Protein AF-A0A7C5VGC6-F1 (afdb_monomer)

Foldseek 3Di:
DDQDEDEDEQDDDPPPVDDDPDDDDPDPDDDPVPDDQDPQLLSNQPPRVVLSVVLLVCLAVVHHYDYDDDPPNCPLSNVVSSQQNHQFDFDKWWKWKQDPVDRVDTDIDIDGQADPVLSVCLNVVHDDDLVRLFGVLNVVQVVVVVVVVVVVCPVVVVVVVVVVVVVVVVVVVVVVPPPDDDDPVCCVVCVVVVVVVVVVVVVVVVVVVVVVVVVVPPPPDTDMDTPDGCRNPRTRDDDDPVPDDPCVVPNDDDDPQQKDWDQDWFFKQQLQFTDTDGLVVVLCVQQVPDPDWDDDPQKIKDFCPPPPGFIWGWDDDLDTDTDTDGMGMDGPDDPPFDWDWDADPVRDIIIITQQHWFWFFDPPPPPDPRTRIDTDGNVPDDPPTHTDDDFQQLAALVLLQVLDPPVLVVQQVLLVVLVVCCVVPVPDDLVRSCVVSVHDSVSSCCCVPVVDGRPSVVLNVLCVVLVPHSPGPPPPLLQLLLLLLLQLLFQWAAEQVSQFTKHKALDVVLVVSNLVSVCVRRHDVQNVQWDWDQDDPVSRMIMITGRPSSVSSSSVSSQRDYHDQQEDFHDDRPSCSNNVSSVLSSVQNNCQRFWDDFDADPPPLFTDFTKGKDKYFPVCVVSVVVVVVVVVVVCVSLVWDWDDWDWDDDDRMIMIITTTDRPPVNVVSVVVVHNHHSHDPDPVCPPVVVVVVVVLVVLDQDEDEDPCPVVVDPPDDDPVNVVSVVVVVVVSVRYDYDYDDPPPDD

Nearest PDB structures (foldseek):
  4zpx-assembly1_A  TM=7.559E-01  e=1.656E-06  Thermococcus onnurineus NA1
  4zpx-assembly1_B  TM=7.546E-01  e=1.950E-06  Thermococcus onnurineus NA1
  3k1j-assembly1_B  TM=7.356E-01  e=2.295E-06  Thermococcus onnurineus NA1
  5o9i-assembly2_B  TM=8.647E-01  e=1.380E-05  Methanocaldococcus vulcanius M7
  3k1j-assembly1_A  TM=6.976E-01  e=3.545E-06  Thermococcus onnurineus NA1

Sequence (746 aa):
TCFRFVFVSIPFKSDKLGKRKKKEKEFNFKTTEEIEVPEKIIDQVIGQDKAVEIVKKAAQQRRHIFLIGLPGTGKSMIAKGMAEIMPIEDLEDVICAQNPVDENNPKIIVVKTYSPEVLEKIKRNEKLSPEELIGNGRKFILERKISKIRKTGSGRILITLLLFLILGILFLQLWSKTKISISLESIEKYSYIIAAVILGILILFSTYLFTSKLKFREEREEEFKLLIDNSNITSAPFVEATGAKAGALLGDVRHDPYQCFSNANICIFDGKGLSYIDMAKKVDEIISSSDSVIKRGDHEATYTDHLENQLFVIGEKGGVRPARVLSVNRQKCKSKLKLIQITTESGRQLTITKEHKVAVRDKDNDRDKDIGVVYKEARNLKEGEEVVVLDPVILDEWDVISTYPEEEKKSAYFYYKYLELRKNNPKWGYKRIAKALGISPGRVRWWHCNNSKPISIKNVEWLKSKKLLPLKIDNPKLPIIARILGATFGDGGIFANLNGIFLSSSEKDAIEEFKNDLINVFGEDIKKNNIIRRGGEYGRSWQILNTNRKIVRFFQALGAPVGNKTKIELKIPQWLTFNKCAEDEFFGALFGSELGVPKVHKEKNRLQTLDFCVTGKNELMNNRLEYLKQISQYLNSKEIKITDIYKKQAGEKTIFRLMISIKLDNVIRFFEKIDFHIKFHPLNISVPFKTLFYLTTNNLRAIICFDEFERLNPNKVSFETLLGFISLLKENNSCKVIIIVNENET

Structure (mmCIF, N/CA/C/O backbone):
data_AF-A0A7C5VGC6-F1
#
_entry.id   AF-A0A7C5VGC6-F1
#
loop_
_atom_site.group_PDB
_atom_site.id
_atom_site.type_symbol
_atom_site.label_atom_id
_atom_site.label_alt_id
_atom_site.label_comp_id
_atom_site.label_asym_id
_atom_site.label_entity_id
_atom_site.label_seq_id
_atom_site.pdbx_PDB_ins_code
_atom_site.Cartn_x
_atom_site.Cartn_y
_atom_site.Cartn_z
_atom_site.occupancy
_atom_site.B_iso_or_equiv
_atom_site.auth_seq_id
_atom_site.auth_comp_id
_atom_site.auth_asym_id
_atom_site.auth_atom_id
_atom_site.pdbx_PDB_model_num
ATOM 1 N N . THR A 1 1 ? -34.084 -23.837 17.573 1.00 29.28 1 THR A N 1
ATOM 2 C CA . THR A 1 1 ? -35.163 -23.277 16.726 1.00 29.28 1 THR A CA 1
ATOM 3 C C . THR A 1 1 ? -34.790 -23.447 15.260 1.00 29.28 1 THR A C 1
ATOM 5 O O . THR A 1 1 ? -33.876 -22.795 14.781 1.00 29.28 1 THR A O 1
ATOM 8 N N . CYS A 1 2 ? -35.404 -24.403 14.553 1.00 23.88 2 CYS A N 1
ATOM 9 C CA . CYS A 1 2 ? -35.153 -24.626 13.122 1.00 23.88 2 CYS A CA 1
ATOM 10 C C . CYS A 1 2 ? -35.798 -23.503 12.293 1.00 23.88 2 CYS A C 1
ATOM 12 O O . CYS A 1 2 ? -37.014 -23.494 12.115 1.00 23.88 2 CYS A O 1
ATOM 14 N N . PHE A 1 3 ? -34.998 -22.571 11.774 1.00 26.50 3 PHE A N 1
ATOM 15 C CA . PHE A 1 3 ? -35.464 -21.550 10.834 1.00 26.50 3 PHE A CA 1
ATOM 16 C C . PHE A 1 3 ? -35.813 -22.206 9.485 1.00 26.50 3 PHE A C 1
ATOM 18 O O . PHE A 1 3 ? -34.935 -22.646 8.742 1.00 26.50 3 PHE A O 1
ATOM 25 N N . ARG A 1 4 ? -37.109 -22.319 9.165 1.00 28.62 4 ARG A N 1
ATOM 26 C CA . ARG A 1 4 ? -37.596 -22.775 7.850 1.00 28.62 4 ARG A CA 1
ATOM 27 C C . ARG A 1 4 ? -37.649 -21.584 6.890 1.00 28.62 4 ARG A C 1
ATOM 29 O O . ARG A 1 4 ? -38.606 -20.815 6.909 1.00 28.62 4 ARG A O 1
ATOM 36 N N . PHE A 1 5 ? -36.630 -21.450 6.048 1.00 30.84 5 PHE A N 1
ATOM 37 C CA . PHE A 1 5 ? -36.586 -20.448 4.981 1.00 30.84 5 PHE A CA 1
ATOM 38 C C . PHE A 1 5 ? -37.423 -20.879 3.769 1.00 30.84 5 PHE A C 1
ATOM 40 O O . PHE A 1 5 ? -37.410 -22.051 3.386 1.00 30.84 5 PHE A O 1
ATOM 47 N N . VAL A 1 6 ? -38.136 -19.933 3.149 1.00 33.00 6 VAL A N 1
ATOM 48 C CA . VAL A 1 6 ? -38.827 -20.135 1.864 1.00 33.00 6 VAL A CA 1
ATOM 49 C C . VAL A 1 6 ? -38.072 -19.377 0.774 1.00 33.00 6 VAL A C 1
ATOM 51 O O . VAL A 1 6 ? -37.931 -18.156 0.840 1.00 33.00 6 VAL A O 1
ATOM 54 N N . PHE A 1 7 ? -37.588 -20.109 -0.231 1.00 30.42 7 PHE A N 1
ATOM 55 C CA . PHE A 1 7 ? -36.874 -19.546 -1.376 1.00 30.42 7 PHE A CA 1
ATOM 56 C C . PHE A 1 7 ? -37.850 -19.204 -2.500 1.00 30.42 7 PHE A C 1
ATOM 58 O O . PHE A 1 7 ? -38.585 -20.074 -2.970 1.00 30.42 7 PHE A O 1
ATOM 65 N N . VAL A 1 8 ? -37.824 -17.952 -2.960 1.00 38.47 8 VAL A N 1
ATOM 66 C CA . VAL A 1 8 ? -38.617 -17.497 -4.107 1.00 38.47 8 VAL A CA 1
ATOM 67 C C . VAL A 1 8 ? -37.673 -16.943 -5.170 1.00 38.47 8 VAL A C 1
ATOM 69 O O . VAL A 1 8 ? -37.096 -15.868 -5.013 1.00 38.47 8 VAL A O 1
ATOM 72 N N . SER A 1 9 ? -37.496 -17.694 -6.260 1.00 32.16 9 SER A N 1
ATOM 73 C CA . SER A 1 9 ? -36.791 -17.214 -7.451 1.00 32.16 9 SER A CA 1
ATOM 74 C C . SER A 1 9 ? -37.738 -16.363 -8.293 1.00 32.16 9 SER A C 1
ATOM 76 O O . SER A 1 9 ? -38.792 -16.860 -8.694 1.00 32.16 9 SER A O 1
ATOM 78 N N . ILE A 1 10 ? -37.352 -15.123 -8.593 1.00 40.69 10 ILE A N 1
ATOM 79 C CA . ILE A 1 10 ? -38.101 -14.217 -9.469 1.00 40.69 10 ILE A CA 1
ATOM 80 C C . ILE A 1 10 ? -37.454 -14.271 -10.863 1.00 40.69 10 ILE A C 1
ATOM 82 O O . ILE A 1 10 ? -36.425 -13.623 -11.080 1.00 40.69 10 ILE A O 1
ATOM 86 N N . PRO A 1 11 ? -37.975 -15.072 -11.812 1.00 36.00 11 PRO A N 1
ATOM 87 C CA . PRO A 1 11 ? -37.424 -15.118 -13.158 1.00 36.00 11 PRO A CA 1
ATOM 88 C C . PRO A 1 11 ? -37.724 -13.814 -13.908 1.00 36.00 11 PRO A C 1
ATOM 90 O O . PRO A 1 11 ? -38.845 -13.304 -13.879 1.00 36.00 11 PRO A O 1
ATOM 93 N N . PHE A 1 12 ? -36.729 -13.300 -14.632 1.00 35.19 12 PHE A N 1
ATOM 94 C CA . PHE A 1 12 ? -36.940 -12.265 -15.639 1.00 35.19 12 PHE A CA 1
ATOM 95 C C . PHE A 1 12 ? -37.405 -12.948 -16.926 1.00 35.19 12 PHE A C 1
ATOM 97 O O . PHE A 1 12 ? -36.599 -13.521 -17.658 1.00 35.19 12 PHE A O 1
ATOM 104 N N . LYS A 1 13 ? -38.711 -12.935 -17.199 1.00 37.16 13 LYS A N 1
ATOM 105 C CA . LYS A 1 13 ? -39.204 -13.248 -18.541 1.00 37.16 13 LYS A CA 1
ATOM 106 C C . LYS A 1 13 ? -39.109 -11.987 -19.388 1.00 37.16 13 LYS A C 1
ATOM 108 O O . LYS A 1 13 ? -40.023 -11.172 -19.392 1.00 37.16 13 LYS A O 1
ATOM 113 N N . SER A 1 14 ? -38.019 -11.844 -20.142 1.00 35.34 14 SER A N 1
ATOM 114 C CA . SER A 1 14 ? -38.131 -11.141 -21.417 1.00 35.34 14 SER A CA 1
ATOM 115 C C . SER A 1 14 ? -38.881 -12.088 -22.349 1.00 35.34 14 SER A C 1
ATOM 117 O O . SER A 1 14 ? -38.269 -12.955 -22.980 1.00 35.34 14 SER A O 1
ATOM 119 N N . ASP A 1 15 ? -40.207 -11.994 -22.395 1.00 35.66 15 ASP A N 1
ATOM 120 C CA . ASP A 1 15 ? -40.939 -12.639 -23.476 1.00 35.66 15 ASP A CA 1
ATOM 121 C C . ASP A 1 15 ? -40.514 -11.922 -24.768 1.00 35.66 15 ASP A C 1
ATOM 123 O O . ASP A 1 15 ? -41.073 -10.904 -25.168 1.00 35.66 15 ASP A O 1
ATOM 127 N N . LYS A 1 16 ? -39.482 -12.457 -25.438 1.00 36.62 16 LYS A N 1
ATOM 128 C CA . LYS A 1 16 ? -39.405 -12.344 -26.892 1.00 36.62 16 LYS A CA 1
ATOM 129 C C . LYS A 1 16 ? -40.755 -12.851 -27.378 1.00 36.62 16 LYS A C 1
ATOM 131 O O . LYS A 1 16 ? -41.088 -14.006 -27.114 1.00 36.62 16 LYS A O 1
ATOM 136 N N . LEU A 1 17 ? -41.516 -11.980 -28.039 1.00 38.97 17 LEU A N 1
ATOM 137 C CA . LEU A 1 17 ? -42.742 -12.305 -28.762 1.00 38.97 17 LEU A CA 1
ATOM 138 C C . LEU A 1 17 ? -42.480 -13.481 -29.717 1.00 38.97 17 LEU A C 1
ATOM 140 O O . LEU A 1 17 ? -42.119 -13.323 -30.878 1.00 38.97 17 LEU A O 1
ATOM 144 N N . GLY A 1 18 ? -42.630 -14.689 -29.187 1.00 36.88 18 GLY A N 1
ATOM 145 C CA . GLY A 1 18 ? -42.484 -15.961 -29.867 1.00 36.88 18 GLY A CA 1
ATOM 146 C C . GLY A 1 18 ? -43.836 -16.648 -29.871 1.00 36.88 18 GLY A C 1
ATOM 147 O O . GLY A 1 18 ? -44.142 -17.430 -28.978 1.00 36.88 18 GLY A O 1
ATOM 148 N N . LYS A 1 19 ? -44.657 -16.270 -30.857 1.00 42.59 19 LYS A N 1
ATOM 149 C CA . LYS A 1 19 ? -45.883 -16.923 -31.350 1.00 42.59 19 LYS A CA 1
ATOM 150 C C . LYS A 1 19 ? -46.484 -18.006 -30.433 1.00 42.59 19 LYS A C 1
ATOM 152 O O . LYS A 1 19 ? -46.348 -19.201 -30.682 1.00 42.59 19 LYS A O 1
ATOM 157 N N . ARG A 1 20 ? -47.294 -17.589 -29.459 1.00 35.91 20 ARG A N 1
ATOM 158 C CA . ARG A 1 20 ? -48.475 -18.361 -29.044 1.00 35.91 20 ARG A CA 1
ATOM 159 C C . ARG A 1 20 ? -49.704 -17.551 -29.427 1.00 35.91 20 ARG A C 1
ATOM 161 O O . ARG A 1 20 ? -49.902 -16.467 -28.894 1.00 35.91 20 ARG A O 1
ATOM 168 N N . LYS A 1 21 ? -50.515 -18.074 -30.353 1.00 42.72 21 LYS A N 1
ATOM 169 C CA . LYS A 1 21 ? -51.862 -17.560 -30.640 1.00 42.72 21 LYS A CA 1
ATOM 170 C C . LYS A 1 21 ? -52.696 -17.655 -29.354 1.00 42.72 21 LYS A C 1
ATOM 172 O O . LYS A 1 21 ? -53.278 -18.698 -29.071 1.00 42.72 21 LYS A O 1
ATOM 177 N N . LYS A 1 22 ? -52.723 -16.590 -28.555 1.00 40.94 22 LYS A N 1
ATOM 178 C CA . LYS A 1 22 ? -53.791 -16.320 -27.588 1.00 40.94 22 LYS A CA 1
ATOM 179 C C . LYS A 1 22 ? -54.694 -15.286 -28.248 1.00 40.94 22 LYS A C 1
ATOM 181 O O . LYS A 1 22 ? -54.186 -14.287 -28.740 1.00 40.94 22 LYS A O 1
ATOM 186 N N . LYS A 1 23 ? -55.997 -15.577 -28.298 1.00 41.53 23 LYS A N 1
ATOM 187 C CA . LYS A 1 23 ? -57.043 -14.654 -28.757 1.00 41.53 23 LYS A CA 1
ATOM 188 C C . LYS A 1 23 ? -56.789 -13.264 -28.165 1.00 41.53 23 LYS A C 1
ATOM 190 O O . LYS A 1 23 ? -56.703 -13.149 -26.942 1.00 41.53 23 LYS A O 1
ATOM 195 N N . GLU A 1 24 ? -56.652 -12.259 -29.023 1.00 40.19 24 GLU A N 1
ATOM 196 C CA . GLU A 1 24 ? -56.692 -10.856 -28.621 1.00 40.19 24 GLU A CA 1
ATOM 197 C C . GLU A 1 24 ? -58.039 -10.623 -27.928 1.00 40.19 24 GLU A C 1
ATOM 199 O O . GLU A 1 24 ? -59.098 -10.846 -28.512 1.00 40.19 24 GLU A O 1
ATOM 204 N N . LYS A 1 25 ? -58.004 -10.281 -26.637 1.00 50.56 25 LYS A N 1
ATOM 205 C CA . LYS A 1 25 ? -59.136 -9.614 -26.000 1.00 50.56 25 LYS A CA 1
ATOM 206 C C . LYS A 1 25 ? -59.022 -8.154 -26.414 1.00 50.56 25 LYS A C 1
ATOM 208 O O . LYS A 1 25 ? -58.018 -7.525 -26.090 1.00 50.56 25 LYS A O 1
ATOM 213 N N . GLU A 1 26 ? -60.019 -7.647 -27.129 1.00 46.59 26 GLU A N 1
ATOM 214 C CA . GLU A 1 26 ? -60.202 -6.209 -27.307 1.00 46.59 26 GLU A CA 1
ATOM 215 C C . GLU A 1 26 ? -60.275 -5.556 -25.922 1.00 46.59 26 GLU A C 1
ATOM 217 O O . GLU A 1 26 ? -61.060 -5.963 -25.061 1.00 46.59 26 GLU A O 1
ATOM 222 N N . PHE A 1 27 ? -59.392 -4.594 -25.675 1.00 53.81 27 PHE A N 1
ATOM 223 C CA . PHE A 1 27 ? -59.397 -3.812 -24.449 1.00 53.81 27 PHE A CA 1
ATOM 224 C C . PHE A 1 27 ? -60.383 -2.648 -24.622 1.00 53.81 27 PHE A C 1
ATOM 226 O O . PHE A 1 27 ? -60.137 -1.742 -25.411 1.00 53.81 27 PHE A O 1
ATOM 233 N N . ASN A 1 28 ? -61.504 -2.684 -23.895 1.00 56.78 28 ASN A N 1
ATOM 234 C CA . ASN A 1 28 ? -62.541 -1.644 -23.898 1.00 56.78 28 ASN A CA 1
ATOM 235 C C . ASN A 1 28 ? -62.255 -0.565 -22.836 1.00 56.78 28 ASN A C 1
ATOM 237 O O . ASN A 1 28 ? -62.974 -0.478 -21.846 1.00 56.78 28 ASN A O 1
ATOM 241 N N . PHE A 1 29 ? -61.211 0.243 -23.011 1.00 66.88 29 PHE A N 1
ATOM 242 C CA . PHE A 1 29 ? -61.030 1.465 -22.214 1.00 66.88 29 PHE A CA 1
ATOM 243 C C . PHE A 1 29 ? -60.527 2.602 -23.103 1.00 66.88 29 PHE A C 1
ATOM 245 O O . PHE A 1 29 ? -59.720 2.377 -24.008 1.00 66.88 29 PHE A O 1
ATOM 252 N N . LYS A 1 30 ? -61.036 3.820 -22.887 1.00 65.12 30 LYS A N 1
ATOM 253 C CA . LYS A 1 30 ? -60.670 5.002 -23.690 1.00 65.12 30 LYS A CA 1
ATOM 254 C C . LYS A 1 30 ? -59.505 5.777 -23.084 1.00 65.12 30 LYS A C 1
ATOM 256 O O . LYS A 1 30 ? -58.723 6.360 -23.834 1.00 65.12 30 LYS A O 1
ATOM 261 N N . THR A 1 31 ? -59.365 5.776 -21.759 1.00 67.50 31 THR A N 1
ATOM 262 C CA . THR A 1 31 ? -58.276 6.459 -21.044 1.00 67.50 31 THR A CA 1
ATOM 263 C C . THR A 1 31 ? -57.715 5.584 -19.923 1.00 67.50 31 THR A C 1
ATOM 265 O O . THR A 1 31 ? -58.363 4.662 -19.435 1.00 67.50 31 THR A O 1
ATOM 268 N N . THR A 1 32 ? -56.480 5.862 -19.503 1.00 67.25 32 THR A N 1
ATOM 269 C CA . THR A 1 32 ? -55.802 5.126 -18.420 1.00 67.25 32 THR A CA 1
ATOM 270 C C . THR A 1 32 ? -56.394 5.386 -17.033 1.00 67.25 32 THR A C 1
ATOM 272 O O . THR A 1 32 ? -56.048 4.674 -16.097 1.00 67.25 32 THR A O 1
ATOM 275 N N . GLU A 1 33 ? -57.272 6.382 -16.893 1.00 70.31 33 GLU A N 1
ATOM 276 C CA . GLU A 1 33 ? -57.987 6.687 -15.645 1.00 70.31 33 GLU A CA 1
ATOM 277 C C . GLU A 1 33 ? -59.118 5.688 -15.362 1.00 70.31 33 GLU A C 1
ATOM 279 O O . GLU A 1 33 ? -59.499 5.505 -14.212 1.00 70.31 33 GLU A O 1
ATOM 284 N N . GLU A 1 34 ? -59.614 4.991 -16.390 1.00 72.25 34 GLU A N 1
ATOM 285 C CA . GLU A 1 34 ? -60.669 3.971 -16.276 1.00 72.25 34 GLU A CA 1
ATOM 286 C C . GLU A 1 34 ? -60.145 2.630 -15.713 1.00 72.25 34 GLU A C 1
ATOM 288 O O . GLU A 1 34 ? -60.907 1.678 -15.545 1.00 72.25 34 GLU A O 1
ATOM 293 N N . ILE A 1 35 ? -58.839 2.528 -15.432 1.00 71.38 35 ILE A N 1
ATOM 294 C CA . ILE A 1 35 ? -58.200 1.315 -14.913 1.00 71.38 35 ILE A CA 1
ATOM 295 C C . ILE A 1 35 ? -58.185 1.371 -13.382 1.00 71.38 35 ILE A C 1
ATOM 297 O O . ILE A 1 35 ? -57.393 2.098 -12.783 1.00 71.38 35 ILE A O 1
ATOM 301 N N . GLU A 1 36 ? -59.025 0.557 -12.744 1.00 74.50 36 GLU A N 1
ATOM 302 C CA . GLU A 1 36 ? -59.027 0.403 -11.287 1.00 74.50 36 GLU A CA 1
ATOM 303 C C . GLU A 1 36 ? -57.697 -0.197 -10.797 1.00 74.50 36 GLU A C 1
ATOM 305 O O . GLU A 1 36 ? -57.341 -1.335 -11.119 1.00 74.50 36 GLU A O 1
ATOM 310 N N . VAL A 1 37 ? -56.947 0.577 -10.006 1.00 77.12 37 VAL A N 1
ATOM 311 C CA . VAL A 1 37 ? -55.713 0.114 -9.361 1.00 77.12 37 VAL A CA 1
ATOM 312 C C . VAL A 1 37 ? -56.073 -0.563 -8.033 1.00 77.12 37 VAL A C 1
ATOM 314 O O . VAL A 1 37 ? -56.730 0.064 -7.203 1.00 77.12 37 VAL A O 1
ATOM 317 N N . PRO A 1 38 ? -55.634 -1.812 -7.785 1.00 81.56 38 PRO A N 1
ATOM 318 C CA . PRO A 1 38 ? -55.894 -2.497 -6.521 1.00 81.56 38 PRO A CA 1
ATOM 319 C C . PRO A 1 38 ? -55.370 -1.715 -5.310 1.00 81.56 38 PRO A C 1
ATOM 321 O O . PRO A 1 38 ? -54.254 -1.197 -5.346 1.00 81.56 38 PRO A O 1
ATOM 324 N N . GLU A 1 39 ? -56.128 -1.687 -4.211 1.00 79.50 39 GLU A N 1
ATOM 325 C CA . GLU A 1 39 ? -55.744 -0.949 -2.995 1.00 79.50 39 GLU A CA 1
ATOM 326 C C . GLU A 1 39 ? -54.468 -1.498 -2.337 1.00 79.50 39 GLU A C 1
ATOM 328 O O . GLU A 1 39 ? -53.631 -0.732 -1.865 1.00 79.50 39 GLU A O 1
ATOM 333 N N . LYS A 1 40 ? -54.291 -2.826 -2.335 1.00 82.44 40 LYS A N 1
ATOM 334 C CA . LYS A 1 40 ? -53.149 -3.488 -1.688 1.00 82.44 40 LYS A CA 1
ATOM 335 C C . LYS A 1 40 ? -51.929 -3.507 -2.594 1.00 82.44 40 LYS A C 1
ATOM 337 O O . LYS A 1 40 ? -52.006 -3.959 -3.738 1.00 82.44 40 LYS A O 1
ATOM 342 N N . ILE A 1 41 ? -50.761 -3.168 -2.045 1.00 84.88 41 ILE A N 1
ATOM 343 C CA . ILE A 1 41 ? -49.500 -3.104 -2.806 1.00 84.88 41 ILE A CA 1
ATOM 344 C C . ILE A 1 41 ? -49.147 -4.468 -3.409 1.00 84.88 41 ILE A C 1
ATOM 346 O O . ILE A 1 41 ? -48.623 -4.552 -4.519 1.00 84.88 41 ILE A O 1
ATOM 350 N N . ILE A 1 42 ? -49.452 -5.557 -2.699 1.00 84.00 42 ILE A N 1
ATOM 351 C CA . ILE A 1 42 ? -49.142 -6.911 -3.170 1.00 84.00 42 ILE A CA 1
ATOM 352 C C . ILE A 1 42 ? -49.914 -7.293 -4.445 1.00 84.00 42 ILE A C 1
ATOM 354 O O . ILE A 1 42 ? -49.413 -8.086 -5.240 1.00 84.00 42 ILE A O 1
ATOM 358 N N . ASP A 1 43 ? -51.101 -6.716 -4.651 1.00 83.62 43 ASP A N 1
ATOM 359 C CA . ASP A 1 43 ? -51.962 -6.977 -5.810 1.00 83.62 43 ASP A CA 1
ATOM 360 C C . ASP A 1 43 ? -51.627 -6.057 -6.999 1.00 83.62 43 ASP A C 1
ATOM 362 O O . ASP A 1 43 ? -52.047 -6.318 -8.123 1.00 83.62 43 ASP A O 1
ATOM 366 N N . GLN A 1 44 ? -50.795 -5.032 -6.778 1.00 85.19 44 GLN A N 1
ATOM 367 C CA . GLN A 1 44 ? -50.236 -4.165 -7.822 1.00 85.19 44 GLN A CA 1
ATOM 368 C C . GLN A 1 44 ? -48.988 -4.771 -8.499 1.00 85.19 44 GLN A C 1
ATOM 370 O O . GLN A 1 44 ? -48.467 -4.212 -9.465 1.00 85.19 44 GLN A O 1
ATOM 375 N N . VAL A 1 45 ? -48.477 -5.912 -8.015 1.00 82.44 45 VAL A N 1
ATOM 376 C CA . VAL A 1 45 ? -47.296 -6.579 -8.587 1.00 82.44 45 VAL A CA 1
ATOM 377 C C . VAL A 1 45 ? -47.682 -7.359 -9.849 1.00 82.44 45 VAL A C 1
ATOM 379 O O . VAL A 1 45 ? -48.212 -8.466 -9.781 1.00 82.44 45 VAL A O 1
ATOM 382 N N . ILE A 1 46 ? -47.351 -6.812 -11.019 1.00 77.25 46 ILE A N 1
ATOM 383 C CA . ILE A 1 46 ? -47.705 -7.396 -12.323 1.00 77.25 46 ILE A CA 1
ATOM 384 C C . ILE A 1 46 ? -46.638 -8.397 -12.802 1.00 77.25 46 ILE A C 1
ATOM 386 O O . ILE A 1 46 ? -45.436 -8.130 -12.757 1.00 77.25 46 ILE A O 1
ATOM 390 N N . GLY A 1 47 ? -47.072 -9.557 -13.313 1.00 75.62 47 GLY A N 1
ATOM 391 C CA . GLY A 1 47 ? -46.205 -10.536 -13.986 1.00 75.62 47 GLY A CA 1
ATOM 392 C C . GLY A 1 47 ? -45.406 -11.457 -13.055 1.00 75.62 47 GLY A C 1
ATOM 393 O O . GLY A 1 47 ? -44.534 -12.191 -13.524 1.00 75.62 47 GLY A O 1
ATOM 394 N N . GLN A 1 48 ? -45.695 -11.436 -11.749 1.00 78.44 48 GLN A N 1
ATOM 395 C CA . GLN A 1 48 ? -45.039 -12.262 -10.725 1.00 78.44 48 GLN A CA 1
ATOM 396 C C . GLN A 1 48 ? -46.053 -13.035 -9.861 1.00 78.44 48 GLN A C 1
ATOM 398 O O . GLN A 1 48 ? -45.849 -13.206 -8.659 1.00 78.44 48 GLN A O 1
ATOM 403 N N . ASP A 1 49 ? -47.124 -13.551 -10.475 1.00 81.88 49 ASP A N 1
ATOM 404 C CA . ASP A 1 49 ? -48.268 -14.186 -9.789 1.00 81.88 49 ASP A CA 1
ATOM 405 C C . ASP A 1 49 ? -47.841 -15.279 -8.795 1.00 81.88 49 ASP A C 1
ATOM 407 O O . ASP A 1 49 ? -48.307 -15.337 -7.658 1.00 81.88 49 ASP A O 1
ATOM 411 N N . LYS A 1 50 ? -46.870 -16.113 -9.189 1.00 77.81 50 LYS A N 1
ATOM 412 C CA . LYS A 1 50 ? -46.332 -17.182 -8.336 1.00 77.81 50 LYS A CA 1
ATOM 413 C C . LYS A 1 50 ? -45.574 -16.636 -7.121 1.00 77.81 50 LYS A C 1
ATOM 415 O O . LYS A 1 50 ? -45.645 -17.224 -6.044 1.00 77.81 50 LYS A O 1
ATOM 420 N N . ALA A 1 51 ? -44.830 -15.540 -7.281 1.00 79.06 51 ALA A N 1
ATOM 421 C CA . ALA A 1 51 ? -44.116 -14.913 -6.172 1.00 79.06 51 ALA A CA 1
ATOM 422 C C . ALA A 1 51 ? -45.107 -14.275 -5.192 1.00 79.06 51 ALA A C 1
ATOM 424 O O . ALA A 1 51 ? -44.978 -14.483 -3.988 1.00 79.06 51 ALA A O 1
ATOM 425 N N . VAL A 1 52 ? -46.133 -13.593 -5.711 1.00 84.81 52 VAL A N 1
ATOM 426 C CA . VAL A 1 52 ? -47.240 -13.032 -4.925 1.00 84.81 52 VAL A CA 1
ATOM 427 C C . VAL A 1 52 ? -47.951 -14.120 -4.119 1.00 84.81 52 VAL A C 1
ATOM 429 O O . VAL A 1 52 ? -48.137 -13.968 -2.913 1.00 84.81 52 VAL A O 1
ATOM 432 N N . GLU A 1 53 ? -48.289 -15.254 -4.737 1.00 85.00 53 GLU A N 1
ATOM 433 C CA . GLU A 1 53 ? -48.957 -16.366 -4.052 1.00 85.00 53 GLU A CA 1
ATOM 434 C C . GLU A 1 53 ? -48.106 -16.942 -2.906 1.00 85.00 53 GLU A C 1
ATOM 436 O O . GLU A 1 53 ? -48.604 -17.168 -1.799 1.00 85.00 53 GLU A O 1
ATOM 441 N N . ILE A 1 54 ? -46.806 -17.154 -3.145 1.00 81.00 54 ILE A N 1
ATOM 442 C CA . ILE A 1 54 ? -45.890 -17.672 -2.120 1.00 81.00 54 ILE A CA 1
ATOM 443 C C . ILE A 1 54 ? -45.720 -16.660 -0.987 1.00 81.00 54 ILE A C 1
ATOM 445 O O . ILE A 1 54 ? -45.701 -17.055 0.177 1.00 81.00 54 ILE A O 1
ATOM 449 N N . VAL A 1 55 ? -45.631 -15.371 -1.309 1.00 81.38 55 VAL A N 1
ATOM 450 C CA . VAL A 1 55 ? -45.483 -14.295 -0.325 1.00 81.38 55 VAL A CA 1
ATOM 451 C C . VAL A 1 55 ? -46.726 -14.165 0.543 1.00 81.38 55 VAL A C 1
ATOM 453 O O . VAL A 1 55 ? -46.592 -14.090 1.760 1.00 81.38 55 VAL A O 1
ATOM 456 N N . LYS A 1 56 ? -47.929 -14.266 -0.037 1.00 84.75 56 LYS A N 1
ATOM 457 C CA . LYS A 1 56 ? -49.187 -14.324 0.724 1.00 84.75 56 LYS A CA 1
ATOM 458 C C . LYS A 1 56 ? -49.203 -15.504 1.699 1.00 84.75 56 LYS A C 1
ATOM 460 O O . LYS A 1 56 ? -49.482 -15.324 2.884 1.00 84.75 56 LYS A O 1
ATOM 465 N N . LYS A 1 57 ? -48.824 -16.701 1.236 1.00 81.25 57 LYS A N 1
ATOM 466 C CA . LYS A 1 57 ? -48.731 -17.905 2.085 1.00 81.25 57 LYS A CA 1
ATOM 467 C C . LYS A 1 57 ? -47.668 -17.764 3.178 1.00 81.25 57 LYS A C 1
ATOM 469 O O . LYS A 1 57 ? -47.886 -18.180 4.313 1.00 81.25 57 LYS A O 1
ATOM 474 N N . ALA A 1 58 ? -46.518 -17.185 2.854 1.00 79.31 58 ALA A N 1
ATOM 475 C CA . ALA A 1 58 ? -45.421 -17.000 3.794 1.00 79.31 58 ALA A CA 1
ATOM 476 C C . ALA A 1 58 ? -45.709 -15.904 4.830 1.00 79.31 58 ALA A C 1
ATOM 478 O O . ALA A 1 58 ? -45.340 -16.091 5.985 1.00 79.31 58 ALA A O 1
ATOM 479 N N . ALA A 1 59 ? -46.421 -14.834 4.467 1.00 79.69 59 ALA A N 1
ATOM 480 C CA . ALA A 1 59 ? -46.892 -13.814 5.403 1.00 79.69 59 ALA A CA 1
ATOM 481 C C . ALA A 1 59 ? -47.878 -14.402 6.423 1.00 79.69 59 ALA A C 1
ATOM 483 O O . ALA A 1 59 ? -47.683 -14.244 7.626 1.00 79.69 59 ALA A O 1
ATOM 484 N N . GLN A 1 60 ? -48.871 -15.174 5.960 1.00 78.50 60 GLN A N 1
ATOM 485 C CA . GLN A 1 60 ? -49.819 -15.878 6.837 1.00 78.50 60 GLN A CA 1
ATOM 486 C C . GLN A 1 60 ? -49.115 -16.847 7.796 1.00 78.50 60 GLN A C 1
ATOM 488 O O . GLN A 1 60 ? -49.471 -16.946 8.966 1.00 78.50 60 GLN A O 1
ATOM 493 N N . GLN A 1 61 ? -48.097 -17.556 7.304 1.00 72.94 61 GLN A N 1
ATOM 494 C CA . GLN A 1 61 ? -47.340 -18.546 8.074 1.00 72.94 61 GLN A CA 1
ATOM 495 C C . GLN A 1 61 ? -46.129 -17.962 8.816 1.00 72.94 61 GLN A C 1
ATOM 497 O O . GLN A 1 61 ? -45.352 -18.732 9.382 1.00 72.94 61 GLN A O 1
ATOM 502 N N . ARG A 1 62 ? -45.942 -16.634 8.785 1.00 67.44 62 ARG A N 1
ATOM 503 C CA . ARG A 1 62 ? -44.840 -15.905 9.440 1.00 67.44 62 ARG A CA 1
ATOM 504 C C . ARG A 1 62 ? -43.458 -16.461 9.106 1.00 67.44 62 ARG A C 1
ATOM 506 O O . ARG A 1 62 ? -42.589 -16.612 9.962 1.00 67.44 62 ARG A O 1
ATOM 513 N N . ARG A 1 63 ? -43.260 -16.826 7.843 1.00 62.09 63 ARG A N 1
ATOM 514 C CA . ARG A 1 63 ? -41.987 -17.371 7.371 1.00 62.09 63 ARG A CA 1
ATOM 515 C C . ARG A 1 63 ? -41.080 -16.256 6.891 1.00 62.09 63 ARG A C 1
ATOM 517 O O . ARG A 1 63 ? -41.525 -15.313 6.244 1.00 62.09 63 ARG A O 1
ATOM 524 N N . HIS A 1 64 ? -39.785 -16.428 7.124 1.00 61.66 64 HIS A N 1
ATOM 525 C CA . HIS A 1 64 ? -38.776 -15.597 6.483 1.00 61.66 64 HIS A CA 1
ATOM 526 C C . HIS A 1 64 ? -38.795 -15.846 4.972 1.00 61.66 64 HIS A C 1
ATOM 528 O O . HIS A 1 64 ? -38.710 -16.996 4.520 1.00 61.66 64 HIS A O 1
ATOM 534 N N . ILE A 1 65 ? -38.895 -14.764 4.202 1.00 61.19 65 ILE A N 1
ATOM 535 C CA . ILE A 1 65 ? -38.849 -14.806 2.742 1.00 61.19 65 ILE A CA 1
ATOM 536 C C . ILE A 1 65 ? -37.507 -14.280 2.275 1.00 61.19 65 ILE A C 1
ATOM 538 O O . ILE A 1 65 ? -37.069 -13.204 2.677 1.00 61.19 65 ILE A O 1
ATOM 542 N N . PHE A 1 66 ? -36.886 -15.032 1.374 1.00 56.75 66 PHE A N 1
ATOM 543 C CA . PHE A 1 66 ? -35.702 -14.589 0.666 1.00 56.75 66 PHE A CA 1
ATOM 544 C C . PHE A 1 66 ? -36.044 -14.327 -0.808 1.00 56.75 66 PHE A C 1
ATOM 546 O O . PHE A 1 66 ? -36.402 -15.253 -1.541 1.00 56.75 66 PHE A O 1
ATOM 553 N N . LEU A 1 67 ? -35.972 -13.057 -1.228 1.00 61.56 67 LEU A N 1
ATOM 554 C CA . LEU A 1 67 ? -36.318 -12.609 -2.583 1.00 61.56 67 LEU A CA 1
ATOM 555 C C . LEU A 1 67 ? -35.053 -12.451 -3.437 1.00 61.56 67 LEU A C 1
ATOM 557 O O . LEU A 1 67 ? -34.265 -11.531 -3.225 1.00 61.56 67 LEU A O 1
ATOM 561 N N . ILE A 1 68 ? -34.884 -13.313 -4.443 1.00 58.31 68 ILE A N 1
ATOM 562 C CA . ILE A 1 68 ? -33.740 -13.273 -5.369 1.00 58.31 68 ILE A CA 1
ATOM 563 C C . ILE A 1 68 ? -34.226 -12.900 -6.769 1.00 58.31 68 ILE A C 1
ATOM 565 O O . ILE A 1 68 ? -35.112 -13.552 -7.320 1.00 58.31 68 ILE A O 1
ATOM 569 N N . GLY A 1 69 ? -33.615 -11.879 -7.373 1.00 57.12 69 GLY A N 1
ATOM 570 C CA . GLY A 1 69 ? -33.903 -11.468 -8.749 1.00 57.12 69 GLY A CA 1
ATOM 571 C C . GLY A 1 69 ? -33.044 -10.290 -9.204 1.00 57.12 69 GLY A C 1
ATOM 572 O O . GLY A 1 69 ? -32.482 -9.575 -8.370 1.00 57.12 69 GLY A O 1
ATOM 573 N N . LEU A 1 70 ? -32.971 -10.059 -10.518 1.00 47.97 70 LEU A N 1
ATOM 574 C CA . LEU A 1 70 ? -32.262 -8.922 -11.126 1.00 47.97 70 LEU A CA 1
ATOM 575 C C . LEU A 1 70 ? -32.781 -7.569 -10.591 1.00 47.97 70 LEU A C 1
ATOM 577 O O . LEU A 1 70 ? -33.931 -7.484 -10.157 1.00 47.97 70 LEU A O 1
ATOM 581 N N . PRO A 1 71 ? -31.968 -6.501 -10.548 1.00 57.56 71 PRO A N 1
ATOM 582 C CA . PRO A 1 71 ? -32.454 -5.172 -10.166 1.00 57.56 71 PRO A CA 1
ATOM 583 C C . PRO A 1 71 ? -33.654 -4.751 -11.035 1.00 57.56 71 PRO A C 1
ATOM 585 O O . PRO A 1 71 ? -33.728 -5.103 -12.207 1.00 57.56 71 PRO A O 1
ATOM 588 N N . GLY A 1 72 ? -34.628 -4.053 -10.442 1.00 59.66 72 GLY A N 1
ATOM 589 C CA . GLY A 1 72 ? -35.846 -3.615 -11.144 1.00 59.66 72 GLY A CA 1
ATOM 590 C C . GLY A 1 72 ? -36.995 -4.634 -11.223 1.00 59.66 72 GLY A C 1
ATOM 591 O O . GLY A 1 72 ? -38.063 -4.291 -11.707 1.00 59.66 72 GLY A O 1
ATOM 592 N N . THR A 1 73 ? -36.853 -5.857 -10.695 1.00 66.94 73 THR A N 1
ATOM 593 C CA . THR A 1 73 ? -37.911 -6.897 -10.752 1.00 66.94 73 THR A CA 1
ATOM 594 C C . THR A 1 73 ? -39.016 -6.783 -9.690 1.00 66.94 73 THR A C 1
ATOM 596 O O . THR A 1 73 ? -39.662 -7.778 -9.376 1.00 66.94 73 THR A O 1
ATOM 599 N N . GLY A 1 74 ? -39.189 -5.623 -9.050 1.00 67.00 74 GLY A N 1
ATOM 600 C CA . GLY A 1 74 ? -40.239 -5.430 -8.037 1.00 67.00 74 GLY A CA 1
ATOM 601 C C . GLY A 1 74 ? -39.993 -6.096 -6.671 1.00 67.00 74 GLY A C 1
ATOM 602 O O . GLY A 1 74 ? -40.931 -6.239 -5.896 1.00 67.00 74 GLY A O 1
ATOM 603 N N . LYS A 1 75 ? -38.751 -6.479 -6.325 1.00 76.44 75 LYS A N 1
ATOM 604 C CA . LYS A 1 75 ? -38.417 -7.105 -5.020 1.00 76.44 75 LYS A CA 1
ATOM 605 C C . LYS A 1 75 ? -38.845 -6.263 -3.814 1.00 76.44 75 LYS A C 1
ATOM 607 O O . LYS A 1 75 ? -39.511 -6.787 -2.928 1.00 76.44 75 LYS A O 1
ATOM 612 N N . SER A 1 76 ? -38.491 -4.975 -3.792 1.00 70.00 76 SER A N 1
ATOM 613 C CA . SER A 1 76 ? -38.875 -4.071 -2.698 1.00 70.00 76 SER A CA 1
ATOM 614 C C . SER A 1 76 ? -40.394 -3.889 -2.631 1.00 70.00 76 SER A C 1
ATOM 616 O O . SER A 1 76 ? -40.953 -3.851 -1.543 1.00 70.00 76 SER A O 1
ATOM 618 N N . MET A 1 77 ? -41.077 -3.864 -3.781 1.00 78.12 77 MET A N 1
ATOM 619 C CA . MET A 1 77 ? -42.539 -3.761 -3.854 1.00 78.12 77 MET A CA 1
ATOM 620 C C . MET A 1 77 ? -43.228 -5.013 -3.289 1.00 78.12 77 MET A C 1
ATOM 622 O O . MET A 1 77 ? -44.152 -4.892 -2.492 1.00 78.12 77 MET A O 1
ATOM 626 N N . ILE A 1 78 ? -42.724 -6.210 -3.608 1.00 80.19 78 ILE A N 1
ATOM 627 C CA . ILE A 1 78 ? -43.206 -7.478 -3.039 1.00 80.19 78 ILE A CA 1
ATOM 628 C C . ILE A 1 78 ? -42.950 -7.541 -1.526 1.00 80.19 78 ILE A C 1
ATOM 630 O O . ILE A 1 78 ? -43.826 -7.961 -0.775 1.00 80.19 78 ILE A O 1
ATOM 634 N N . ALA A 1 79 ? -41.770 -7.116 -1.064 1.00 77.81 79 ALA A N 1
ATOM 635 C CA . ALA A 1 79 ? -41.439 -7.095 0.362 1.00 77.81 79 ALA A CA 1
ATOM 636 C C . ALA A 1 79 ? -42.315 -6.101 1.143 1.00 77.81 79 ALA A C 1
ATOM 638 O O . ALA A 1 79 ? -42.809 -6.426 2.220 1.00 77.81 79 ALA A O 1
ATOM 639 N N . LYS A 1 80 ? -42.570 -4.922 0.568 1.00 78.12 80 LYS A N 1
ATOM 640 C CA . LYS A 1 80 ? -43.482 -3.925 1.134 1.00 78.12 80 LYS A CA 1
ATOM 641 C C . LYS A 1 80 ? -44.922 -4.444 1.182 1.00 78.12 80 LYS A C 1
ATOM 643 O O . LYS A 1 80 ? -45.565 -4.342 2.220 1.00 78.12 80 LYS A O 1
ATOM 648 N N . GLY A 1 81 ? -45.389 -5.085 0.108 1.00 82.94 81 GLY A N 1
ATOM 649 C CA . GLY A 1 81 ? -46.701 -5.736 0.068 1.00 82.94 81 GLY A CA 1
ATOM 650 C C . GLY A 1 81 ? -46.829 -6.906 1.049 1.00 82.94 81 GLY A C 1
ATOM 651 O O . GLY A 1 81 ? -47.911 -7.142 1.569 1.00 82.94 81 GLY A O 1
ATOM 652 N N . MET A 1 82 ? -45.735 -7.616 1.355 1.00 80.81 82 MET A N 1
ATOM 653 C CA . MET A 1 82 ? -45.710 -8.639 2.406 1.00 80.81 82 MET A CA 1
ATOM 654 C C . MET A 1 82 ? -45.912 -8.030 3.797 1.00 80.81 82 MET A C 1
ATOM 656 O O . MET A 1 82 ? -46.704 -8.559 4.572 1.00 80.81 82 MET A O 1
ATOM 660 N N . ALA A 1 83 ? -45.198 -6.945 4.112 1.00 77.50 83 ALA A N 1
ATOM 661 C CA . ALA A 1 83 ? -45.298 -6.269 5.406 1.00 77.50 83 ALA A CA 1
ATOM 662 C C . ALA A 1 83 ? -46.722 -5.744 5.666 1.00 77.50 83 ALA A C 1
ATOM 664 O O . ALA A 1 83 ? -47.228 -5.846 6.780 1.00 77.50 83 ALA A O 1
ATOM 665 N N . GLU A 1 84 ? -47.397 -5.273 4.616 1.00 79.06 84 GLU A N 1
ATOM 666 C CA . GLU A 1 84 ? -48.788 -4.810 4.669 1.00 79.06 84 GLU A CA 1
ATOM 667 C C . GLU A 1 84 ? -49.786 -5.932 5.018 1.00 79.06 84 GLU A C 1
ATOM 669 O O . GLU A 1 84 ? -50.730 -5.711 5.770 1.00 79.06 84 GLU A O 1
ATOM 674 N N . ILE A 1 85 ? -49.580 -7.151 4.503 1.00 80.25 85 ILE A N 1
ATOM 675 C CA . ILE A 1 85 ? -50.499 -8.291 4.704 1.00 80.25 85 ILE A CA 1
ATOM 676 C C . ILE A 1 85 ? -50.125 -9.194 5.887 1.00 80.25 85 ILE A C 1
ATOM 678 O O . ILE A 1 85 ? -50.801 -10.199 6.128 1.00 80.25 85 ILE A O 1
ATOM 682 N N . MET A 1 86 ? -49.024 -8.904 6.583 1.00 73.50 86 MET A N 1
ATOM 683 C CA . MET A 1 86 ? -48.613 -9.683 7.746 1.00 73.50 86 MET A CA 1
ATOM 684 C C . MET A 1 86 ? -49.618 -9.515 8.896 1.00 73.50 86 MET A C 1
ATOM 686 O O . MET A 1 86 ? -50.111 -8.412 9.127 1.00 73.50 86 MET A O 1
ATOM 690 N N . PRO A 1 87 ? -49.927 -10.596 9.637 1.00 65.62 87 PRO A N 1
ATOM 691 C CA . PRO A 1 87 ? -50.835 -10.513 10.772 1.00 65.62 87 PRO A CA 1
ATOM 692 C C . PRO A 1 87 ? -50.253 -9.600 11.858 1.00 65.62 87 PRO A C 1
ATOM 694 O O . PRO A 1 87 ? -49.063 -9.673 12.158 1.00 65.62 87 PRO A O 1
ATOM 697 N N . ILE A 1 88 ? -51.111 -8.771 12.452 1.00 63.19 88 ILE A N 1
ATOM 698 C CA . ILE A 1 88 ? -50.738 -7.792 13.477 1.00 63.19 88 ILE A CA 1
ATOM 699 C C . ILE A 1 88 ? -50.308 -8.523 14.757 1.00 63.19 88 ILE A C 1
ATOM 701 O O . ILE A 1 88 ? -51.079 -9.298 15.333 1.00 63.19 88 ILE A O 1
ATOM 705 N N . GLU A 1 89 ? -49.081 -8.264 15.204 1.00 64.06 89 GLU A N 1
ATOM 706 C CA . GLU A 1 89 ? -48.507 -8.781 16.451 1.00 64.06 89 GLU A CA 1
ATOM 707 C C . GLU A 1 89 ? -47.921 -7.655 17.304 1.00 64.06 89 GLU A C 1
ATOM 709 O O . GLU A 1 89 ? -47.907 -6.496 16.892 1.00 64.06 89 GLU A O 1
ATOM 714 N N . ASP A 1 90 ? -47.464 -8.016 18.504 1.00 65.94 90 ASP A N 1
ATOM 715 C CA . ASP A 1 90 ? -46.838 -7.136 19.485 1.00 65.94 90 ASP A CA 1
ATOM 716 C C . ASP A 1 90 ? -45.625 -6.427 18.861 1.00 65.94 90 ASP A C 1
ATOM 718 O O . ASP A 1 90 ? -44.524 -6.972 18.807 1.00 65.94 90 ASP A O 1
ATOM 722 N N . LEU A 1 91 ? -45.835 -5.209 18.361 1.00 74.75 91 LEU A N 1
ATOM 723 C CA . LEU A 1 91 ? -44.748 -4.333 17.940 1.00 74.75 91 LEU A CA 1
ATOM 724 C C . LEU A 1 91 ? -43.908 -3.955 19.160 1.00 74.75 91 LEU A C 1
ATOM 726 O O . LEU A 1 91 ? -44.420 -3.879 20.280 1.00 74.75 91 LEU A O 1
ATOM 730 N N . GLU A 1 92 ? -42.620 -3.716 18.941 1.00 80.44 92 GLU A N 1
ATOM 731 C CA . GLU A 1 92 ? -41.681 -3.328 19.989 1.00 80.44 92 GLU A CA 1
ATOM 732 C C . GLU A 1 92 ? -41.038 -1.984 19.650 1.00 80.44 92 GLU A C 1
ATOM 734 O O . GLU A 1 92 ? -40.490 -1.795 18.564 1.00 80.44 92 GLU A O 1
ATOM 739 N N . ASP A 1 93 ? -41.084 -1.051 20.594 1.00 79.81 93 ASP A N 1
ATOM 740 C CA . ASP A 1 93 ? -40.324 0.188 20.550 1.00 79.81 93 ASP A CA 1
ATOM 741 C C . ASP A 1 93 ? -38.924 -0.064 21.124 1.00 79.81 93 ASP A C 1
ATOM 743 O O . ASP A 1 93 ? -38.757 -0.729 22.154 1.00 79.81 93 ASP A O 1
ATOM 747 N N . VAL A 1 94 ? -37.907 0.507 20.479 1.00 79.06 94 VAL A N 1
ATOM 748 C CA . VAL A 1 94 ? -36.503 0.338 20.879 1.00 79.06 94 VAL A CA 1
ATOM 749 C C . VAL A 1 94 ? -35.956 1.662 21.382 1.00 79.06 94 VAL A C 1
ATOM 751 O O . VAL A 1 94 ? -35.937 2.659 20.660 1.00 79.06 94 VAL A O 1
ATOM 754 N N . ILE A 1 95 ? -35.473 1.668 22.620 1.00 80.50 95 ILE A N 1
ATOM 755 C CA . ILE A 1 95 ? -34.910 2.833 23.298 1.00 80.50 95 ILE A CA 1
ATOM 756 C C . ILE A 1 95 ? -33.425 2.585 23.542 1.00 80.50 95 ILE A C 1
ATOM 758 O O . ILE A 1 95 ? -33.026 1.563 24.092 1.00 80.50 95 ILE A O 1
ATOM 762 N N . CYS A 1 96 ? -32.602 3.553 23.169 1.00 79.94 96 CYS A N 1
ATOM 763 C CA . CYS A 1 96 ? -31.179 3.574 23.455 1.00 79.94 96 CYS A CA 1
ATOM 764 C C . CYS A 1 96 ? -30.913 4.491 24.644 1.00 79.94 96 CYS A C 1
ATOM 766 O O . CYS A 1 96 ? -31.277 5.668 24.621 1.00 79.94 96 CYS A O 1
ATOM 768 N N . ALA A 1 97 ? -30.253 3.962 25.664 1.00 76.88 97 ALA A N 1
ATOM 769 C CA . ALA A 1 97 ? -29.771 4.714 26.809 1.00 76.88 97 ALA A CA 1
ATOM 770 C C . ALA A 1 97 ? -28.242 4.706 26.829 1.00 76.88 97 ALA A C 1
ATOM 772 O O . ALA A 1 97 ? -27.600 3.728 26.430 1.00 76.88 97 ALA A O 1
ATOM 773 N N . GLN A 1 98 ? -27.648 5.796 27.311 1.00 70.00 98 GLN A N 1
ATOM 774 C CA . GLN A 1 98 ? -26.204 5.841 27.505 1.00 70.00 98 GLN A CA 1
ATOM 775 C C . GLN A 1 98 ? -25.778 4.764 28.508 1.00 70.00 98 GLN A C 1
ATOM 777 O O . GLN A 1 98 ? -26.416 4.561 29.544 1.00 70.00 98 GLN A O 1
ATOM 782 N N . ASN A 1 99 ? -24.691 4.066 28.195 1.00 74.44 99 ASN A N 1
ATOM 783 C CA . ASN A 1 99 ? -24.078 3.137 29.123 1.00 74.44 99 ASN A CA 1
ATOM 784 C C . ASN A 1 99 ? -22.899 3.834 29.824 1.00 74.44 99 ASN A C 1
ATOM 786 O O . ASN A 1 99 ? -21.879 4.076 29.184 1.00 74.44 99 ASN A O 1
ATOM 790 N N . PRO A 1 100 ? -23.010 4.173 31.123 1.00 64.50 100 PRO A N 1
ATOM 791 C CA . PRO A 1 100 ? -21.945 4.877 31.839 1.00 64.50 100 PRO A CA 1
ATOM 792 C C . PRO A 1 100 ? -20.704 4.008 32.102 1.00 64.50 100 PRO A C 1
ATOM 794 O O . PRO A 1 100 ? -19.671 4.548 32.490 1.00 64.50 100 PRO A O 1
ATOM 797 N N . VAL A 1 101 ? -20.805 2.683 31.919 1.00 70.56 101 VAL A N 1
ATOM 798 C CA . VAL A 1 101 ? -19.711 1.720 32.140 1.00 70.56 101 VAL A CA 1
ATOM 799 C C . VAL A 1 101 ? -18.910 1.468 30.860 1.00 70.56 101 VAL A C 1
ATOM 801 O O . VAL A 1 101 ? -17.691 1.346 30.925 1.00 70.56 101 VAL A O 1
ATOM 804 N N . ASP A 1 102 ? -19.578 1.416 29.706 1.00 65.81 102 ASP A N 1
ATOM 805 C CA . ASP A 1 102 ? -18.953 1.197 28.397 1.00 65.81 102 ASP A CA 1
ATOM 806 C C . ASP A 1 102 ? -19.606 2.094 27.343 1.00 65.81 102 ASP A C 1
ATOM 808 O O . ASP A 1 102 ? -20.697 1.816 26.846 1.00 65.81 102 ASP A O 1
ATOM 812 N N . GLU A 1 103 ? -18.918 3.181 27.001 1.00 59.97 103 GLU A N 1
ATOM 813 C CA . GLU A 1 103 ? -19.404 4.193 26.063 1.00 59.97 103 GLU A CA 1
ATOM 814 C C . GLU A 1 103 ? -19.615 3.641 24.640 1.00 59.97 103 GLU A C 1
ATOM 816 O O . GLU A 1 103 ? -20.471 4.144 23.913 1.00 59.97 103 GLU A O 1
ATOM 821 N N . ASN A 1 104 ? -18.907 2.570 24.257 1.00 55.97 104 ASN A N 1
ATOM 822 C CA . ASN A 1 104 ? -19.044 1.944 22.938 1.00 55.97 104 ASN A CA 1
ATOM 823 C C . ASN A 1 104 ? -20.179 0.912 22.871 1.00 55.97 104 ASN A C 1
ATOM 825 O O . ASN A 1 104 ? -20.491 0.422 21.784 1.00 55.97 104 ASN A O 1
ATOM 829 N N . ASN A 1 105 ? -20.809 0.587 24.003 1.00 63.75 105 ASN A N 1
ATOM 830 C CA . ASN A 1 105 ? -21.888 -0.389 24.076 1.00 63.75 105 ASN A CA 1
ATOM 831 C C . ASN A 1 105 ? -23.130 0.216 24.752 1.00 63.75 105 ASN A C 1
ATOM 833 O O . ASN A 1 105 ? -23.324 0.044 25.961 1.00 63.75 105 ASN A O 1
ATOM 837 N N . PRO A 1 106 ? -23.975 0.953 24.008 1.00 72.38 106 PRO A N 1
ATOM 838 C CA . PRO A 1 106 ? -25.156 1.593 24.575 1.00 72.38 106 PRO A CA 1
ATOM 839 C C . PRO A 1 106 ? -26.166 0.564 25.101 1.00 72.38 106 PRO A C 1
ATOM 841 O O . PRO A 1 106 ? -26.329 -0.522 24.547 1.00 72.38 106 PRO A O 1
ATOM 844 N N . LYS A 1 107 ? -26.901 0.917 26.161 1.00 76.44 107 LYS A N 1
ATOM 845 C CA . LYS A 1 107 ? -27.953 0.051 26.706 1.00 76.44 107 LYS A CA 1
ATOM 846 C C . LYS A 1 107 ? -29.181 0.116 25.805 1.00 76.44 107 LYS A C 1
ATOM 848 O O . LYS A 1 107 ? -29.781 1.180 25.654 1.00 76.44 107 LYS A O 1
ATOM 853 N N . ILE A 1 108 ? -29.575 -1.025 25.248 1.00 78.94 108 ILE A N 1
ATOM 854 C CA . ILE A 1 108 ? -30.790 -1.154 24.441 1.00 78.94 108 ILE A CA 1
ATOM 855 C C . ILE A 1 108 ? -31.924 -1.682 25.320 1.00 78.94 108 ILE A C 1
ATOM 857 O O . ILE A 1 108 ? -31.811 -2.747 25.923 1.00 78.94 108 ILE A O 1
ATOM 861 N N . ILE A 1 109 ? -33.011 -0.920 25.401 1.00 80.12 109 ILE A N 1
ATOM 862 C CA . ILE A 1 109 ? -34.237 -1.261 26.122 1.00 80.12 109 ILE A CA 1
ATOM 863 C C . ILE A 1 109 ? -35.328 -1.485 25.080 1.00 80.12 109 ILE A C 1
ATOM 865 O O . ILE A 1 109 ? -35.590 -0.611 24.257 1.00 80.12 109 ILE A O 1
ATOM 869 N N . VAL A 1 110 ? -35.964 -2.650 25.131 1.00 81.88 110 VAL A N 1
ATOM 870 C CA . VAL A 1 110 ? -37.048 -3.035 24.225 1.00 81.88 110 VAL A CA 1
ATOM 871 C C . VAL A 1 110 ? -38.342 -3.085 25.026 1.00 81.88 110 VAL A C 1
ATOM 873 O O . VAL A 1 110 ? -38.395 -3.725 26.077 1.00 81.88 110 VAL A O 1
ATOM 876 N N . VAL A 1 111 ? -39.373 -2.380 24.564 1.00 84.00 111 VAL A N 1
ATOM 877 C CA . VAL A 1 111 ? -40.693 -2.343 25.209 1.00 84.00 111 VAL A CA 1
ATOM 878 C C . VAL A 1 111 ? -41.780 -2.584 24.175 1.00 84.00 111 VAL A C 1
ATOM 880 O O . VAL A 1 111 ? -41.695 -2.077 23.066 1.00 84.00 111 VAL A O 1
ATOM 883 N N . LYS A 1 112 ? -42.833 -3.326 24.527 1.00 84.94 112 LYS A N 1
ATOM 884 C CA . LYS A 1 112 ? -43.975 -3.513 23.619 1.00 84.94 112 LYS A CA 1
ATOM 885 C C . LYS A 1 112 ? -44.629 -2.167 23.323 1.00 84.94 112 LYS A C 1
ATOM 887 O O . LYS A 1 112 ? -44.987 -1.467 24.265 1.00 84.94 112 LYS A O 1
ATOM 892 N N . THR A 1 113 ? -44.818 -1.830 22.053 1.00 82.81 113 THR A N 1
ATOM 893 C CA . THR A 1 113 ? -45.421 -0.577 21.580 1.00 82.81 113 THR A CA 1
ATOM 894 C C . THR A 1 113 ? -46.827 -0.395 22.142 1.00 82.81 113 THR A C 1
ATOM 896 O O . THR A 1 113 ? -47.136 0.663 22.682 1.00 82.81 113 THR A O 1
ATOM 899 N N . TYR A 1 114 ? -47.659 -1.436 22.099 1.00 83.94 114 TYR A N 1
ATOM 900 C CA . TYR A 1 114 ? -49.038 -1.393 22.585 1.00 83.94 114 TYR A CA 1
ATOM 901 C C . TYR A 1 114 ? -49.250 -2.323 23.780 1.00 83.94 114 TYR A C 1
ATOM 903 O O . TYR A 1 114 ? -48.595 -3.358 23.913 1.00 83.94 114 TYR A O 1
ATOM 911 N N . SER A 1 115 ? -50.172 -1.949 24.670 1.00 83.12 115 SER A N 1
ATOM 912 C CA . SER A 1 115 ? -50.622 -2.835 25.744 1.00 83.12 115 SER A CA 1
ATOM 913 C C . SER A 1 115 ? -51.469 -3.987 25.176 1.00 83.12 115 SER A C 1
ATOM 915 O O . SER A 1 115 ? -52.060 -3.838 24.102 1.00 83.12 115 SER A O 1
ATOM 917 N N . PRO A 1 116 ? -51.572 -5.129 25.882 1.00 81.81 116 PRO A N 1
ATOM 918 C CA . PRO A 1 116 ? -52.390 -6.261 25.438 1.00 81.81 116 PRO A CA 1
ATOM 919 C C . PRO A 1 116 ? -53.843 -5.879 25.112 1.00 81.81 116 PRO A C 1
ATOM 921 O O . PRO A 1 116 ? -54.386 -6.335 24.113 1.00 81.81 116 PRO A O 1
ATOM 924 N N . GLU A 1 117 ? -54.440 -4.980 25.899 1.00 82.44 117 GLU A N 1
ATOM 925 C CA . GLU A 1 117 ? -55.807 -4.478 25.692 1.00 82.44 117 GLU A CA 1
ATOM 926 C C . GLU A 1 117 ? -55.954 -3.712 24.370 1.00 82.44 117 GLU A C 1
ATOM 928 O O . GLU A 1 117 ? -56.898 -3.924 23.611 1.00 82.44 117 GLU A O 1
ATOM 933 N N . VAL A 1 118 ? -54.987 -2.846 24.062 1.00 80.88 118 VAL A N 1
ATOM 934 C CA . VAL A 1 118 ? -54.954 -2.066 22.818 1.00 80.88 118 VAL A CA 1
ATOM 935 C C . VAL A 1 118 ? -54.728 -2.985 21.614 1.00 80.88 118 VAL A C 1
ATOM 937 O O . VAL A 1 118 ? -55.365 -2.816 20.576 1.00 80.88 118 VAL A O 1
ATOM 940 N N . LEU A 1 119 ? -53.887 -4.011 21.759 1.00 77.88 119 LEU A N 1
ATOM 941 C CA . LEU A 1 119 ? -53.651 -5.018 20.721 1.00 77.88 119 LEU A CA 1
ATOM 942 C C . LEU A 1 119 ? -54.901 -5.841 20.401 1.00 77.88 119 LEU A C 1
ATOM 944 O O . LEU A 1 119 ? -55.126 -6.162 19.235 1.00 77.88 119 LEU A O 1
ATOM 948 N N . GLU A 1 120 ? -55.727 -6.175 21.395 1.00 80.50 120 GLU A N 1
ATOM 949 C CA . GLU A 1 120 ? -57.007 -6.845 21.144 1.00 80.50 120 GLU A CA 1
ATOM 950 C C . GLU A 1 120 ? -57.977 -5.961 20.355 1.00 80.50 120 GLU A C 1
ATOM 952 O O . GLU A 1 120 ? -58.594 -6.446 19.405 1.00 80.50 120 GLU A O 1
ATOM 957 N N . LYS A 1 121 ? -58.054 -4.662 20.676 1.00 81.81 121 LYS A N 1
ATOM 958 C CA . LYS A 1 121 ? -58.862 -3.692 19.916 1.00 81.81 121 LYS A CA 1
ATOM 959 C C . LYS A 1 121 ? -58.382 -3.555 18.470 1.00 81.81 121 LYS A C 1
ATOM 961 O O . LYS A 1 121 ? -59.195 -3.592 17.546 1.00 81.81 121 LYS A O 1
ATOM 966 N N . ILE A 1 122 ? -57.063 -3.486 18.258 1.00 78.62 122 ILE A N 1
ATOM 967 C CA . ILE A 1 122 ? -56.460 -3.454 16.915 1.00 78.62 122 ILE A CA 1
ATOM 968 C C . ILE A 1 122 ? -56.798 -4.739 16.143 1.00 78.62 122 ILE A C 1
ATOM 970 O O . ILE A 1 122 ? -57.226 -4.668 14.994 1.00 78.62 122 ILE A O 1
ATOM 974 N N . LYS A 1 123 ? -56.679 -5.919 16.770 1.00 77.12 123 LYS A N 1
ATOM 975 C CA . LYS A 1 123 ? -57.026 -7.211 16.142 1.00 77.12 123 LYS A CA 1
ATOM 976 C C . LYS A 1 123 ? -58.509 -7.321 15.773 1.00 77.12 123 LYS A C 1
ATOM 978 O O . LYS A 1 123 ? -58.841 -8.045 14.837 1.00 77.12 123 LYS A O 1
ATOM 983 N N . ARG A 1 124 ? -59.391 -6.614 16.486 1.00 79.56 124 ARG A N 1
ATOM 984 C CA . ARG A 1 124 ? -60.835 -6.526 16.204 1.00 79.56 124 ARG A CA 1
ATOM 985 C C . ARG A 1 124 ? -61.204 -5.409 15.218 1.00 79.56 124 ARG A C 1
ATOM 987 O O . ARG A 1 124 ? -62.384 -5.254 14.921 1.00 79.56 124 ARG A O 1
ATOM 994 N N . ASN A 1 125 ? -60.226 -4.672 14.678 1.00 74.38 125 ASN A N 1
ATOM 995 C CA . ASN A 1 125 ? -60.427 -3.495 13.822 1.00 74.38 125 ASN A CA 1
ATOM 996 C C . ASN A 1 125 ? -61.319 -2.415 14.469 1.00 74.38 125 ASN A C 1
ATOM 998 O O . ASN A 1 125 ? -62.088 -1.734 13.787 1.00 74.38 125 ASN A O 1
ATOM 1002 N N . GLU A 1 126 ? -61.235 -2.253 15.791 1.00 79.44 126 GLU A N 1
ATOM 1003 C CA . GLU A 1 126 ? -61.950 -1.198 16.510 1.00 79.44 126 GLU A CA 1
ATOM 1004 C C . GLU A 1 126 ? -61.243 0.159 16.343 1.00 79.44 126 GLU A C 1
ATOM 1006 O O . GLU A 1 126 ? -60.017 0.240 16.225 1.00 79.44 126 GLU A O 1
ATOM 1011 N N . LYS A 1 127 ? -62.010 1.259 16.338 1.00 76.88 127 LYS A N 1
ATOM 1012 C CA . LYS A 1 127 ? -61.445 2.617 16.280 1.00 76.88 127 LYS A CA 1
ATOM 1013 C C . LYS A 1 127 ? -60.741 2.947 17.597 1.00 76.88 127 LYS A C 1
ATOM 1015 O O . LYS A 1 127 ? -61.384 2.984 18.642 1.00 76.88 127 LYS A O 1
ATOM 1020 N N . LEU A 1 128 ? -59.444 3.237 17.525 1.00 78.75 128 LEU A N 1
ATOM 1021 C CA . LEU A 1 128 ? -58.628 3.631 18.675 1.00 78.75 128 LEU A CA 1
ATOM 1022 C C . LEU A 1 128 ? -58.591 5.146 18.855 1.00 78.75 128 LEU A C 1
ATOM 1024 O O . LEU A 1 128 ? -58.607 5.903 17.881 1.00 78.75 128 LEU A O 1
ATOM 1028 N N . SER A 1 129 ? -58.504 5.587 20.108 1.00 80.94 129 SER A N 1
ATOM 1029 C CA . SER A 1 129 ? -58.274 6.995 20.429 1.00 80.94 129 SER A CA 1
ATOM 1030 C C . SER A 1 129 ? -56.827 7.420 20.110 1.00 80.94 129 SER A C 1
ATOM 1032 O O . SER A 1 129 ? -55.911 6.591 20.158 1.00 80.94 129 SER A O 1
ATOM 1034 N N . PRO A 1 130 ? -56.567 8.714 19.830 1.00 77.62 130 PRO A N 1
ATOM 1035 C CA . PRO A 1 130 ? -55.211 9.214 19.578 1.00 77.62 130 PRO A CA 1
ATOM 1036 C C . PRO A 1 130 ? -54.206 8.926 20.706 1.00 77.62 130 PRO A C 1
ATOM 1038 O O . PRO A 1 130 ? -53.015 8.809 20.444 1.00 77.62 130 PRO A O 1
ATOM 1041 N N . GLU A 1 131 ? -54.667 8.786 21.951 1.00 77.81 131 GLU A N 1
ATOM 1042 C CA . GLU A 1 131 ? -53.831 8.505 23.129 1.00 77.81 131 GLU A CA 1
ATOM 1043 C C . GLU A 1 131 ? -53.449 7.019 23.254 1.00 77.81 131 GLU A C 1
ATOM 1045 O O . GLU A 1 131 ? -52.355 6.678 23.724 1.00 77.81 131 GLU A O 1
ATOM 1050 N N . GLU A 1 132 ? -54.327 6.120 22.800 1.00 77.12 132 GLU A N 1
ATOM 1051 C CA . GLU A 1 132 ? -54.064 4.678 22.712 1.00 77.12 132 GLU A CA 1
ATOM 1052 C C . GLU A 1 132 ? -53.081 4.347 21.580 1.00 77.12 132 GLU A C 1
ATOM 1054 O O . GLU A 1 132 ? -52.348 3.365 21.678 1.00 77.12 132 GLU A O 1
ATOM 1059 N N . LEU A 1 133 ? -53.008 5.196 20.547 1.00 78.50 133 LEU A N 1
ATOM 1060 C CA . LEU A 1 133 ? -52.072 5.052 19.427 1.00 78.50 133 LEU A CA 1
ATOM 1061 C C . LEU A 1 133 ? -50.629 5.475 19.759 1.00 78.50 133 LEU A C 1
ATOM 1063 O O . LEU A 1 133 ? -49.715 5.186 18.978 1.00 78.50 133 LEU A O 1
ATOM 1067 N N . ILE A 1 134 ? -50.405 6.115 20.912 1.00 83.19 134 ILE A N 1
ATOM 1068 C CA . ILE A 1 134 ? -49.068 6.486 21.390 1.00 83.19 134 ILE A CA 1
ATOM 1069 C C . ILE A 1 134 ? -48.373 5.251 21.973 1.00 83.19 134 ILE A C 1
ATOM 1071 O O . ILE A 1 134 ? -48.825 4.693 22.978 1.00 83.19 134 ILE A O 1
ATOM 1075 N N . GLY A 1 135 ? -47.233 4.887 21.378 1.00 83.81 135 GLY A N 1
ATOM 1076 C CA . GLY A 1 135 ? -46.418 3.751 21.792 1.00 83.81 135 GLY A CA 1
ATOM 1077 C C . GLY A 1 135 ? -45.856 3.899 23.207 1.00 83.81 135 GLY A C 1
ATOM 1078 O O . GLY A 1 135 ? -45.512 4.999 23.662 1.00 83.81 135 GLY A O 1
ATOM 1079 N N . ASN A 1 136 ? -45.740 2.783 23.925 1.00 84.75 136 ASN A N 1
ATOM 1080 C CA . ASN A 1 136 ? -45.220 2.760 25.291 1.00 84.75 136 ASN A CA 1
ATOM 1081 C C . ASN A 1 136 ? -43.774 3.265 25.377 1.00 84.75 136 ASN A C 1
ATOM 1083 O O . ASN A 1 136 ? -43.407 3.847 26.397 1.00 84.75 136 ASN A O 1
ATOM 1087 N N . GLY A 1 137 ? -42.959 3.130 24.324 1.00 82.94 137 GLY A N 1
ATOM 1088 C CA . GLY A 1 137 ? -41.609 3.696 24.305 1.00 82.94 137 GLY A CA 1
ATOM 1089 C C . GLY A 1 137 ? -41.611 5.226 24.334 1.00 82.94 137 GLY A C 1
ATOM 1090 O O . GLY A 1 137 ? -40.801 5.857 25.020 1.00 82.94 137 GLY A O 1
ATOM 1091 N N . ARG A 1 138 ? -42.593 5.843 23.671 1.00 82.88 138 ARG A N 1
ATOM 1092 C CA . ARG A 1 138 ? -42.808 7.292 23.702 1.00 82.88 138 ARG A CA 1
ATOM 1093 C C . ARG A 1 138 ? -43.393 7.750 25.038 1.00 82.88 138 ARG A C 1
ATOM 1095 O O . ARG A 1 138 ? -42.930 8.760 25.573 1.00 82.88 138 ARG A O 1
ATOM 1102 N N . LYS A 1 139 ? -44.327 6.983 25.620 1.00 84.38 139 LYS A N 1
ATOM 1103 C CA . LYS A 1 139 ? -44.844 7.211 26.987 1.00 84.38 139 LYS A CA 1
ATOM 1104 C C . LYS A 1 139 ? -43.718 7.159 28.021 1.00 84.38 139 LYS A C 1
ATOM 1106 O O . LYS A 1 139 ? -43.577 8.095 28.801 1.00 84.38 139 LYS A O 1
ATOM 1111 N N . PHE A 1 140 ? -42.835 6.165 27.936 1.00 82.88 140 PHE A N 1
ATOM 1112 C CA . PHE A 1 140 ? -41.672 6.016 28.814 1.00 82.88 140 PHE A CA 1
ATOM 1113 C C . PHE A 1 140 ? -40.746 7.242 28.783 1.00 82.88 140 PHE A C 1
ATOM 1115 O O . PHE A 1 140 ? -40.335 7.756 29.826 1.00 82.88 140 PHE A O 1
ATOM 1122 N N . ILE A 1 141 ? -40.433 7.765 27.593 1.00 81.81 141 ILE A N 1
ATOM 1123 C CA . ILE A 1 141 ? -39.584 8.959 27.462 1.00 81.81 141 ILE A CA 1
ATOM 1124 C C . ILE A 1 141 ? -40.292 10.204 28.002 1.00 81.81 141 ILE A C 1
ATOM 1126 O O 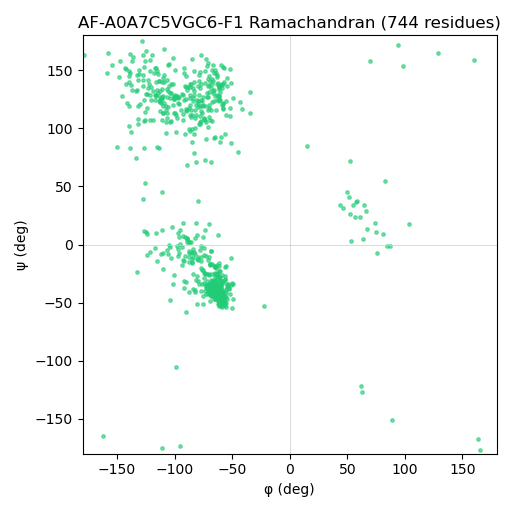. ILE A 1 141 ? -39.656 11.024 28.668 1.00 81.81 141 ILE A O 1
ATOM 1130 N N . LEU A 1 142 ? -41.592 10.357 27.734 1.00 81.06 142 LEU A N 1
ATOM 1131 C CA . LEU A 1 142 ? -42.391 11.476 28.241 1.00 81.06 142 LEU A CA 1
ATOM 1132 C C . LEU A 1 142 ? -42.482 11.455 29.770 1.00 81.06 142 LEU A C 1
ATOM 1134 O O . LEU A 1 142 ? -42.221 12.477 30.401 1.00 81.06 142 LEU A O 1
ATOM 1138 N N . GLU A 1 143 ? -42.744 10.299 30.376 1.00 80.19 143 GLU A N 1
ATOM 1139 C CA . GLU A 1 143 ? -42.742 10.115 31.830 1.00 80.19 143 GLU A CA 1
ATOM 1140 C C . GLU A 1 143 ? -41.383 10.457 32.438 1.00 80.19 143 GLU A C 1
ATOM 1142 O O . GLU A 1 143 ? -41.306 11.191 33.427 1.00 80.19 143 GLU A O 1
ATOM 1147 N N . ARG A 1 144 ? -40.284 10.004 31.820 1.00 76.06 144 ARG A N 1
ATOM 1148 C CA . ARG A 1 144 ? -38.931 10.343 32.276 1.00 76.06 144 ARG A CA 1
ATOM 1149 C C . ARG A 1 144 ? -38.647 11.838 32.138 1.00 76.06 144 ARG A C 1
ATOM 1151 O O . ARG A 1 144 ? -38.116 12.422 33.082 1.00 76.06 144 ARG A O 1
ATOM 1158 N N . LYS A 1 145 ? -39.064 12.492 31.050 1.00 70.62 145 LYS A N 1
ATOM 1159 C CA . LYS A 1 145 ? -38.959 13.956 30.890 1.00 70.62 145 LYS A CA 1
ATOM 1160 C C . LYS A 1 145 ? -39.780 14.718 31.939 1.00 70.62 145 LYS A C 1
ATOM 1162 O O . LYS A 1 145 ? -39.261 15.651 32.546 1.00 70.62 145 LYS A O 1
ATOM 1167 N N . ILE A 1 146 ? -41.014 14.299 32.222 1.00 70.19 146 ILE A N 1
ATOM 1168 C CA . ILE A 1 146 ? -41.872 14.913 33.252 1.00 70.19 146 ILE A CA 1
ATOM 1169 C C . ILE A 1 146 ? -41.292 14.684 34.656 1.00 70.19 146 ILE A C 1
ATOM 1171 O O . ILE A 1 146 ? -41.279 15.596 35.485 1.00 70.19 146 ILE A O 1
ATOM 1175 N N . SER A 1 147 ? -40.749 13.494 34.927 1.00 66.69 147 SER A N 1
ATOM 1176 C CA . SER A 1 147 ? -40.082 13.186 36.196 1.00 66.69 147 SER A CA 1
ATOM 1177 C C . SER A 1 147 ? -38.804 14.008 36.404 1.00 66.69 147 SER A C 1
ATOM 1179 O O . SER A 1 147 ? -38.535 14.412 37.537 1.00 66.69 147 SER A O 1
ATOM 1181 N N . LYS A 1 148 ? -38.067 14.332 35.323 1.00 62.16 148 LYS A N 1
ATOM 1182 C CA . LYS A 1 148 ? -36.948 15.287 35.356 1.00 62.16 148 LYS A CA 1
ATOM 1183 C C . LYS A 1 148 ? -37.452 16.655 35.815 1.00 62.16 148 LYS A C 1
ATOM 1185 O O . LYS A 1 148 ? -36.981 17.135 36.837 1.00 62.16 148 LYS A O 1
ATOM 1190 N N . ILE A 1 149 ? -38.490 17.202 35.174 1.00 61.53 149 ILE A N 1
ATOM 1191 C CA . ILE A 1 149 ? -39.082 18.509 35.528 1.00 61.53 149 ILE A CA 1
ATOM 1192 C C . ILE A 1 149 ? -39.557 18.552 36.993 1.00 61.53 149 ILE A C 1
ATOM 1194 O O . ILE A 1 149 ? -39.298 19.527 37.698 1.00 61.53 149 ILE A O 1
ATOM 1198 N N . ARG A 1 150 ? -40.196 17.482 37.493 1.00 58.47 150 ARG A N 1
ATOM 1199 C CA . ARG A 1 150 ? -40.607 17.386 38.909 1.00 58.47 150 ARG A CA 1
ATOM 1200 C C . ARG A 1 150 ? -39.417 17.351 39.877 1.00 58.47 150 ARG A C 1
ATOM 1202 O O . ARG A 1 150 ? -39.514 17.925 40.961 1.00 58.47 150 ARG A O 1
ATOM 1209 N N . LYS A 1 151 ? -38.298 16.713 39.509 1.00 57.12 151 LYS A N 1
ATOM 1210 C CA . LYS A 1 151 ? -37.059 16.698 40.312 1.00 57.12 151 LYS A CA 1
ATOM 1211 C C . LYS A 1 151 ? -36.294 18.027 40.260 1.00 57.12 151 LYS A C 1
ATOM 1213 O O . LYS A 1 151 ? -35.675 18.381 41.260 1.00 57.12 151 LYS A O 1
ATOM 1218 N N . THR A 1 152 ? -36.391 18.792 39.168 1.00 51.88 152 THR A N 1
ATOM 1219 C CA . THR A 1 152 ? -35.747 20.115 39.010 1.00 51.88 152 THR A CA 1
ATOM 1220 C C . THR A 1 152 ? -36.343 21.205 39.918 1.00 51.88 152 THR A C 1
ATOM 1222 O O . THR A 1 152 ? -35.788 22.293 40.016 1.00 51.88 152 THR A O 1
ATOM 1225 N N . GLY A 1 153 ? -37.418 20.914 40.660 1.00 53.66 153 GLY A N 1
ATOM 1226 C CA . GLY A 1 153 ? -37.648 21.506 41.980 1.00 53.66 153 GLY A CA 1
ATOM 1227 C C . GLY A 1 153 ? -37.711 23.035 42.063 1.00 53.66 153 GLY A C 1
ATOM 1228 O O . GLY A 1 153 ? -37.302 23.589 43.080 1.00 53.66 153 GLY A O 1
ATOM 1229 N N . SER A 1 154 ? -38.275 23.721 41.068 1.00 52.47 154 SER A N 1
ATOM 1230 C CA . SER A 1 154 ? -38.598 25.156 41.165 1.00 52.47 154 SER A CA 1
ATOM 1231 C C . SER A 1 154 ? -39.544 25.461 42.340 1.00 52.47 154 SER A C 1
ATOM 1233 O O . SER A 1 154 ? -39.402 26.486 43.002 1.00 52.47 154 SER A O 1
ATOM 1235 N N . GLY A 1 155 ? -40.433 24.523 42.693 1.00 53.84 155 GLY A N 1
ATOM 1236 C CA . GLY A 1 155 ? -41.303 24.635 43.870 1.00 53.84 155 GLY A CA 1
ATOM 1237 C C . GLY A 1 155 ? -40.569 24.561 45.217 1.00 53.84 155 GLY A C 1
ATOM 1238 O O . GLY A 1 155 ? -40.984 25.214 46.167 1.00 53.84 155 GLY A O 1
ATOM 1239 N N . ARG A 1 156 ? -39.446 23.828 45.315 1.00 56.94 156 ARG A N 1
ATOM 1240 C CA . ARG A 1 156 ? -38.673 23.738 46.572 1.00 56.94 156 ARG A CA 1
ATOM 1241 C C . ARG A 1 156 ? -37.963 25.048 46.894 1.00 56.94 156 ARG A C 1
ATOM 1243 O O . ARG A 1 156 ? -37.928 25.418 48.057 1.00 56.94 156 ARG A O 1
ATOM 1250 N N . ILE A 1 157 ? -37.471 25.745 45.868 1.00 60.72 157 ILE A N 1
ATOM 1251 C CA . ILE A 1 157 ? -36.817 27.059 45.980 1.00 60.72 157 ILE A CA 1
ATOM 1252 C C . ILE A 1 157 ? -37.818 28.125 46.444 1.00 60.72 157 ILE A C 1
ATOM 1254 O O . ILE A 1 157 ? -37.508 28.940 47.309 1.00 60.72 157 ILE A O 1
ATOM 1258 N N . LEU A 1 158 ? -39.037 28.093 45.903 1.00 58.03 158 LEU A N 1
ATOM 1259 C CA . LEU A 1 158 ? -40.113 29.010 46.285 1.00 58.03 158 LEU A CA 1
ATOM 1260 C C . LEU A 1 158 ? -40.565 28.789 47.739 1.00 58.03 158 LEU A C 1
ATOM 1262 O O . LEU A 1 158 ? -40.782 29.753 48.469 1.00 58.03 158 LEU A O 1
ATOM 1266 N N . ILE A 1 159 ? -40.630 27.528 48.184 1.00 65.19 159 ILE A N 1
ATOM 1267 C CA . ILE A 1 159 ? -40.976 27.171 49.567 1.00 65.19 159 ILE A CA 1
ATOM 1268 C C . ILE A 1 159 ? -39.878 27.596 50.551 1.00 65.19 159 ILE A C 1
ATOM 1270 O O . ILE A 1 159 ? -40.202 28.164 51.590 1.00 65.19 159 ILE A O 1
ATOM 1274 N N . THR A 1 160 ? -38.590 27.382 50.248 1.00 64.31 160 THR A N 1
ATOM 1275 C CA . THR A 1 160 ? -37.503 27.854 51.128 1.00 64.31 160 THR A CA 1
ATOM 1276 C C . THR A 1 160 ? -37.436 29.376 51.196 1.00 64.31 160 THR A C 1
ATOM 1278 O O . THR A 1 160 ? -37.240 29.909 52.285 1.00 64.31 160 THR A O 1
ATOM 1281 N N . LEU A 1 161 ? -37.660 30.086 50.085 1.00 65.00 161 LEU A N 1
ATOM 1282 C CA . LEU A 1 161 ? -37.750 31.552 50.073 1.00 65.00 161 LEU A CA 1
ATOM 1283 C C . LEU A 1 161 ? -38.876 32.070 50.978 1.00 65.00 161 LEU A C 1
ATOM 1285 O O . LEU A 1 161 ? -38.652 32.981 51.773 1.00 65.00 161 LEU A O 1
ATOM 1289 N N . LEU A 1 162 ? -40.060 31.454 50.910 1.00 72.25 162 LEU A N 1
ATOM 1290 C CA . LEU A 1 162 ? -41.180 31.756 51.806 1.00 72.25 162 LEU A CA 1
ATOM 1291 C C . LEU A 1 162 ? -40.830 31.491 53.276 1.00 72.25 162 LEU A C 1
ATOM 1293 O O . LEU A 1 162 ? -41.170 32.292 54.141 1.00 72.25 162 LEU A O 1
ATOM 1297 N N . LEU A 1 163 ? -40.102 30.411 53.565 1.00 75.00 163 LEU A N 1
ATOM 1298 C CA . LEU A 1 163 ? -39.704 30.042 54.926 1.00 75.00 163 LEU A CA 1
ATOM 1299 C C . LEU A 1 163 ? -38.701 31.043 55.528 1.00 75.00 163 LEU A C 1
ATOM 1301 O O . LEU A 1 163 ? -38.847 31.433 56.685 1.00 75.00 163 LEU A O 1
ATOM 1305 N N . PHE A 1 164 ? -37.738 31.526 54.734 1.00 70.62 164 PHE A N 1
ATOM 1306 C CA . PHE A 1 164 ? -36.812 32.589 55.147 1.00 70.62 164 PHE A CA 1
ATOM 1307 C C . PHE A 1 164 ? -37.503 33.947 55.312 1.00 70.62 164 PHE A C 1
ATOM 1309 O O . PHE A 1 164 ? -37.170 34.683 56.239 1.00 70.62 164 PHE A O 1
ATOM 1316 N N . LEU A 1 165 ? -38.490 34.262 54.468 1.00 73.44 165 LEU A N 1
ATOM 1317 C CA . LEU A 1 165 ? -39.308 35.467 54.614 1.00 73.44 165 LEU A CA 1
ATOM 1318 C C . LEU A 1 165 ? -40.094 35.436 55.935 1.00 73.44 165 LEU A C 1
ATOM 1320 O O . LEU A 1 165 ? -40.084 36.406 56.688 1.00 73.44 165 LEU A O 1
ATOM 1324 N N . ILE A 1 166 ? -40.716 34.295 56.251 1.00 77.38 166 ILE A N 1
ATOM 1325 C CA . ILE A 1 166 ? -41.470 34.088 57.495 1.00 77.38 166 ILE A CA 1
ATOM 1326 C C . ILE A 1 166 ? -40.547 34.171 58.719 1.00 77.38 166 ILE A C 1
ATOM 1328 O O . ILE A 1 166 ? -40.885 34.849 59.687 1.00 77.38 166 ILE A O 1
ATOM 1332 N N . LEU A 1 167 ? -39.364 33.548 58.673 1.00 74.56 167 LEU A N 1
ATOM 1333 C CA . LEU A 1 167 ? -38.348 33.652 59.731 1.00 74.56 167 LEU A CA 1
ATOM 1334 C C . LEU A 1 167 ? -37.855 35.093 59.927 1.00 74.56 167 LEU A C 1
ATOM 1336 O O . LEU A 1 167 ? -37.691 35.525 61.065 1.00 74.56 167 LEU A O 1
ATOM 1340 N N . GLY A 1 168 ? -37.669 35.851 58.843 1.00 69.62 168 GLY A N 1
ATOM 1341 C CA . GLY A 1 168 ? -37.297 37.266 58.902 1.00 69.62 168 GLY A CA 1
ATOM 1342 C C . GLY A 1 168 ? -38.383 38.139 59.537 1.00 69.62 168 GLY A C 1
ATOM 1343 O O . GLY A 1 168 ? -38.082 38.996 60.366 1.00 69.62 168 GLY A O 1
ATOM 1344 N N . ILE A 1 169 ? -39.653 37.881 59.215 1.00 72.75 169 ILE A N 1
ATOM 1345 C CA . ILE A 1 169 ? -40.801 38.587 59.806 1.00 72.75 169 ILE A CA 1
ATOM 1346 C C . ILE A 1 169 ? -40.953 38.238 61.296 1.00 72.75 169 ILE A C 1
ATOM 1348 O O . ILE A 1 169 ? -41.151 39.134 62.118 1.00 72.75 169 ILE A O 1
ATOM 1352 N N . LEU A 1 170 ? -40.801 36.963 61.669 1.00 74.38 170 LEU A N 1
ATOM 1353 C CA . LEU A 1 170 ? -40.800 36.517 63.068 1.00 74.38 170 LEU A CA 1
ATOM 1354 C C . LEU A 1 170 ? -39.658 37.149 63.869 1.00 74.38 170 LEU A C 1
ATOM 1356 O O . LEU A 1 170 ? -39.866 37.571 65.005 1.00 74.38 170 LEU A O 1
ATOM 1360 N N . PHE A 1 171 ? -38.469 37.261 63.274 1.00 70.31 171 PHE A N 1
ATOM 1361 C CA . PHE A 1 171 ? -37.325 37.926 63.892 1.00 70.31 171 PHE A CA 1
ATOM 1362 C C . PHE A 1 171 ? -37.602 39.416 64.139 1.00 70.31 171 PHE A C 1
ATOM 1364 O O . PHE A 1 171 ? -37.365 39.904 65.243 1.00 70.31 171 PHE A O 1
ATOM 1371 N N . LEU A 1 172 ? -38.194 40.120 63.166 1.00 65.38 172 LEU A N 1
ATOM 1372 C CA . LEU A 1 172 ? -38.619 41.517 63.323 1.00 65.38 172 LEU A CA 1
ATOM 1373 C C . LEU A 1 172 ? -39.675 41.687 64.430 1.00 65.38 172 LEU A C 1
ATOM 1375 O O . LEU A 1 172 ? -39.594 42.637 65.206 1.00 65.38 172 LEU A O 1
ATOM 1379 N N . GLN A 1 173 ? -40.625 40.754 64.554 1.00 66.12 173 GLN A N 1
ATOM 1380 C CA . GLN A 1 173 ? -41.642 40.770 65.617 1.00 66.12 173 GLN A CA 1
ATOM 1381 C C . GLN A 1 173 ? -41.080 40.463 67.014 1.00 66.12 173 GLN A C 1
ATOM 1383 O O . GLN A 1 173 ? -41.542 41.025 68.009 1.00 66.12 173 GLN A O 1
ATOM 1388 N N . LEU A 1 174 ? -40.095 39.568 67.120 1.00 62.94 174 LEU A N 1
ATOM 1389 C CA . LEU A 1 174 ? -39.381 39.306 68.375 1.00 62.94 174 LEU A CA 1
ATOM 1390 C C . LEU A 1 174 ? -38.538 40.515 68.790 1.00 62.94 174 LEU A C 1
ATOM 1392 O O . LEU A 1 174 ? -38.499 40.862 69.971 1.00 62.94 174 LEU A O 1
ATOM 1396 N N . TRP A 1 175 ? -37.934 41.199 67.819 1.00 62.22 175 TRP A N 1
ATOM 1397 C CA . TRP A 1 175 ? -37.132 42.393 68.054 1.00 62.22 175 TRP A CA 1
ATOM 1398 C C . TRP A 1 175 ? -37.983 43.609 68.446 1.00 62.22 175 TRP A C 1
ATOM 1400 O O . TRP A 1 175 ? -37.599 44.378 69.323 1.00 62.22 175 TRP A O 1
ATOM 1410 N N . SER A 1 176 ? -39.196 43.747 67.901 1.00 61.16 176 SER A N 1
ATOM 1411 C CA . SER A 1 176 ? -40.104 44.838 68.283 1.00 61.16 176 SER A CA 1
ATOM 1412 C C . SER A 1 176 ? -40.655 44.715 69.711 1.00 61.16 176 SER A C 1
ATOM 1414 O O . SER A 1 176 ? -41.186 45.686 70.246 1.00 61.16 176 SER A O 1
ATOM 1416 N N . LYS A 1 177 ? -40.568 43.534 70.347 1.00 59.34 177 LYS A N 1
ATOM 1417 C CA . LYS A 1 177 ? -41.031 43.314 71.731 1.00 59.34 177 LYS A CA 1
ATOM 1418 C C . LYS A 1 177 ? -40.003 43.686 72.799 1.00 59.34 177 LYS A C 1
ATOM 1420 O O . LYS A 1 177 ? -40.382 43.854 73.960 1.00 59.34 177 LYS A O 1
ATOM 1425 N N . THR A 1 178 ? -38.730 43.856 72.448 1.00 58.97 178 THR A N 1
ATOM 1426 C CA . THR A 1 178 ? -37.755 44.454 73.366 1.00 58.97 178 THR A CA 1
ATOM 1427 C C . THR A 1 178 ? -38.017 45.955 73.424 1.00 58.97 178 THR A C 1
ATOM 1429 O O . THR A 1 178 ? -37.801 46.650 72.437 1.00 58.97 178 THR A O 1
ATOM 1432 N N . LYS A 1 179 ? -38.550 46.458 74.549 1.00 54.50 179 LYS A N 1
ATOM 1433 C CA . LYS A 1 179 ? -38.852 47.885 74.758 1.00 54.50 179 LYS A CA 1
ATOM 1434 C C . LYS A 1 179 ? -37.573 48.728 74.662 1.00 54.50 179 LYS A C 1
ATOM 1436 O O . LYS A 1 179 ? -36.921 48.989 75.667 1.00 54.50 179 LYS A O 1
ATOM 1441 N N . ILE A 1 180 ? -37.235 49.162 73.454 1.00 56.31 180 ILE A N 1
ATOM 1442 C CA . ILE A 1 180 ? -36.214 50.169 73.174 1.00 56.31 180 ILE A CA 1
ATOM 1443 C C . ILE A 1 180 ? -36.948 51.323 72.495 1.00 56.31 180 ILE A C 1
ATOM 1445 O O . ILE A 1 180 ? -37.415 51.204 71.366 1.00 56.31 180 ILE A O 1
ATOM 1449 N N . SER A 1 181 ? -37.120 52.425 73.219 1.00 50.47 181 SER A N 1
ATOM 1450 C CA . SER A 1 181 ? -37.674 53.672 72.693 1.00 50.47 181 SER A CA 1
ATOM 1451 C C . SER A 1 181 ? -36.659 54.312 71.743 1.00 50.47 181 SER A C 1
ATOM 1453 O O . SER A 1 181 ? -35.606 54.772 72.181 1.00 50.47 181 SER A O 1
ATOM 1455 N N . ILE A 1 182 ? -36.965 54.300 70.446 1.00 53.81 182 ILE A N 1
ATOM 1456 C CA . ILE A 1 182 ? -36.105 54.812 69.372 1.00 53.81 182 ILE A CA 1
ATOM 1457 C C . ILE A 1 182 ? -36.281 56.336 69.279 1.00 53.81 182 ILE A C 1
ATOM 1459 O O . ILE A 1 182 ? -37.324 56.814 68.838 1.00 53.81 182 ILE A O 1
ATOM 1463 N N . SER A 1 183 ? -35.266 57.100 69.691 1.00 54.22 183 SER A N 1
ATOM 1464 C CA . SER A 1 183 ? -35.090 58.516 69.331 1.00 54.22 183 SER A CA 1
ATOM 1465 C C . SER A 1 183 ? -34.222 58.632 68.068 1.00 54.22 183 SER A C 1
ATOM 1467 O O . SER A 1 183 ? -33.388 57.764 67.807 1.00 54.22 183 SER A O 1
ATOM 1469 N N . LEU A 1 184 ? -34.398 59.693 67.271 1.00 53.81 184 LEU A N 1
ATOM 1470 C CA . LEU A 1 184 ? -33.760 59.883 65.952 1.00 53.81 184 LEU A CA 1
ATOM 1471 C C . LEU A 1 184 ? -32.211 59.824 65.945 1.00 53.81 184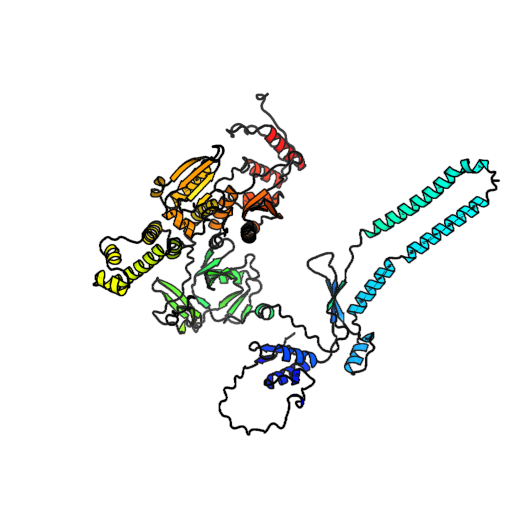 LEU A C 1
ATOM 1473 O O . LEU A 1 184 ? -31.638 59.520 64.905 1.00 53.81 184 LEU A O 1
ATOM 1477 N N . GLU A 1 185 ? -31.532 59.996 67.084 1.00 53.69 185 GLU A N 1
ATOM 1478 C CA . GLU A 1 185 ? -30.068 59.818 67.221 1.00 53.69 185 GLU A CA 1
ATOM 1479 C C . GLU A 1 185 ? -29.605 58.350 67.293 1.00 53.69 185 GLU A C 1
ATOM 1481 O O . GLU A 1 185 ? -28.424 58.047 67.141 1.00 53.69 185 GLU A O 1
ATOM 1486 N N . SER A 1 186 ? -30.513 57.398 67.517 1.00 55.81 186 SER A N 1
ATOM 1487 C CA . SER A 1 186 ? -30.148 55.987 67.714 1.00 55.81 186 SER A CA 1
ATOM 1488 C C . SER A 1 186 ? -30.033 55.173 66.416 1.00 55.81 186 SER A C 1
ATOM 1490 O O . SER A 1 186 ? -29.564 54.034 66.447 1.00 55.81 186 SER A O 1
ATOM 1492 N N . ILE A 1 187 ? -30.380 55.754 65.263 1.00 56.31 187 ILE A N 1
ATOM 1493 C CA . ILE A 1 187 ? -30.348 55.073 63.956 1.00 56.31 187 ILE A CA 1
ATOM 1494 C C . ILE A 1 187 ? -28.906 54.765 63.516 1.00 56.31 187 ILE A C 1
ATOM 1496 O O . ILE A 1 187 ? -28.647 53.677 62.998 1.00 56.31 187 ILE A O 1
ATOM 1500 N N . GLU A 1 188 ? -27.938 55.643 63.799 1.00 55.19 188 GLU A N 1
ATOM 1501 C CA . GLU A 1 188 ? -26.530 55.396 63.448 1.00 55.19 188 GLU A CA 1
ATOM 1502 C C . GLU A 1 188 ? -25.921 54.241 64.254 1.00 55.19 188 GLU A C 1
ATOM 1504 O O . GLU A 1 188 ? -25.190 53.417 63.703 1.00 55.19 188 GLU A O 1
ATOM 1509 N N . LYS A 1 189 ? -26.286 54.107 65.537 1.00 57.25 189 LYS A N 1
ATOM 1510 C CA . LYS A 1 189 ? -25.730 53.086 66.442 1.00 57.25 189 LYS A CA 1
ATOM 1511 C C . LYS A 1 189 ? -26.150 51.659 66.073 1.00 57.25 189 LYS A C 1
ATOM 1513 O O . LYS A 1 189 ? -25.360 50.730 66.228 1.00 57.25 189 LYS A O 1
ATOM 1518 N N . TYR A 1 190 ? -27.373 51.477 65.572 1.00 62.41 190 TYR A N 1
ATOM 1519 C CA . TYR A 1 190 ? -27.901 50.160 65.186 1.00 62.41 190 TYR A CA 1
ATOM 1520 C C . TYR A 1 190 ? -27.750 49.849 63.691 1.00 62.41 190 TYR A C 1
ATOM 1522 O O . TYR A 1 190 ? -27.968 48.704 63.288 1.00 62.41 190 TYR A O 1
ATOM 1530 N N . SER A 1 191 ? -27.315 50.820 62.879 1.00 59.09 191 SER A N 1
ATOM 1531 C CA . SER A 1 191 ? -27.088 50.649 61.438 1.00 59.09 191 SER A CA 1
ATOM 1532 C C . SER A 1 191 ? -26.134 49.489 61.125 1.00 59.09 191 SER A C 1
ATOM 1534 O O . SER A 1 191 ? -26.426 48.669 60.256 1.00 59.09 191 SER A O 1
ATOM 1536 N N . TYR A 1 192 ? -25.057 49.339 61.902 1.00 66.06 192 TYR A N 1
ATOM 1537 C CA . TYR A 1 192 ? -24.079 48.259 61.744 1.00 66.06 192 TYR A CA 1
ATOM 1538 C C . TYR A 1 192 ? -24.651 46.877 62.070 1.00 66.06 192 TYR A C 1
ATOM 1540 O O . TYR A 1 192 ? -24.316 45.901 61.405 1.00 66.06 192 TYR A O 1
ATOM 1548 N N . ILE A 1 193 ? -25.543 46.783 63.059 1.00 69.38 193 ILE A N 1
ATOM 1549 C CA . ILE A 1 193 ? -26.183 45.517 63.443 1.00 69.38 193 ILE A CA 1
ATOM 1550 C C . ILE A 1 193 ? -27.203 45.109 62.375 1.00 69.38 193 ILE A C 1
ATOM 1552 O O . ILE A 1 193 ? -27.2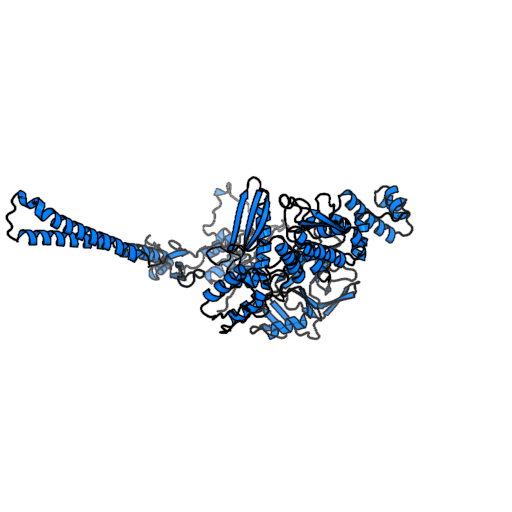30 43.954 61.958 1.00 69.38 193 ILE A O 1
ATOM 1556 N N . ILE A 1 194 ? -27.985 46.065 61.868 1.00 69.31 194 ILE A N 1
ATOM 1557 C CA . ILE A 1 194 ? -28.927 45.835 60.763 1.00 69.31 194 ILE A CA 1
ATOM 1558 C C . ILE A 1 194 ? -28.168 45.419 59.496 1.00 69.31 194 ILE A C 1
ATOM 1560 O O . ILE A 1 194 ? -28.531 44.430 58.858 1.00 69.31 194 ILE A O 1
ATOM 1564 N N . ALA A 1 195 ? -27.072 46.108 59.169 1.00 68.62 195 ALA A N 1
ATOM 1565 C CA . ALA A 1 195 ? -26.216 45.764 58.040 1.00 68.62 195 ALA A CA 1
ATOM 1566 C C . ALA A 1 195 ? -25.586 44.369 58.197 1.00 68.62 195 ALA A C 1
ATOM 1568 O O . ALA A 1 195 ? -25.562 43.609 57.232 1.00 68.62 195 ALA A O 1
ATOM 1569 N N . ALA A 1 196 ? -25.143 43.991 59.401 1.00 71.44 196 ALA A N 1
ATOM 1570 C CA . ALA A 1 196 ? -24.579 42.669 59.677 1.00 71.44 196 ALA A CA 1
ATOM 1571 C C . ALA A 1 196 ? -25.614 41.539 59.540 1.00 71.44 196 ALA A C 1
ATOM 1573 O O . ALA A 1 196 ? -25.290 40.477 59.010 1.00 71.44 196 ALA A O 1
ATOM 1574 N N . VAL A 1 197 ? -26.867 41.763 59.953 1.00 75.44 197 VAL A N 1
ATOM 1575 C CA . VAL A 1 197 ? -27.957 40.785 59.776 1.00 75.44 197 VAL A CA 1
ATOM 1576 C C . VAL A 1 197 ? -28.319 40.632 58.298 1.00 75.44 197 VAL A C 1
ATOM 1578 O O . VAL A 1 197 ? -28.431 39.507 57.810 1.00 75.44 197 VAL A O 1
ATOM 1581 N N . ILE A 1 198 ? -28.433 41.739 57.558 1.00 75.25 198 ILE A N 1
ATOM 1582 C CA . ILE A 1 198 ? -28.692 41.712 56.110 1.00 75.25 198 ILE A CA 1
ATOM 1583 C C . ILE A 1 198 ? -27.547 41.008 55.374 1.00 75.25 198 ILE A C 1
ATOM 1585 O O . ILE A 1 198 ? -27.796 40.163 54.513 1.00 75.25 198 ILE A O 1
ATOM 1589 N N . LEU A 1 199 ? -26.297 41.295 55.748 1.00 76.94 199 LEU A N 1
ATOM 1590 C CA . LEU A 1 199 ? -25.116 40.643 55.192 1.00 76.94 199 LEU A CA 1
ATOM 1591 C C . LEU A 1 199 ? -25.092 39.146 55.530 1.00 76.94 199 LEU A C 1
ATOM 1593 O O . LEU A 1 199 ? -24.807 38.334 54.657 1.00 76.94 199 LEU A O 1
ATOM 1597 N N . GLY A 1 200 ? -25.455 38.761 56.756 1.00 76.31 200 GLY A N 1
ATOM 1598 C CA . GLY A 1 200 ? -25.565 37.362 57.173 1.00 76.31 200 GLY A CA 1
ATOM 1599 C C . GLY A 1 200 ? -26.618 36.591 56.374 1.00 76.31 200 GLY A C 1
ATOM 1600 O O . GLY A 1 200 ? -26.347 35.486 55.905 1.00 76.31 200 GLY A O 1
ATOM 1601 N N . ILE A 1 201 ? -27.785 37.196 56.133 1.00 78.38 201 ILE A N 1
ATOM 1602 C CA . ILE A 1 201 ? -28.834 36.621 55.279 1.00 78.38 201 ILE A CA 1
ATOM 1603 C C . ILE A 1 201 ? -28.352 36.521 53.825 1.00 78.38 201 ILE A C 1
ATOM 1605 O O . ILE A 1 201 ? -28.553 35.489 53.192 1.00 78.38 201 ILE A O 1
ATOM 1609 N N . LEU A 1 202 ? -27.656 37.537 53.304 1.00 76.50 202 LEU A N 1
ATOM 1610 C CA . LEU A 1 202 ? -27.066 37.519 51.959 1.00 76.50 202 LEU A CA 1
ATOM 1611 C C . LEU A 1 202 ? -25.975 36.452 51.803 1.00 76.50 202 LEU A C 1
ATOM 1613 O O . LEU A 1 202 ? -25.888 35.798 50.763 1.00 76.50 202 LEU A O 1
ATOM 1617 N N . ILE A 1 203 ? -25.156 36.236 52.830 1.00 78.56 203 ILE A N 1
ATOM 1618 C CA . ILE A 1 203 ? -24.120 35.199 52.839 1.00 78.56 203 ILE A CA 1
ATOM 1619 C C . ILE A 1 203 ? -24.760 33.811 52.925 1.00 78.56 203 ILE A C 1
ATOM 1621 O O . ILE A 1 203 ? -24.371 32.917 52.178 1.00 78.56 203 ILE A O 1
ATOM 1625 N N . LEU A 1 204 ? -25.787 33.618 53.755 1.00 73.81 204 LEU A N 1
ATOM 1626 C CA . LEU A 1 204 ? -26.527 32.352 53.825 1.00 73.81 204 LEU A CA 1
ATOM 1627 C C . LEU A 1 204 ? -27.283 32.059 52.524 1.00 73.81 204 LEU A C 1
ATOM 1629 O O . LEU A 1 204 ? -27.291 30.929 52.037 1.00 73.81 204 LEU A O 1
ATOM 1633 N N . PHE A 1 205 ? -27.855 33.089 51.904 1.00 74.38 205 PHE A N 1
ATOM 1634 C CA . PHE A 1 205 ? -28.520 32.979 50.613 1.00 74.38 205 PHE A CA 1
ATOM 1635 C C . PHE A 1 205 ? -27.527 32.662 49.488 1.00 74.38 205 PHE A C 1
ATOM 1637 O O . PHE A 1 205 ? -27.767 31.763 48.681 1.00 74.38 205 PHE A O 1
ATOM 1644 N N . SER A 1 206 ? -26.373 33.335 49.460 1.00 68.19 206 SER A N 1
ATOM 1645 C CA . SER A 1 206 ? -25.333 33.083 48.457 1.00 68.19 206 SER A CA 1
ATOM 1646 C C . SER A 1 206 ? -24.676 31.712 48.634 1.00 68.19 206 SER A C 1
ATOM 1648 O O . SER A 1 206 ? -24.473 31.014 47.644 1.00 68.19 206 SER A O 1
ATOM 1650 N N . THR A 1 207 ? -24.436 31.258 49.867 1.00 70.00 207 THR A N 1
ATOM 1651 C CA . THR A 1 207 ? -23.928 29.903 50.149 1.00 70.00 207 THR A CA 1
ATOM 1652 C C . THR A 1 207 ? -24.957 28.815 49.833 1.00 70.00 207 THR A C 1
ATOM 1654 O O . THR A 1 207 ? -24.581 27.766 49.309 1.00 70.00 207 THR A O 1
ATOM 1657 N N . TYR A 1 208 ? -26.258 29.052 50.031 1.00 70.62 208 TYR A N 1
ATOM 1658 C CA . TYR A 1 208 ? -27.319 28.144 49.572 1.00 70.62 208 TYR A CA 1
ATOM 1659 C C . TYR A 1 208 ? -27.404 28.072 48.036 1.00 70.62 208 TYR A C 1
ATOM 1661 O O . TYR A 1 208 ? -27.477 26.986 47.455 1.00 70.62 208 TYR A O 1
ATOM 1669 N N . LEU A 1 209 ? -27.321 29.215 47.345 1.00 68.50 209 LEU A N 1
ATOM 1670 C CA . LEU A 1 209 ? -27.251 29.263 45.878 1.00 68.50 209 LEU A CA 1
ATOM 1671 C C . LEU A 1 209 ? -25.979 28.594 45.333 1.00 68.50 209 LEU A C 1
ATOM 1673 O O . LEU A 1 209 ? -25.998 27.964 44.277 1.00 68.50 209 LEU A O 1
ATOM 1677 N N . PHE A 1 210 ? -24.869 28.696 46.060 1.00 66.00 210 PHE A N 1
ATOM 1678 C CA . PHE A 1 210 ? -23.600 28.087 45.682 1.00 66.00 210 PHE A CA 1
ATOM 1679 C C . PHE A 1 210 ? -23.595 26.568 45.910 1.00 66.00 210 PHE A C 1
ATOM 1681 O O . PHE A 1 210 ? -23.203 25.812 45.024 1.00 66.00 210 PHE A O 1
ATOM 1688 N N . THR A 1 211 ? -24.104 26.095 47.051 1.00 63.31 211 THR A N 1
ATOM 1689 C CA . THR A 1 211 ? -24.224 24.656 47.358 1.00 63.31 211 THR A CA 1
ATOM 1690 C C . THR A 1 211 ? -25.263 23.954 46.487 1.00 63.31 211 THR A C 1
ATOM 1692 O O . THR A 1 211 ? -25.039 22.817 46.069 1.00 63.31 211 THR A O 1
ATOM 1695 N N . SER A 1 212 ? -26.363 24.629 46.136 1.00 59.53 212 SER A N 1
ATOM 1696 C CA . SER A 1 212 ? -27.309 24.116 45.140 1.00 59.53 212 SER A CA 1
ATOM 1697 C C . SER A 1 212 ? -26.659 24.003 43.758 1.00 59.53 212 SER A C 1
ATOM 1699 O O . SER A 1 212 ? -26.803 22.959 43.131 1.00 59.53 212 SER A O 1
ATOM 1701 N N . LYS A 1 213 ? -25.845 24.977 43.319 1.00 55.38 213 LYS A N 1
ATOM 1702 C CA . LYS A 1 213 ? -25.061 24.871 42.070 1.00 55.38 213 LYS A CA 1
ATOM 1703 C C . LYS A 1 213 ? -23.971 23.792 42.101 1.00 55.38 213 LYS A C 1
ATOM 1705 O O . LYS A 1 213 ? -23.687 23.204 41.062 1.00 55.38 213 LYS A O 1
ATOM 1710 N N . LEU A 1 214 ? -23.373 23.503 43.259 1.00 54.44 214 LEU A N 1
ATOM 1711 C CA . LEU A 1 214 ? -22.360 22.449 43.401 1.00 54.44 214 LEU A CA 1
ATOM 1712 C C . LEU A 1 214 ? -22.958 21.035 43.334 1.00 54.44 214 LEU A C 1
ATOM 1714 O O . LEU A 1 214 ? -22.366 20.166 42.701 1.00 54.44 214 LEU A O 1
ATOM 1718 N N . LYS A 1 215 ? -24.157 20.809 43.892 1.00 52.69 215 LYS A N 1
ATOM 1719 C CA . LYS A 1 215 ? -24.864 19.515 43.775 1.00 52.69 215 LYS A CA 1
ATOM 1720 C C . LYS A 1 215 ? -25.340 19.189 42.352 1.00 52.69 215 LYS A C 1
ATOM 1722 O O . LYS A 1 215 ? -25.615 18.032 42.065 1.00 52.69 215 LYS A O 1
ATOM 1727 N N . PHE A 1 216 ? -25.396 20.174 41.454 1.00 51.47 216 PHE A N 1
ATOM 1728 C CA . PHE A 1 216 ? -25.734 19.973 40.039 1.00 51.47 216 PHE A CA 1
ATOM 1729 C C . PHE A 1 216 ? -24.582 19.408 39.193 1.00 51.47 216 PHE A C 1
ATOM 1731 O O . PHE A 1 216 ? -24.780 19.141 38.012 1.00 51.47 216 PHE A O 1
ATOM 1738 N N . ARG A 1 217 ? -23.375 19.240 39.755 1.00 46.47 217 ARG A N 1
ATOM 1739 C CA . ARG A 1 217 ? -22.175 18.936 38.962 1.00 46.47 217 ARG A CA 1
ATOM 1740 C C . ARG A 1 217 ? -21.785 17.450 38.901 1.00 46.47 217 ARG A C 1
ATOM 1742 O O . ARG A 1 217 ? -20.830 17.139 38.196 1.00 46.47 217 ARG A O 1
ATOM 1749 N N . GLU A 1 218 ? -22.507 16.544 39.573 1.00 44.56 218 GLU A N 1
ATOM 1750 C CA . GLU A 1 218 ? -22.113 15.120 39.672 1.00 44.56 218 GLU A CA 1
ATOM 1751 C C . GLU A 1 218 ? -23.127 14.059 39.197 1.00 44.56 218 GLU A C 1
ATOM 1753 O O . GLU A 1 218 ? -22.729 12.908 39.023 1.00 44.56 218 GLU A O 1
ATOM 1758 N N . GLU A 1 219 ? -24.384 14.382 38.874 1.00 48.88 219 GLU A N 1
ATOM 1759 C CA . GLU A 1 219 ? -25.263 13.399 38.212 1.00 48.88 219 GLU A CA 1
ATOM 1760 C C . GLU A 1 219 ? -25.057 13.456 36.689 1.00 48.88 219 GLU A C 1
ATOM 1762 O O . GLU A 1 219 ? -25.615 14.314 36.006 1.00 48.88 219 GLU A O 1
ATOM 1767 N N . ARG A 1 220 ? -24.232 12.549 36.136 1.00 51.56 220 ARG A N 1
ATOM 1768 C CA . ARG A 1 220 ? -24.152 12.348 34.676 1.00 51.56 220 ARG A CA 1
ATOM 1769 C C . ARG A 1 220 ? -25.540 11.963 34.163 1.00 51.56 220 ARG A C 1
ATOM 1771 O O . ARG A 1 220 ? -26.114 10.968 34.599 1.00 51.56 220 ARG A O 1
ATOM 1778 N N . GLU A 1 221 ? -26.080 12.771 33.261 1.00 55.06 221 GLU A N 1
ATOM 1779 C CA . GLU A 1 221 ? -27.451 12.643 32.781 1.00 55.06 221 GLU A CA 1
ATOM 1780 C C . GLU A 1 221 ? -27.639 11.368 31.941 1.00 55.06 221 GLU A C 1
ATOM 1782 O O . GLU A 1 221 ? -27.092 11.253 30.850 1.00 55.06 221 GLU A O 1
ATOM 1787 N N . GLU A 1 222 ? -28.468 10.421 32.396 1.00 59.00 222 GLU A N 1
ATOM 1788 C CA . GLU A 1 222 ? -28.967 9.362 31.509 1.00 59.00 222 GLU A CA 1
ATOM 1789 C C . GLU A 1 222 ? -29.914 9.994 30.466 1.00 59.00 222 GLU A C 1
ATOM 1791 O O . GLU A 1 222 ? -31.041 10.428 30.765 1.00 59.00 222 GLU A O 1
ATOM 1796 N N . GLU A 1 223 ? -29.434 10.099 29.227 1.00 64.62 223 GLU A N 1
ATOM 1797 C CA . GLU A 1 223 ? -30.228 10.497 28.066 1.00 64.62 223 GLU A CA 1
ATOM 1798 C C . GLU A 1 223 ? -30.802 9.245 27.379 1.00 64.62 223 GLU A C 1
ATOM 1800 O O . GLU A 1 223 ? -30.068 8.327 27.010 1.00 64.62 223 GLU A O 1
ATOM 1805 N N . PHE A 1 224 ? -32.129 9.203 27.221 1.00 74.94 224 PHE A N 1
ATOM 1806 C CA . PHE A 1 224 ? -32.849 8.133 26.525 1.00 74.94 224 PHE A CA 1
ATOM 1807 C C . PHE A 1 224 ? -33.275 8.633 25.142 1.00 74.94 224 PHE A C 1
ATOM 1809 O O . PHE A 1 224 ? -33.950 9.661 25.039 1.00 74.94 224 PHE A O 1
ATOM 1816 N N . LYS A 1 225 ? -32.918 7.896 24.089 1.00 74.00 225 LYS A N 1
ATOM 1817 C CA . LYS A 1 225 ? -33.280 8.186 22.695 1.00 74.00 225 LYS A CA 1
ATOM 1818 C C . LYS A 1 225 ? -34.163 7.070 22.147 1.00 74.00 225 LYS A C 1
ATOM 1820 O O . LYS A 1 225 ? -33.804 5.902 22.241 1.00 74.00 225 LYS A O 1
ATOM 1825 N N . LEU A 1 226 ? -35.310 7.427 21.572 1.00 75.44 226 LEU A N 1
ATOM 1826 C CA . LEU A 1 226 ? -36.180 6.478 20.872 1.00 75.44 226 LEU A CA 1
ATOM 1827 C C . LEU A 1 226 ? -35.560 6.178 19.503 1.00 75.44 226 LEU A C 1
ATOM 1829 O O . LEU A 1 226 ? -35.454 7.087 18.684 1.00 75.44 226 LEU A O 1
ATOM 1833 N N . LEU A 1 227 ? -35.101 4.946 19.284 1.00 71.44 227 LEU A N 1
ATOM 1834 C CA . LEU A 1 227 ? -34.513 4.517 18.010 1.00 71.44 227 LEU A CA 1
ATOM 1835 C C . LEU A 1 227 ? -35.574 4.013 17.035 1.00 71.44 227 LEU A C 1
ATOM 1837 O O . LEU A 1 227 ? -35.499 4.299 15.844 1.00 71.44 227 LEU A O 1
ATOM 1841 N N . ILE A 1 228 ? -36.550 3.265 17.548 1.00 75.31 228 ILE A N 1
ATOM 1842 C CA . ILE A 1 228 ? -37.692 2.768 16.783 1.00 75.31 228 ILE A CA 1
ATOM 1843 C C . ILE A 1 228 ? -38.948 3.215 17.527 1.00 75.31 228 ILE A C 1
ATOM 1845 O O . ILE A 1 228 ? -39.164 2.799 18.665 1.00 75.31 228 ILE A O 1
ATOM 1849 N N . ASP A 1 229 ? -39.722 4.100 16.893 1.00 78.81 229 ASP A N 1
ATOM 1850 C CA . ASP A 1 229 ? -41.032 4.564 17.358 1.00 78.81 229 ASP A CA 1
ATOM 1851 C C . ASP A 1 229 ? -42.106 3.934 16.469 1.00 78.81 229 ASP A C 1
ATOM 1853 O O . ASP A 1 229 ? -42.269 4.353 15.323 1.00 78.81 229 ASP A O 1
ATOM 1857 N N . ASN A 1 230 ? -42.828 2.935 16.981 1.00 79.69 230 ASN A N 1
ATOM 1858 C CA . ASN A 1 230 ? -43.962 2.348 16.268 1.00 79.69 230 ASN A CA 1
ATOM 1859 C C . ASN A 1 230 ? -45.300 3.009 16.652 1.00 79.69 230 ASN A C 1
ATOM 1861 O O . ASN A 1 230 ? -46.363 2.444 16.398 1.00 79.69 230 ASN A O 1
ATOM 1865 N N . SER A 1 231 ? -45.286 4.210 17.247 1.00 79.44 231 SER A N 1
ATOM 1866 C CA . SER A 1 231 ? -46.516 4.976 17.489 1.00 79.44 231 SER A CA 1
ATOM 1867 C C . SER A 1 231 ? -47.296 5.173 16.186 1.00 79.44 231 SER A C 1
ATOM 1869 O O . SER A 1 231 ? -46.732 5.539 15.156 1.00 79.44 231 SER A O 1
ATOM 1871 N N . ASN A 1 232 ? -48.614 4.992 16.247 1.00 75.06 232 ASN A N 1
ATOM 1872 C CA . ASN A 1 232 ? -49.540 5.008 15.105 1.00 75.06 232 ASN A CA 1
ATOM 1873 C C . ASN A 1 232 ? -49.336 3.910 14.039 1.00 75.06 232 ASN A C 1
ATOM 1875 O O . ASN A 1 232 ? -50.027 3.942 13.021 1.00 75.06 232 ASN A O 1
ATOM 1879 N N . ILE A 1 233 ? -48.423 2.953 14.231 1.00 73.44 233 ILE A N 1
ATOM 1880 C CA . ILE A 1 233 ? -48.198 1.866 13.272 1.00 73.44 233 ILE A CA 1
ATOM 1881 C C . ILE A 1 233 ? -49.023 0.651 13.694 1.00 73.44 233 ILE A C 1
ATOM 1883 O O . ILE A 1 233 ? -48.771 0.054 14.731 1.00 73.44 233 ILE A O 1
ATOM 1887 N N . THR A 1 234 ? -49.994 0.252 12.873 1.00 68.88 234 THR A N 1
ATOM 1888 C CA . THR A 1 234 ? -50.847 -0.924 13.130 1.00 68.88 234 THR A CA 1
ATOM 1889 C C . THR A 1 234 ? -50.510 -2.131 12.251 1.00 68.88 234 THR A C 1
ATOM 1891 O O . THR A 1 234 ? -51.022 -3.218 12.496 1.00 68.88 234 THR A O 1
ATOM 1894 N N . SER A 1 235 ? -49.639 -1.971 11.252 1.00 68.56 235 SER A N 1
ATOM 1895 C CA . SER A 1 235 ? -49.144 -3.040 10.372 1.00 68.56 235 SER A CA 1
ATOM 1896 C C . SER A 1 235 ? -47.674 -3.358 10.655 1.00 68.56 235 SER A C 1
ATOM 1898 O O . SER A 1 235 ? -46.989 -2.600 11.337 1.00 68.56 235 SER A O 1
ATOM 1900 N N . ALA A 1 236 ? -47.142 -4.453 10.107 1.00 68.56 236 ALA A N 1
ATOM 1901 C CA . ALA A 1 236 ? -45.720 -4.741 10.277 1.00 68.56 236 ALA A CA 1
ATOM 1902 C C . ALA A 1 236 ? -44.864 -3.602 9.672 1.00 68.56 236 ALA A C 1
ATOM 1904 O O . ALA A 1 236 ? -45.117 -3.185 8.534 1.00 68.56 236 ALA A O 1
ATOM 1905 N N . PRO A 1 237 ? -43.859 -3.079 10.397 1.00 62.25 237 PRO A N 1
ATOM 1906 C CA . PRO A 1 237 ? -43.008 -2.017 9.885 1.00 62.25 237 PRO A CA 1
ATOM 1907 C C . PRO A 1 237 ? -42.137 -2.541 8.738 1.00 62.25 237 PRO A C 1
ATOM 1909 O O . PRO A 1 237 ? -41.522 -3.605 8.830 1.00 62.25 237 PRO A O 1
ATOM 1912 N N . PHE A 1 238 ? -42.050 -1.770 7.654 1.00 65.81 238 PHE A N 1
ATOM 1913 C CA . PHE A 1 238 ? -41.122 -2.027 6.555 1.00 65.81 238 PHE A CA 1
ATOM 1914 C C . PHE A 1 238 ? -39.936 -1.064 6.658 1.00 65.81 238 PHE A C 1
ATOM 1916 O O . PHE A 1 238 ? -40.068 0.124 6.367 1.00 65.81 238 PHE A O 1
ATOM 1923 N N . VAL A 1 239 ? -38.777 -1.580 7.070 1.00 57.69 239 VAL A N 1
ATOM 1924 C CA . VAL A 1 239 ? -37.527 -0.812 7.157 1.00 57.69 239 VAL A CA 1
ATOM 1925 C C . VAL A 1 239 ? -36.598 -1.236 6.023 1.00 57.69 239 VAL A C 1
ATOM 1927 O O . VAL A 1 239 ? -36.105 -2.365 5.996 1.00 57.69 239 VAL A O 1
ATOM 1930 N N . GLU A 1 240 ? -36.337 -0.332 5.079 1.00 53.38 240 GLU A N 1
ATOM 1931 C CA . GLU A 1 240 ? -35.431 -0.595 3.957 1.00 53.38 240 GLU A CA 1
ATOM 1932 C C . GLU A 1 240 ? -33.973 -0.318 4.365 1.00 53.38 240 GLU A C 1
ATOM 1934 O O . GLU A 1 240 ? -33.449 0.784 4.218 1.00 53.38 240 GLU A O 1
ATOM 1939 N N . ALA A 1 241 ? -33.292 -1.328 4.909 1.00 50.56 241 ALA A N 1
ATOM 1940 C CA . ALA A 1 241 ? -31.884 -1.233 5.296 1.00 50.56 241 ALA A CA 1
ATOM 1941 C C . ALA A 1 241 ? -30.948 -1.423 4.081 1.00 50.56 241 ALA A C 1
ATOM 1943 O O . ALA A 1 241 ? -30.264 -2.438 3.955 1.00 50.56 241 ALA A O 1
ATOM 1944 N N . THR A 1 242 ? -30.892 -0.457 3.158 1.00 47.69 242 THR A N 1
ATOM 1945 C CA . THR A 1 242 ? -30.084 -0.545 1.915 1.00 47.69 242 THR A CA 1
ATOM 1946 C C . THR A 1 242 ? -28.562 -0.389 2.104 1.00 47.69 242 THR A C 1
ATOM 1948 O O . THR A 1 242 ? -27.823 -0.262 1.130 1.00 47.69 242 THR A O 1
ATOM 1951 N N . GLY A 1 243 ? -28.048 -0.446 3.337 1.00 39.47 243 GLY A N 1
ATOM 1952 C CA . GLY A 1 243 ? -26.633 -0.195 3.652 1.00 39.47 243 GLY A CA 1
ATOM 1953 C C . GLY A 1 243 ? -25.696 -1.411 3.672 1.00 39.47 243 GLY A C 1
ATOM 1954 O O . GLY A 1 243 ? -24.479 -1.230 3.675 1.00 39.47 243 GLY A O 1
ATOM 1955 N N . ALA A 1 244 ? -26.207 -2.647 3.688 1.00 36.12 244 ALA A N 1
ATOM 1956 C CA . ALA A 1 244 ? -25.372 -3.847 3.817 1.00 36.12 244 ALA A CA 1
ATOM 1957 C C . ALA A 1 244 ? -25.263 -4.618 2.490 1.00 36.12 244 ALA A C 1
ATOM 1959 O O . ALA A 1 244 ? -26.266 -4.990 1.881 1.00 36.12 244 ALA A O 1
ATOM 1960 N N . LYS A 1 245 ? -24.032 -4.912 2.041 1.00 41.00 245 LYS A N 1
ATOM 1961 C CA . LYS A 1 245 ? -23.795 -5.845 0.923 1.00 41.00 245 LYS A CA 1
ATOM 1962 C C . LYS A 1 245 ? -24.378 -7.216 1.282 1.00 41.00 245 LYS A C 1
ATOM 1964 O O . LYS A 1 245 ? -24.153 -7.693 2.387 1.00 41.00 245 LYS A O 1
ATOM 1969 N N . ALA A 1 246 ? -25.042 -7.885 0.337 1.00 41.28 246 ALA A N 1
ATOM 1970 C CA . ALA A 1 246 ? -25.690 -9.188 0.548 1.00 41.28 246 ALA A CA 1
ATOM 1971 C C . ALA A 1 246 ? -24.782 -10.252 1.209 1.00 41.28 246 ALA A C 1
ATOM 1973 O O . ALA A 1 246 ? -25.257 -11.038 2.024 1.00 41.28 246 ALA A O 1
ATOM 1974 N N . GLY A 1 247 ? -23.471 -10.229 0.933 1.00 41.22 247 GLY A N 1
ATOM 1975 C CA . GLY A 1 247 ? -22.494 -11.125 1.569 1.00 41.22 247 GLY A CA 1
ATOM 1976 C C . GLY A 1 247 ? -22.280 -10.884 3.071 1.00 41.22 247 GLY A C 1
ATOM 1977 O O . GLY A 1 247 ? -21.951 -11.820 3.788 1.00 41.22 247 GLY A O 1
ATOM 1978 N N . ALA A 1 248 ? -22.528 -9.668 3.569 1.00 40.56 248 ALA A N 1
ATOM 1979 C CA . ALA A 1 248 ? -22.489 -9.359 5.001 1.00 40.56 248 ALA A CA 1
ATOM 1980 C C . ALA A 1 248 ? -23.731 -9.875 5.751 1.00 40.56 248 ALA A C 1
ATOM 1982 O O . ALA A 1 248 ? -23.675 -10.057 6.961 1.00 40.56 248 ALA A O 1
ATOM 1983 N N . LEU A 1 249 ? -24.841 -10.107 5.038 1.00 37.84 249 LEU A N 1
ATOM 1984 C CA . LEU A 1 249 ? -26.124 -10.493 5.633 1.00 37.84 249 LEU A CA 1
ATOM 1985 C C . LEU A 1 249 ? -26.408 -12.001 5.531 1.00 37.84 249 LEU A C 1
ATOM 1987 O O . LEU A 1 249 ? -27.149 -12.541 6.344 1.00 37.84 249 LEU A O 1
ATOM 1991 N N . LEU A 1 250 ? -25.838 -12.683 4.530 1.00 41.34 250 LEU A N 1
ATOM 1992 C CA . LEU A 1 250 ? -26.171 -14.076 4.191 1.00 41.34 250 LEU A CA 1
ATOM 1993 C C . LEU A 1 250 ? -24.979 -15.036 4.251 1.00 41.34 250 LEU A C 1
ATOM 1995 O O . LEU A 1 250 ? -25.162 -16.244 4.095 1.00 41.34 250 LEU A O 1
ATOM 1999 N N . GLY A 1 251 ? -23.771 -14.507 4.459 1.00 40.50 251 GLY A N 1
ATOM 2000 C CA . GLY A 1 251 ? -22.536 -15.239 4.208 1.00 40.50 251 GLY A CA 1
ATOM 2001 C C . GLY A 1 251 ? -22.296 -15.457 2.711 1.00 40.50 251 GLY A C 1
ATOM 2002 O O . GLY A 1 251 ? -23.210 -15.388 1.886 1.00 40.50 251 GLY A O 1
ATOM 2003 N N . ASP A 1 252 ? -21.037 -15.683 2.348 1.00 44.34 252 ASP A N 1
ATOM 2004 C CA . ASP A 1 252 ? -20.664 -15.970 0.965 1.00 44.34 252 ASP A CA 1
ATOM 2005 C C . ASP A 1 252 ? -21.169 -17.363 0.546 1.00 44.34 252 ASP A C 1
ATOM 2007 O O . ASP A 1 252 ? -21.245 -18.293 1.359 1.00 44.34 252 ASP A O 1
ATOM 2011 N N . VAL A 1 253 ? -21.562 -17.512 -0.722 1.00 40.69 253 VAL A N 1
ATOM 2012 C CA . VAL A 1 253 ? -22.096 -18.777 -1.252 1.00 40.69 253 VAL A CA 1
ATOM 2013 C C . VAL A 1 253 ? -21.020 -19.847 -1.104 1.00 40.69 253 VAL A C 1
ATOM 2015 O O . VAL A 1 253 ? -19.913 -19.671 -1.603 1.00 40.69 253 VAL A O 1
ATOM 2018 N N . ARG A 1 254 ? -21.362 -20.950 -0.418 1.00 42.25 254 ARG A N 1
ATOM 2019 C CA . ARG A 1 254 ? -20.489 -22.111 -0.174 1.00 42.25 254 ARG A CA 1
ATOM 2020 C C . ARG A 1 254 ? -19.555 -22.362 -1.361 1.00 42.25 254 ARG A C 1
ATOM 2022 O O . ARG A 1 254 ? -20.014 -22.770 -2.428 1.00 42.25 254 ARG A O 1
ATOM 2029 N N . HIS A 1 255 ? -18.257 -22.168 -1.135 1.00 48.06 255 HIS A N 1
ATOM 2030 C CA . HIS A 1 255 ? -17.224 -22.762 -1.970 1.00 48.06 255 HIS A CA 1
ATOM 2031 C C . HIS A 1 255 ? -17.503 -24.265 -2.092 1.00 48.06 255 HIS A C 1
ATOM 2033 O O . HIS A 1 255 ? -17.922 -24.897 -1.118 1.00 48.06 255 HIS A O 1
ATOM 2039 N N . ASP A 1 256 ? -17.326 -24.820 -3.291 1.00 50.53 256 ASP A N 1
ATOM 2040 C CA . ASP A 1 256 ? -17.450 -26.256 -3.528 1.00 50.53 256 ASP A CA 1
ATOM 2041 C C . ASP A 1 256 ? -16.502 -27.006 -2.568 1.00 50.53 256 ASP A C 1
ATOM 2043 O O . ASP A 1 256 ? -15.281 -26.883 -2.708 1.00 50.53 256 ASP A O 1
ATOM 2047 N N . PRO A 1 257 ? -17.024 -27.756 -1.577 1.00 49.88 257 PRO A N 1
ATOM 2048 C CA . PRO A 1 257 ? -16.209 -28.364 -0.526 1.00 49.88 257 PRO A CA 1
ATOM 2049 C C . PRO A 1 257 ? -15.298 -29.490 -1.041 1.00 49.88 257 PRO A C 1
ATOM 2051 O O . PRO A 1 257 ? -14.496 -30.015 -0.267 1.00 49.88 257 PRO A O 1
ATOM 2054 N N . TYR A 1 258 ? -15.424 -29.870 -2.317 1.00 56.34 258 TYR A N 1
ATOM 2055 C CA . TYR A 1 258 ? -14.644 -30.929 -2.959 1.00 56.34 258 TYR A CA 1
ATOM 2056 C C . TYR A 1 258 ? -13.438 -30.414 -3.752 1.00 56.34 258 TYR A C 1
ATOM 2058 O O . TYR A 1 258 ? -12.647 -31.213 -4.249 1.00 56.34 258 TYR A O 1
ATOM 2066 N N . GLN A 1 259 ? -13.254 -29.096 -3.862 1.00 71.00 259 GLN A N 1
ATOM 2067 C CA . GLN A 1 259 ? -12.073 -28.535 -4.508 1.00 71.00 259 GLN A CA 1
ATOM 2068 C C . GLN A 1 259 ? -10.874 -28.606 -3.564 1.00 71.00 259 GLN A C 1
ATOM 2070 O O . GLN A 1 259 ? -10.768 -27.849 -2.604 1.00 71.00 259 GLN A O 1
ATOM 2075 N N . CYS A 1 260 ? -9.961 -29.536 -3.834 1.00 73.69 260 CYS A N 1
ATOM 2076 C CA . CYS A 1 260 ? -8.759 -29.743 -3.027 1.00 73.69 260 CYS A CA 1
ATOM 2077 C C . CYS A 1 260 ? -7.483 -29.710 -3.874 1.00 73.69 260 CYS A C 1
ATOM 2079 O O . CYS A 1 260 ? -7.491 -30.053 -5.063 1.00 73.69 260 CYS A O 1
ATOM 2081 N N . PHE A 1 261 ? -6.395 -29.324 -3.211 1.00 83.19 261 PHE A N 1
ATOM 2082 C CA . PHE A 1 261 ? -5.022 -29.404 -3.695 1.00 83.19 261 PHE A CA 1
ATOM 2083 C C . PHE A 1 261 ? -4.337 -30.634 -3.092 1.00 83.19 261 PHE A C 1
ATOM 2085 O O . PHE A 1 261 ? -4.654 -31.039 -1.974 1.00 83.19 261 PHE A O 1
ATOM 2092 N N . SER A 1 262 ? -3.379 -31.207 -3.814 1.00 80.88 262 SER A N 1
ATOM 2093 C CA . SER A 1 262 ? -2.505 -32.272 -3.320 1.00 80.88 262 SER A CA 1
ATOM 2094 C C . SER A 1 262 ? -1.052 -31.836 -3.469 1.00 80.88 262 SER A C 1
ATOM 2096 O O . SER A 1 262 ? -0.653 -31.432 -4.559 1.00 80.88 262 SER A O 1
ATOM 2098 N N . ASN A 1 263 ? -0.260 -31.955 -2.399 1.00 68.94 263 ASN A N 1
ATOM 2099 C CA . ASN A 1 263 ? 1.174 -31.625 -2.378 1.00 68.94 263 ASN A CA 1
ATOM 2100 C C . ASN A 1 263 ? 1.490 -30.236 -2.967 1.00 68.94 263 ASN A C 1
ATOM 2102 O O . ASN A 1 263 ? 2.392 -30.089 -3.790 1.00 68.94 263 ASN A O 1
ATOM 2106 N N . ALA A 1 264 ? 0.711 -29.223 -2.581 1.00 75.94 264 ALA A N 1
ATOM 2107 C CA . ALA A 1 264 ? 0.886 -27.855 -3.051 1.00 75.94 264 ALA A CA 1
ATOM 2108 C C . ALA A 1 264 ? 1.605 -27.003 -2.000 1.00 75.94 264 ALA A C 1
ATOM 2110 O O . ALA A 1 264 ? 1.275 -27.050 -0.816 1.00 75.94 264 ALA A O 1
ATOM 2111 N N . ASN A 1 265 ? 2.540 -26.173 -2.456 1.00 76.69 265 ASN A N 1
ATOM 2112 C CA . ASN A 1 265 ? 3.084 -25.089 -1.649 1.00 76.69 265 ASN A CA 1
ATOM 2113 C C . ASN A 1 265 ? 2.235 -23.839 -1.869 1.00 76.69 265 ASN A C 1
ATOM 2115 O O . ASN A 1 265 ? 1.904 -23.502 -3.007 1.00 76.69 265 ASN A O 1
ATOM 2119 N N . ILE A 1 266 ? 1.904 -23.145 -0.788 1.00 78.06 266 ILE A N 1
ATOM 2120 C CA . ILE A 1 266 ? 1.177 -21.881 -0.824 1.00 78.06 266 ILE A CA 1
ATOM 2121 C C . ILE A 1 266 ? 2.056 -20.762 -0.278 1.00 78.06 266 ILE A C 1
ATOM 2123 O O . ILE A 1 266 ? 2.788 -20.941 0.694 1.00 78.06 266 ILE A O 1
ATOM 2127 N N . CYS A 1 267 ? 1.989 -19.604 -0.931 1.00 72.12 267 CYS A N 1
ATOM 2128 C CA . CYS A 1 267 ? 2.576 -18.379 -0.417 1.00 72.12 267 CYS A CA 1
ATOM 2129 C C . CYS A 1 267 ? 1.546 -17.703 0.493 1.00 72.12 267 CYS A C 1
ATOM 2131 O O . CYS A 1 267 ? 0.498 -17.251 0.018 1.00 72.12 267 CYS A O 1
ATOM 2133 N N . ILE A 1 268 ? 1.826 -17.682 1.792 1.00 74.25 268 ILE A N 1
ATOM 2134 C CA . ILE A 1 268 ? 0.999 -17.007 2.789 1.00 74.25 268 ILE A CA 1
ATOM 2135 C C . ILE A 1 268 ? 1.686 -15.728 3.249 1.00 74.25 268 ILE A C 1
ATOM 2137 O O . ILE A 1 268 ? 2.907 -15.615 3.204 1.00 74.25 268 ILE A O 1
ATOM 2141 N N . PHE A 1 269 ? 0.893 -14.776 3.716 1.00 63.75 269 PHE A N 1
ATOM 2142 C CA . PHE A 1 269 ? 1.362 -13.600 4.424 1.00 63.75 269 PHE A CA 1
ATOM 2143 C C . PHE A 1 269 ? 0.991 -13.750 5.902 1.00 63.75 269 PHE A C 1
ATOM 2145 O O . PHE A 1 269 ? -0.189 -13.825 6.247 1.00 63.75 269 PHE A O 1
ATOM 2152 N N . ASP A 1 270 ? 2.004 -13.837 6.762 1.00 54.69 270 ASP A N 1
ATOM 2153 C CA . ASP A 1 270 ? 1.882 -14.180 8.189 1.00 54.69 270 ASP A CA 1
ATOM 2154 C C . ASP A 1 270 ? 1.990 -12.959 9.127 1.00 54.69 270 ASP A C 1
ATOM 2156 O O . ASP A 1 270 ? 2.219 -13.094 10.329 1.00 54.69 270 ASP A O 1
ATOM 2160 N N . GLY A 1 271 ? 1.867 -11.744 8.580 1.00 48.78 271 GLY A N 1
ATOM 2161 C CA . GLY A 1 271 ? 2.070 -10.488 9.314 1.00 48.78 271 GLY A CA 1
ATOM 2162 C C . GLY A 1 271 ? 3.545 -10.144 9.589 1.00 48.78 271 GLY A C 1
ATOM 2163 O O . GLY A 1 271 ? 3.854 -9.035 10.047 1.00 48.78 271 GLY A O 1
ATOM 2164 N N . LYS A 1 272 ? 4.480 -11.057 9.290 1.00 44.06 272 LYS A N 1
ATOM 2165 C CA . LYS A 1 272 ? 5.935 -10.837 9.305 1.00 44.06 272 LYS A CA 1
ATOM 2166 C C . LYS A 1 272 ? 6.544 -10.840 7.901 1.00 44.06 272 LYS A C 1
ATOM 2168 O O . LYS A 1 272 ? 7.601 -10.247 7.722 1.00 44.06 272 LYS A O 1
ATOM 2173 N N . GLY A 1 273 ? 5.879 -11.426 6.912 1.00 52.16 273 GLY A N 1
ATOM 2174 C CA . GLY A 1 273 ? 6.262 -11.374 5.504 1.00 52.16 273 GLY A CA 1
ATOM 2175 C C . GLY A 1 273 ? 5.556 -12.449 4.686 1.00 52.16 273 GLY A C 1
ATOM 2176 O O . GLY A 1 273 ? 4.599 -13.068 5.149 1.00 52.16 273 GLY A O 1
ATOM 2177 N N . LEU A 1 274 ? 6.029 -12.663 3.457 1.00 60.16 274 LEU A N 1
ATOM 2178 C CA . LEU A 1 274 ? 5.604 -13.792 2.636 1.00 60.16 274 LEU A CA 1
ATOM 2179 C C . LEU A 1 274 ? 6.417 -15.039 2.986 1.00 60.16 274 LEU A C 1
ATOM 2181 O O . LEU A 1 274 ? 7.645 -15.022 2.909 1.00 60.16 274 LEU A O 1
ATOM 2185 N N . SER A 1 275 ? 5.735 -16.132 3.309 1.00 62.88 275 SER A N 1
ATOM 2186 C CA . SER A 1 275 ? 6.342 -17.439 3.543 1.00 62.88 275 SER A CA 1
ATOM 2187 C C . SER A 1 275 ? 5.735 -18.485 2.610 1.00 62.88 275 SER A C 1
ATOM 2189 O O . SER A 1 275 ? 4.523 -18.545 2.400 1.00 62.88 275 SER A O 1
ATOM 2191 N N . TYR A 1 276 ? 6.599 -19.302 2.001 1.00 72.06 276 TYR A N 1
ATOM 2192 C CA . TYR A 1 276 ? 6.175 -20.469 1.230 1.00 72.06 276 TYR A CA 1
ATOM 2193 C C . TYR A 1 276 ? 6.090 -21.656 2.170 1.00 72.06 276 TYR A C 1
ATOM 2195 O O . TYR A 1 276 ? 7.098 -22.078 2.736 1.00 72.06 276 TYR A O 1
ATOM 2203 N N . ILE A 1 277 ? 4.884 -22.179 2.339 1.00 79.69 277 ILE A N 1
ATOM 2204 C CA . ILE A 1 277 ? 4.623 -23.276 3.260 1.00 79.69 277 ILE A CA 1
ATOM 2205 C C . ILE A 1 277 ? 3.890 -24.381 2.514 1.00 79.69 277 ILE A C 1
ATOM 2207 O O . ILE A 1 277 ? 3.080 -24.131 1.620 1.00 79.69 277 ILE A O 1
ATOM 2211 N N . ASP A 1 278 ? 4.187 -25.615 2.900 1.00 83.69 278 ASP A N 1
ATOM 2212 C CA . ASP A 1 278 ? 3.396 -26.777 2.525 1.00 83.69 278 ASP A CA 1
ATOM 2213 C C . ASP A 1 278 ? 1.949 -26.577 3.003 1.00 83.69 278 ASP A C 1
ATOM 2215 O O . ASP A 1 278 ? 1.675 -26.448 4.203 1.00 83.69 278 ASP A O 1
ATOM 2219 N N . MET A 1 279 ? 1.019 -26.527 2.049 1.00 85.94 279 MET A N 1
ATOM 2220 C CA . MET A 1 279 ? -0.390 -26.271 2.326 1.00 85.94 279 MET A CA 1
ATOM 2221 C C . MET A 1 279 ? -0.977 -27.331 3.258 1.00 85.94 279 MET A C 1
ATOM 2223 O O . MET A 1 279 ? -1.746 -26.980 4.149 1.00 85.94 279 MET A O 1
ATOM 2227 N N . ALA A 1 280 ? -0.606 -28.604 3.090 1.00 85.19 280 ALA A N 1
ATOM 2228 C CA . ALA A 1 280 ? -1.136 -29.683 3.914 1.00 85.19 280 ALA A CA 1
ATOM 2229 C C . ALA A 1 280 ? -0.692 -29.512 5.368 1.00 85.19 280 ALA A C 1
ATOM 2231 O O . ALA A 1 280 ? -1.533 -29.512 6.265 1.00 85.19 280 ALA A O 1
ATOM 2232 N N . LYS A 1 281 ? 0.601 -29.238 5.595 1.00 86.94 281 LYS A N 1
ATOM 2233 C CA . LYS A 1 281 ? 1.125 -28.983 6.947 1.00 86.94 281 LYS A CA 1
ATOM 2234 C C . LYS A 1 281 ? 0.428 -27.804 7.616 1.00 86.94 281 LYS A C 1
ATOM 2236 O O . LYS A 1 281 ? 0.076 -27.895 8.788 1.00 86.94 281 LYS A O 1
ATOM 2241 N N . LYS A 1 282 ? 0.210 -26.706 6.881 1.00 86.50 282 LYS A N 1
ATOM 2242 C CA . LYS A 1 282 ? -0.425 -25.513 7.454 1.00 86.50 282 LYS A CA 1
ATOM 2243 C C . LYS A 1 282 ? -1.907 -25.728 7.755 1.00 86.50 282 LYS A C 1
ATOM 2245 O O . LYS A 1 282 ? -2.394 -25.263 8.780 1.00 86.50 282 LYS A O 1
ATOM 2250 N N . VAL A 1 283 ? -2.626 -26.439 6.888 1.00 88.25 283 VAL A N 1
ATOM 2251 C CA . VAL A 1 283 ? -4.028 -26.807 7.134 1.00 88.25 283 VAL A CA 1
ATOM 2252 C C . VAL A 1 283 ? -4.135 -27.749 8.335 1.00 88.25 283 VAL A C 1
ATOM 2254 O O . VAL A 1 283 ? -5.018 -27.557 9.167 1.00 88.25 283 VAL A O 1
ATOM 2257 N N . ASP A 1 284 ? -3.223 -28.714 8.466 1.00 88.12 284 ASP A N 1
ATOM 2258 C CA . ASP A 1 284 ? -3.178 -29.626 9.611 1.00 88.12 284 ASP A CA 1
ATOM 2259 C C . ASP A 1 284 ? -2.897 -28.883 10.921 1.00 88.12 284 ASP A C 1
ATOM 2261 O O . ASP A 1 284 ? -3.594 -29.123 11.905 1.00 88.12 284 ASP A O 1
ATOM 2265 N N . GLU A 1 285 ? -1.949 -27.940 10.917 1.00 87.19 285 GLU A N 1
ATOM 2266 C CA . GLU A 1 285 ? -1.656 -27.055 12.051 1.00 87.19 285 GLU A CA 1
ATOM 2267 C C . GLU A 1 285 ? -2.924 -26.311 12.500 1.00 87.19 285 GLU A C 1
ATOM 2269 O O . GLU A 1 285 ? -3.333 -26.451 13.650 1.00 87.19 285 GLU A O 1
ATOM 2274 N N . ILE A 1 286 ? -3.604 -25.617 11.578 1.00 87.56 286 ILE A N 1
ATOM 2275 C CA . ILE A 1 286 ? -4.799 -24.808 11.880 1.00 87.56 286 ILE A CA 1
ATOM 2276 C C . ILE A 1 286 ? -5.971 -25.676 12.357 1.00 87.56 286 ILE A C 1
ATOM 2278 O O . ILE A 1 286 ? -6.703 -25.294 13.266 1.00 87.56 286 ILE A O 1
ATOM 2282 N N . ILE A 1 287 ? -6.176 -26.853 11.757 1.00 87.44 287 ILE A N 1
ATOM 2283 C CA . ILE A 1 287 ? -7.236 -27.773 12.193 1.00 87.44 287 ILE A CA 1
ATOM 2284 C C . ILE A 1 287 ? -6.911 -28.355 13.572 1.00 87.44 287 ILE A C 1
ATOM 2286 O O . ILE A 1 287 ? -7.822 -28.531 14.376 1.00 87.44 287 ILE A O 1
ATOM 2290 N N . SER A 1 288 ? -5.638 -28.642 13.861 1.00 86.62 288 SER A N 1
ATOM 2291 C CA . SER A 1 288 ? -5.213 -29.184 15.157 1.00 86.62 288 SER A CA 1
ATOM 2292 C C . SER A 1 288 ? -5.277 -28.165 16.295 1.00 86.62 288 SER A C 1
ATOM 2294 O O . SER A 1 288 ? -5.551 -28.549 17.427 1.00 86.62 288 SER A O 1
ATOM 2296 N N . SER A 1 289 ? -5.069 -26.879 15.997 1.00 84.31 289 SER A N 1
ATOM 2297 C CA . SER A 1 289 ? -5.136 -25.787 16.973 1.00 84.31 289 SER A CA 1
ATOM 2298 C C . SER A 1 289 ? -6.552 -25.263 17.221 1.00 84.31 289 SER A C 1
ATOM 2300 O O . SER A 1 289 ? -6.727 -24.353 18.024 1.00 84.31 289 SER A O 1
ATOM 2302 N N . SER A 1 290 ? -7.555 -25.761 16.495 1.00 82.50 290 SER A N 1
ATOM 2303 C CA . SER A 1 290 ? -8.911 -25.221 16.534 1.00 82.50 290 SER A CA 1
ATOM 2304 C C . SER A 1 290 ? -9.841 -26.058 17.408 1.00 82.50 290 SER A C 1
ATOM 2306 O O . SER A 1 290 ? -10.057 -27.239 17.144 1.00 82.50 290 SER A O 1
ATOM 2308 N N . ASP A 1 291 ? -10.508 -25.411 18.364 1.00 76.81 291 ASP A N 1
ATOM 2309 C CA . ASP A 1 291 ? -11.535 -26.050 19.201 1.00 76.81 291 ASP A CA 1
ATOM 2310 C C . ASP A 1 291 ? -12.870 -26.282 18.460 1.00 76.81 291 ASP A C 1
ATOM 2312 O O . ASP A 1 291 ? -13.771 -26.949 18.968 1.00 76.81 291 ASP A O 1
ATOM 2316 N N . SER A 1 292 ? -13.029 -25.737 17.245 1.00 81.69 292 SER A N 1
ATOM 2317 C CA . SER A 1 292 ? -14.307 -25.677 16.512 1.00 81.69 292 SER A CA 1
ATOM 2318 C C . SER A 1 292 ? -14.237 -26.280 15.101 1.00 81.69 292 SER A C 1
ATOM 2320 O O . SER A 1 292 ? -14.634 -25.672 14.106 1.00 81.69 292 SER A O 1
ATOM 2322 N N . VAL A 1 293 ? -13.759 -27.525 15.002 1.00 85.06 293 VAL A N 1
ATOM 2323 C CA . VAL A 1 293 ? -13.658 -28.253 13.724 1.00 85.06 293 VAL A CA 1
ATOM 2324 C C . VAL A 1 293 ? -15.007 -28.837 13.291 1.00 85.06 293 VAL A C 1
ATOM 2326 O O . VAL A 1 293 ? -15.593 -29.692 13.956 1.00 85.06 293 VAL A O 1
ATOM 2329 N N . ILE A 1 294 ? -15.473 -28.444 12.106 1.00 84.19 294 ILE A N 1
ATOM 2330 C CA . ILE A 1 294 ? -16.663 -28.997 11.458 1.00 84.19 294 ILE A CA 1
ATOM 2331 C C . ILE A 1 294 ? -16.276 -30.292 10.743 1.00 84.19 294 ILE A C 1
ATOM 2333 O O . ILE A 1 294 ? -15.529 -30.265 9.765 1.00 84.19 294 ILE A O 1
ATOM 2337 N N . LYS A 1 295 ? -16.831 -31.426 11.182 1.00 84.38 295 LYS A N 1
ATOM 2338 C CA . LYS A 1 295 ? -16.623 -32.736 10.544 1.00 84.38 295 LYS A CA 1
ATOM 2339 C C . LYS A 1 295 ? -17.890 -33.230 9.854 1.00 84.38 295 LYS A C 1
ATOM 2341 O O . LYS A 1 295 ? -18.958 -33.292 10.461 1.00 84.38 295 LYS A O 1
ATOM 2346 N N . ARG A 1 296 ? -17.778 -33.606 8.578 1.00 78.75 296 ARG A N 1
ATOM 2347 C CA . ARG A 1 296 ? -18.850 -34.239 7.790 1.00 78.75 296 ARG A CA 1
ATOM 2348 C C . ARG A 1 296 ? -18.279 -35.379 6.953 1.00 78.75 296 ARG A C 1
ATOM 2350 O O . ARG A 1 296 ? -17.767 -35.162 5.857 1.00 78.75 296 ARG A O 1
ATOM 2357 N N . GLY A 1 297 ? -18.386 -36.604 7.467 1.00 79.88 297 GLY A N 1
ATOM 2358 C CA . GLY A 1 297 ? -17.770 -37.775 6.841 1.00 79.88 297 GLY A CA 1
ATOM 2359 C C . GLY A 1 297 ? -16.249 -37.625 6.790 1.00 79.88 297 GLY A C 1
ATOM 2360 O O . GLY A 1 297 ? -15.617 -37.423 7.819 1.00 79.88 297 GLY A O 1
ATOM 2361 N N . ASP A 1 298 ? -15.679 -37.682 5.588 1.00 76.81 298 ASP A N 1
ATOM 2362 C CA . ASP A 1 298 ? -14.234 -37.544 5.342 1.00 76.81 298 ASP A CA 1
ATOM 2363 C C . ASP A 1 298 ? -13.763 -36.101 5.120 1.00 76.81 298 ASP A C 1
ATOM 2365 O O . ASP A 1 298 ? -12.604 -35.879 4.766 1.00 76.81 298 ASP A O 1
ATOM 2369 N N . HIS A 1 299 ? -14.669 -35.134 5.259 1.00 81.94 299 HIS A N 1
ATOM 2370 C CA . HIS A 1 299 ? -14.384 -33.714 5.120 1.00 81.94 299 HIS A CA 1
ATOM 2371 C C . HIS A 1 299 ? -14.304 -33.061 6.499 1.00 81.94 299 HIS A C 1
ATOM 2373 O O . HIS A 1 299 ? -15.209 -33.217 7.326 1.00 81.94 299 HIS A O 1
ATOM 2379 N N . GLU A 1 300 ? -13.239 -32.301 6.719 1.00 86.94 300 GLU A N 1
ATOM 2380 C CA . GLU A 1 300 ? -13.021 -31.508 7.922 1.00 86.94 300 GLU A CA 1
ATOM 2381 C C . GLU A 1 300 ? -12.723 -30.063 7.519 1.00 86.94 300 GLU A C 1
ATOM 2383 O O . GLU A 1 300 ? -11.956 -29.824 6.587 1.00 86.94 300 GLU A O 1
ATOM 2388 N N . ALA A 1 301 ? -13.321 -29.099 8.211 1.00 86.38 301 ALA A N 1
ATOM 2389 C CA . ALA A 1 301 ? -13.090 -27.682 7.968 1.00 86.38 301 ALA A CA 1
ATOM 2390 C C . ALA A 1 301 ? -13.095 -26.894 9.277 1.00 86.38 301 ALA A C 1
ATOM 2392 O O . ALA A 1 301 ? -13.778 -27.266 10.229 1.00 86.38 301 ALA A O 1
ATOM 2393 N N . THR A 1 302 ? -12.363 -25.787 9.311 1.00 87.25 302 THR A N 1
ATOM 2394 C CA . THR A 1 302 ? -12.420 -24.823 10.412 1.00 87.25 302 THR A CA 1
ATOM 2395 C C . THR A 1 302 ? -12.303 -23.394 9.885 1.00 87.25 302 THR A C 1
ATOM 2397 O O . THR A 1 302 ? -11.708 -23.149 8.830 1.00 87.25 302 THR A O 1
ATOM 2400 N N . TYR A 1 303 ? -12.900 -22.448 10.606 1.00 84.56 303 TYR A N 1
ATOM 2401 C CA . TYR A 1 303 ? -12.759 -21.018 10.339 1.00 84.56 303 TYR A CA 1
ATOM 2402 C C . TYR A 1 303 ? -11.430 -20.513 10.891 1.00 84.56 303 TYR A C 1
ATOM 2404 O O . TYR A 1 303 ? -10.977 -20.971 11.934 1.00 84.56 303 TYR A O 1
ATOM 2412 N N . THR A 1 304 ? -10.805 -19.547 10.226 1.00 81.19 304 THR A N 1
ATOM 2413 C CA . THR A 1 304 ? -9.496 -18.998 10.631 1.00 81.19 304 THR A CA 1
ATOM 2414 C C . THR A 1 304 ? -9.596 -17.875 11.666 1.00 81.19 304 THR A C 1
ATOM 2416 O O . THR A 1 304 ? -8.571 -17.328 12.061 1.00 81.19 304 THR A O 1
ATOM 2419 N N . ASP A 1 305 ? -10.799 -17.533 12.134 1.00 76.38 305 ASP A N 1
ATOM 2420 C CA . ASP A 1 305 ? -11.031 -16.391 13.033 1.00 76.38 305 ASP A CA 1
ATOM 2421 C C . ASP A 1 305 ? -10.385 -16.545 14.421 1.00 76.38 305 ASP A C 1
ATOM 2423 O O . ASP A 1 305 ? -10.180 -15.552 15.112 1.00 76.38 305 ASP A O 1
ATOM 2427 N N . HIS A 1 306 ? -10.039 -17.773 14.818 1.00 69.12 306 HIS A N 1
ATOM 2428 C CA . HIS A 1 306 ? -9.338 -18.072 16.071 1.00 69.12 306 HIS A CA 1
ATOM 2429 C C . HIS A 1 306 ? -7.822 -17.810 16.006 1.00 69.12 306 HIS A C 1
ATOM 2431 O O . HIS A 1 306 ? -7.152 -17.851 17.034 1.00 69.12 306 HIS A O 1
ATOM 2437 N N . LEU A 1 307 ? -7.261 -17.571 14.817 1.00 68.56 307 LEU A N 1
ATOM 2438 C CA . LEU A 1 307 ? -5.836 -17.291 14.660 1.00 68.56 307 LEU A CA 1
ATOM 2439 C C . LEU A 1 307 ? -5.548 -15.842 15.071 1.00 68.56 307 LEU A C 1
ATOM 2441 O O . LEU A 1 307 ? -6.108 -14.914 14.487 1.00 68.56 307 LEU A O 1
ATOM 2445 N N . GLU A 1 308 ? -4.628 -15.646 16.024 1.00 56.97 308 GLU A N 1
ATOM 2446 C CA . GLU A 1 308 ? -4.200 -14.311 16.484 1.00 56.97 308 GLU A CA 1
ATOM 2447 C C . GLU A 1 308 ? -3.765 -13.406 15.320 1.00 56.97 308 GLU A C 1
ATOM 2449 O O . GLU A 1 308 ? -4.072 -12.215 15.292 1.00 56.97 308 GLU A O 1
ATOM 2454 N N . ASN A 1 309 ? -3.104 -13.995 14.318 1.00 61.25 309 ASN A N 1
ATOM 2455 C CA . ASN A 1 309 ? -2.730 -13.332 13.078 1.00 61.25 309 ASN A CA 1
ATOM 2456 C C . ASN A 1 309 ? -3.627 -13.844 11.950 1.00 61.25 309 ASN A C 1
ATOM 2458 O O . ASN A 1 309 ? -3.495 -14.987 11.508 1.00 61.25 309 ASN A O 1
ATOM 2462 N N . GLN A 1 310 ? -4.539 -12.987 11.484 1.00 66.62 310 GLN A N 1
ATOM 2463 C CA . GLN A 1 310 ? -5.402 -13.271 10.335 1.00 66.62 310 GLN A CA 1
ATOM 2464 C C . GLN A 1 310 ? -4.554 -13.785 9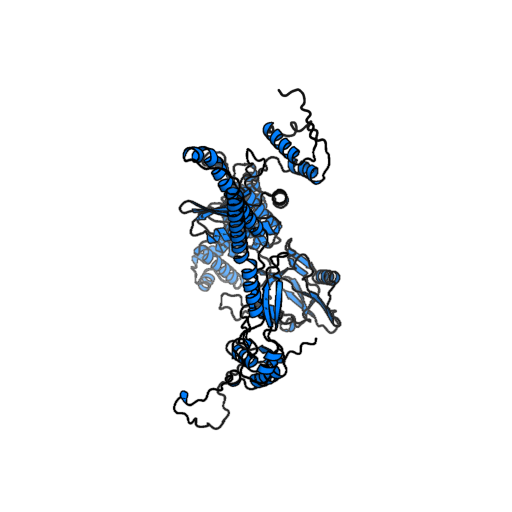.160 1.00 66.62 310 GLN A C 1
ATOM 2466 O O . GLN A 1 310 ? -3.582 -13.144 8.766 1.00 66.62 310 GLN A O 1
ATOM 2471 N N . LEU A 1 311 ? -4.912 -14.946 8.607 1.00 75.00 311 LEU A N 1
ATOM 2472 C CA . LEU A 1 311 ? -4.156 -15.584 7.530 1.00 75.00 311 LEU A CA 1
ATOM 2473 C C . LEU A 1 311 ? -4.473 -14.916 6.186 1.00 75.00 311 LEU A C 1
ATOM 2475 O O . LEU A 1 311 ? -5.640 -14.808 5.806 1.00 75.00 311 LEU A O 1
ATOM 2479 N N . PHE A 1 312 ? -3.446 -14.520 5.437 1.00 77.94 312 PHE A N 1
ATOM 2480 C CA . PHE A 1 312 ? -3.591 -13.957 4.093 1.00 77.94 312 PHE A CA 1
ATOM 2481 C C . PHE A 1 312 ? -2.825 -14.796 3.066 1.00 77.94 312 PHE A C 1
ATOM 2483 O O . PHE A 1 312 ? -1.795 -15.386 3.373 1.00 77.94 312 PHE A O 1
ATOM 2490 N N . VAL A 1 313 ? -3.319 -14.838 1.833 1.00 80.25 313 VAL A N 1
ATOM 2491 C CA . VAL A 1 313 ? -2.683 -15.484 0.673 1.00 80.25 313 VAL A CA 1
ATOM 2492 C C . VAL A 1 313 ? -2.597 -14.498 -0.479 1.00 80.25 313 VAL A C 1
ATOM 2494 O O . VAL A 1 313 ? -3.295 -13.487 -0.487 1.00 80.25 313 VAL A O 1
ATOM 2497 N N . ILE A 1 314 ? -1.760 -14.770 -1.473 1.00 72.19 314 ILE A N 1
ATOM 2498 C CA . ILE A 1 314 ? -1.702 -13.932 -2.671 1.00 72.19 314 ILE A CA 1
ATOM 2499 C C . ILE A 1 314 ? -2.855 -14.287 -3.623 1.00 72.19 314 ILE A C 1
ATOM 2501 O O . ILE A 1 314 ? -2.977 -15.431 -4.052 1.00 72.19 314 ILE A O 1
ATOM 2505 N N . GLY A 1 315 ? -3.680 -13.298 -3.975 1.00 69.06 315 GLY A N 1
ATOM 2506 C CA . GLY A 1 315 ? -4.738 -13.400 -4.982 1.00 69.06 315 GLY A CA 1
ATOM 2507 C C . GLY A 1 315 ? -4.553 -12.416 -6.141 1.00 69.06 315 GLY A C 1
ATOM 2508 O O . GLY A 1 315 ? -3.816 -11.436 -6.032 1.00 69.06 315 GLY A O 1
ATOM 2509 N N . GLU A 1 316 ? -5.244 -12.664 -7.253 1.00 63.41 316 GLU A N 1
ATOM 2510 C CA . GLU A 1 316 ? -5.305 -11.772 -8.418 1.00 63.41 316 GLU A CA 1
ATOM 2511 C C . GLU A 1 316 ? -6.701 -11.147 -8.499 1.00 63.41 316 GLU A C 1
ATOM 2513 O O . GLU A 1 316 ? -7.710 -11.853 -8.522 1.00 63.41 316 GLU A O 1
ATOM 2518 N N . LYS A 1 317 ? -6.761 -9.813 -8.464 1.00 52.50 317 LYS A N 1
ATOM 2519 C CA . LYS A 1 317 ? -7.974 -9.040 -8.756 1.00 52.50 317 LYS A CA 1
ATOM 2520 C C . LYS A 1 317 ? -7.581 -7.687 -9.344 1.00 52.50 317 LYS A C 1
ATOM 2522 O O . LYS A 1 317 ? -7.459 -6.701 -8.609 1.00 52.50 317 LYS A O 1
ATOM 2527 N N . GLY A 1 318 ? -7.346 -7.655 -10.655 1.00 43.62 318 GLY A N 1
ATOM 2528 C CA . GLY A 1 318 ? -6.784 -6.480 -11.329 1.00 43.62 318 GLY A CA 1
ATOM 2529 C C . GLY A 1 318 ? -5.356 -6.197 -10.849 1.00 43.62 318 GLY A C 1
ATOM 2530 O O . GLY A 1 318 ? -4.986 -5.037 -10.666 1.00 43.62 318 GLY A O 1
ATOM 2531 N N . GLY A 1 319 ? -4.606 -7.262 -10.536 1.00 47.44 319 GLY A N 1
ATOM 2532 C CA . GLY A 1 319 ? -3.272 -7.220 -9.928 1.00 47.44 319 GLY A CA 1
ATOM 2533 C C . GLY A 1 319 ? -3.118 -8.104 -8.682 1.00 47.44 319 GLY A C 1
ATOM 2534 O O . GLY A 1 319 ? -4.101 -8.548 -8.085 1.00 47.44 319 GLY A O 1
ATOM 2535 N N . VAL A 1 320 ? -1.863 -8.344 -8.291 1.00 59.31 320 VAL A N 1
ATOM 2536 C CA . VAL A 1 320 ? -1.461 -9.157 -7.130 1.00 59.31 320 VAL A CA 1
ATOM 2537 C C . VAL A 1 320 ? -1.811 -8.436 -5.823 1.00 59.31 320 VAL A C 1
ATOM 2539 O O . VAL A 1 320 ? -1.307 -7.345 -5.558 1.00 59.31 320 VAL A O 1
ATOM 2542 N N . ARG A 1 321 ? -2.687 -9.024 -5.001 1.00 57.84 321 ARG A N 1
ATOM 2543 C CA . ARG A 1 321 ? -3.128 -8.458 -3.714 1.00 57.84 321 ARG A CA 1
ATOM 2544 C C . ARG A 1 321 ? -3.252 -9.537 -2.635 1.00 57.84 321 ARG A C 1
ATOM 2546 O O . ARG A 1 321 ? -3.607 -10.668 -2.958 1.00 57.84 321 ARG A O 1
ATOM 2553 N N . PRO A 1 322 ? -3.032 -9.204 -1.352 1.00 60.12 322 PRO A N 1
ATOM 2554 C CA . PRO A 1 322 ? -3.333 -10.114 -0.258 1.00 60.12 322 PRO A CA 1
ATOM 2555 C C . PRO A 1 322 ? -4.848 -10.343 -0.160 1.00 60.12 322 PRO A C 1
ATOM 2557 O O . PRO A 1 322 ? -5.643 -9.401 -0.172 1.00 60.12 322 PRO A O 1
ATOM 2560 N N . ALA A 1 323 ? -5.242 -11.604 -0.052 1.00 71.38 323 ALA A N 1
ATOM 2561 C CA . ALA A 1 323 ? -6.605 -12.067 0.142 1.00 71.38 323 ALA A CA 1
ATOM 2562 C C . ALA A 1 323 ? -6.689 -12.794 1.486 1.00 71.38 323 ALA A C 1
ATOM 2564 O O . ALA A 1 323 ? -5.924 -13.723 1.743 1.00 71.38 323 ALA A O 1
ATOM 2565 N N . ARG A 1 324 ? -7.602 -12.360 2.360 1.00 77.31 324 ARG A N 1
ATOM 2566 C CA . ARG A 1 324 ? -7.813 -13.005 3.661 1.00 77.31 324 ARG A CA 1
ATOM 2567 C C . ARG A 1 324 ? -8.384 -14.406 3.451 1.00 77.31 324 ARG A C 1
ATOM 2569 O O . ARG A 1 324 ? -9.381 -14.571 2.751 1.00 77.31 324 ARG A O 1
ATOM 2576 N N . VAL A 1 325 ? -7.780 -15.394 4.098 1.00 82.06 325 VAL A N 1
ATOM 2577 C CA . VAL A 1 325 ? -8.302 -16.757 4.184 1.00 82.06 325 VAL A CA 1
ATOM 2578 C C . VAL A 1 325 ? -9.349 -16.779 5.289 1.00 82.06 325 VAL A C 1
ATOM 2580 O O . VAL A 1 325 ? -9.035 -16.447 6.428 1.00 82.06 325 VAL A O 1
ATOM 2583 N N . LEU A 1 326 ? -10.588 -17.137 4.951 1.00 82.31 326 LEU A N 1
ATOM 2584 C CA . LEU A 1 326 ? -11.723 -17.175 5.890 1.00 82.31 326 LEU A CA 1
ATOM 2585 C C . LEU A 1 326 ? -11.871 -18.535 6.585 1.00 82.31 326 LEU A C 1
ATOM 2587 O O . LEU A 1 326 ? -12.329 -18.634 7.720 1.00 82.31 326 LEU A O 1
ATOM 2591 N N . SER A 1 327 ? -11.502 -19.601 5.885 1.00 86.06 327 SER A N 1
ATOM 2592 C CA . SER A 1 327 ? -11.607 -20.969 6.372 1.00 86.06 327 SER A CA 1
ATOM 2593 C C . SER A 1 327 ? -10.586 -21.848 5.677 1.00 86.06 327 SER A C 1
ATOM 2595 O O . SER A 1 327 ? -10.212 -21.587 4.532 1.00 86.06 327 SER A O 1
ATOM 2597 N N . VAL A 1 328 ? -10.199 -22.923 6.350 1.00 87.19 328 VAL A N 1
ATOM 2598 C CA . VAL A 1 328 ? -9.408 -24.006 5.771 1.00 87.19 328 VAL A CA 1
ATOM 2599 C C . VAL A 1 328 ? -10.204 -25.301 5.815 1.00 87.19 328 VAL A C 1
ATOM 2601 O O . VAL A 1 328 ? -10.994 -25.529 6.732 1.00 87.19 328 VAL A O 1
ATOM 2604 N N . ASN A 1 329 ? -9.999 -26.157 4.821 1.00 86.88 329 ASN A N 1
ATOM 2605 C CA . ASN A 1 329 ? -10.645 -27.457 4.731 1.00 86.88 329 ASN A CA 1
ATOM 2606 C C . ASN A 1 329 ? -9.659 -28.521 4.253 1.00 86.88 329 ASN A C 1
ATOM 2608 O O . ASN A 1 329 ? -8.780 -28.252 3.438 1.00 86.88 329 ASN A O 1
ATOM 2612 N N . ARG A 1 330 ? -9.850 -29.750 4.731 1.00 84.88 330 ARG A N 1
ATOM 2613 C CA . ARG A 1 330 ? -9.181 -30.948 4.226 1.00 84.88 330 ARG A CA 1
ATOM 2614 C C . ARG A 1 330 ? -10.198 -32.045 3.965 1.00 84.88 330 ARG A C 1
ATOM 2616 O O . ARG A 1 330 ? -11.221 -32.151 4.640 1.00 84.88 330 ARG A O 1
ATOM 2623 N N . GLN A 1 331 ? -9.897 -32.887 2.990 1.00 81.19 331 GLN A N 1
ATOM 2624 C CA . GLN A 1 331 ? -10.708 -34.048 2.668 1.00 81.19 331 GLN A CA 1
ATOM 2625 C C . GLN A 1 331 ? -9.809 -35.265 2.495 1.00 81.19 331 GLN A C 1
ATOM 2627 O O . GLN A 1 331 ? -8.818 -35.201 1.767 1.00 81.19 331 GLN A O 1
ATOM 2632 N N . LYS A 1 332 ? -10.153 -36.394 3.131 1.00 76.81 332 LYS A N 1
ATOM 2633 C CA . LYS A 1 332 ? -9.419 -37.640 2.874 1.00 76.81 332 LYS A CA 1
ATOM 2634 C C . LYS A 1 332 ? -9.651 -38.076 1.432 1.00 76.81 332 LYS A C 1
ATOM 2636 O O . LYS A 1 332 ? -10.787 -38.288 1.000 1.00 76.81 332 LYS A O 1
ATOM 2641 N N . CYS A 1 333 ? -8.555 -38.242 0.699 1.00 64.50 333 CYS A N 1
ATOM 2642 C CA . CYS A 1 333 ? -8.596 -38.700 -0.676 1.00 64.50 333 CYS A CA 1
ATOM 2643 C C . CYS A 1 333 ? -8.999 -40.185 -0.713 1.00 64.50 333 CYS A C 1
ATOM 2645 O O . CYS A 1 333 ? -8.190 -41.067 -0.433 1.00 64.50 333 CYS A O 1
ATOM 2647 N N . LYS A 1 334 ? -10.267 -40.486 -1.024 1.00 62.53 334 LYS A N 1
ATOM 2648 C CA . LYS A 1 334 ? -10.677 -41.853 -1.384 1.00 62.53 334 LYS A CA 1
ATOM 2649 C C . LYS A 1 334 ? -10.165 -42.163 -2.786 1.00 62.53 334 LYS A C 1
ATOM 2651 O O . LYS A 1 334 ? -10.176 -41.282 -3.638 1.00 62.53 334 LYS A O 1
ATOM 2656 N N . SER A 1 335 ? -9.859 -43.428 -3.074 1.00 51.94 335 SER A N 1
ATOM 2657 C CA . SER A 1 335 ? -9.421 -43.929 -4.395 1.00 51.94 335 SER A CA 1
ATOM 2658 C C . SER A 1 335 ? -10.316 -43.537 -5.592 1.00 51.94 335 SER A C 1
ATOM 2660 O O . SER A 1 335 ? -9.917 -43.700 -6.741 1.00 51.94 335 SER A O 1
ATOM 2662 N N . LYS A 1 336 ? -11.520 -42.997 -5.347 1.00 53.09 336 LYS A N 1
ATOM 2663 C CA . LYS A 1 336 ? -12.446 -42.456 -6.356 1.00 53.09 336 LYS A CA 1
ATOM 2664 C C . LYS A 1 336 ? -12.194 -40.992 -6.758 1.00 53.09 336 LYS A C 1
ATOM 2666 O O . LYS A 1 336 ? -12.742 -40.571 -7.777 1.00 53.09 336 LYS A O 1
ATOM 2671 N N . LEU A 1 337 ? -11.412 -40.212 -6.007 1.00 61.16 337 LEU A N 1
ATOM 2672 C CA . LEU A 1 337 ? -11.080 -38.829 -6.369 1.00 61.16 337 LEU A CA 1
ATOM 2673 C C . LEU A 1 337 ? -9.990 -38.842 -7.444 1.00 61.16 337 LEU A C 1
ATOM 2675 O O . LEU A 1 337 ? -8.824 -39.119 -7.179 1.00 61.16 337 LEU A O 1
ATOM 2679 N N . LYS A 1 338 ? -10.384 -38.576 -8.692 1.00 69.44 338 LYS A N 1
ATOM 2680 C CA . LYS A 1 338 ? -9.437 -38.477 -9.806 1.00 69.44 338 LYS A CA 1
ATOM 2681 C C . LYS A 1 338 ? -8.741 -37.115 -9.728 1.00 69.44 338 LYS A C 1
ATOM 2683 O O . LYS A 1 338 ? -9.383 -36.098 -9.975 1.00 69.44 338 LYS A O 1
ATOM 2688 N N . LEU A 1 339 ? -7.455 -37.104 -9.395 1.00 83.62 339 LEU A N 1
ATOM 2689 C CA . LEU A 1 339 ? -6.614 -35.906 -9.428 1.00 83.62 339 LEU A CA 1
ATOM 2690 C C . LEU A 1 339 ? -6.084 -35.665 -10.849 1.00 83.62 339 LEU A C 1
ATOM 2692 O O . LEU A 1 339 ? -5.890 -36.607 -11.618 1.00 83.62 339 LEU A O 1
ATOM 2696 N N . ILE A 1 340 ? -5.867 -34.400 -11.192 1.00 86.56 340 ILE A N 1
ATOM 2697 C CA . ILE A 1 340 ? -5.173 -33.950 -12.397 1.00 86.56 340 ILE A CA 1
ATOM 2698 C C . ILE A 1 340 ? -3.910 -33.226 -11.948 1.00 86.56 340 ILE A C 1
ATOM 2700 O O . ILE A 1 340 ? -3.975 -32.308 -11.132 1.00 86.56 340 ILE A O 1
ATOM 2704 N N . GLN A 1 341 ? -2.771 -33.636 -12.498 1.00 87.69 341 GLN A N 1
ATOM 2705 C CA . GLN A 1 341 ? -1.517 -32.910 -12.368 1.00 87.69 341 GLN A CA 1
ATOM 2706 C C . GLN A 1 341 ? -1.334 -32.024 -13.596 1.00 87.69 341 GLN A C 1
ATOM 2708 O O . GLN A 1 341 ? -1.306 -32.507 -14.726 1.00 87.69 341 GLN A O 1
ATOM 2713 N N . ILE A 1 342 ? -1.227 -30.725 -13.360 1.00 87.81 342 ILE A N 1
ATOM 2714 C CA . ILE A 1 342 ? -0.906 -29.727 -14.371 1.00 87.81 342 ILE A CA 1
ATOM 2715 C C . ILE A 1 342 ? 0.590 -29.479 -14.285 1.00 87.81 342 ILE A C 1
ATOM 2717 O O . ILE A 1 342 ? 1.096 -29.149 -13.212 1.00 87.81 342 ILE A O 1
ATOM 2721 N N . THR A 1 343 ? 1.276 -29.604 -15.415 1.00 84.31 343 THR A N 1
ATOM 2722 C CA . THR A 1 343 ? 2.702 -29.303 -15.532 1.00 84.31 343 THR A CA 1
ATOM 2723 C C . THR A 1 343 ? 2.880 -28.206 -16.567 1.00 84.31 343 THR A C 1
ATOM 2725 O O . THR A 1 343 ? 2.413 -28.338 -17.696 1.00 84.31 343 THR A O 1
ATOM 2728 N N . THR A 1 344 ? 3.527 -27.107 -16.190 1.00 81.50 344 THR A N 1
ATOM 2729 C CA . THR A 1 344 ? 3.866 -26.030 -17.127 1.00 81.50 344 THR A CA 1
ATOM 2730 C C . THR A 1 344 ? 5.179 -26.334 -17.849 1.00 81.50 344 THR A C 1
ATOM 2732 O O . THR A 1 344 ? 6.021 -27.070 -17.333 1.00 81.50 344 THR A O 1
ATOM 2735 N N . GLU A 1 345 ? 5.421 -25.694 -18.999 1.00 72.31 345 GLU A N 1
ATOM 2736 C CA . GLU A 1 345 ? 6.716 -25.765 -19.706 1.00 72.31 345 GLU A CA 1
ATOM 2737 C C . GLU A 1 345 ? 7.897 -25.338 -18.820 1.00 72.31 345 GLU A C 1
ATOM 2739 O O . GLU A 1 345 ? 9.007 -25.842 -18.953 1.00 72.31 345 GLU A O 1
ATOM 2744 N N . SER A 1 346 ? 7.653 -24.433 -17.865 1.00 64.00 346 SER A N 1
ATOM 2745 C CA . SER A 1 346 ? 8.656 -23.995 -16.889 1.00 64.00 346 SER A CA 1
ATOM 2746 C C . SER A 1 346 ? 8.935 -25.029 -15.788 1.00 64.00 346 SER A C 1
ATOM 2748 O O . SER A 1 346 ? 9.596 -24.693 -14.808 1.00 64.00 346 SER A O 1
ATOM 2750 N N . GLY A 1 347 ? 8.366 -26.235 -15.876 1.00 71.50 347 GLY A N 1
ATOM 2751 C CA . GLY A 1 347 ? 8.525 -27.312 -14.899 1.00 71.50 347 GLY A CA 1
ATOM 2752 C C . GLY A 1 347 ? 7.739 -27.126 -13.598 1.00 71.50 347 GLY A C 1
ATOM 2753 O O . GLY A 1 347 ? 7.969 -27.872 -12.649 1.00 71.50 347 GLY A O 1
ATOM 2754 N N . ARG A 1 348 ? 6.816 -26.152 -13.517 1.00 73.56 348 ARG A N 1
ATOM 2755 C CA . ARG A 1 348 ? 5.959 -25.992 -12.330 1.00 73.56 348 ARG A CA 1
ATOM 2756 C C . ARG A 1 348 ? 4.861 -27.042 -12.368 1.00 73.56 348 ARG A C 1
ATOM 2758 O O . ARG A 1 348 ? 4.280 -27.279 -13.423 1.00 73.56 348 ARG A O 1
ATOM 2765 N N . GLN A 1 349 ? 4.572 -27.636 -11.218 1.00 82.31 349 GLN A N 1
ATOM 2766 C CA . GLN A 1 349 ? 3.584 -28.699 -11.087 1.00 82.31 349 GLN A CA 1
ATOM 2767 C C . GLN A 1 349 ? 2.515 -28.302 -10.073 1.00 82.31 349 GLN A C 1
ATOM 2769 O O . GLN A 1 349 ? 2.827 -27.746 -9.021 1.00 82.31 349 GLN A O 1
ATOM 2774 N N . LEU A 1 350 ? 1.259 -28.597 -10.391 1.00 84.88 350 LEU A N 1
ATOM 2775 C CA . LEU A 1 350 ? 0.117 -28.375 -9.515 1.00 84.88 350 LEU A CA 1
ATOM 2776 C C . LEU A 1 350 ? -0.838 -29.562 -9.632 1.00 84.88 350 LEU A C 1
ATOM 2778 O O . LEU A 1 350 ? -1.372 -29.819 -10.708 1.00 84.88 350 LEU A O 1
ATOM 2782 N N . THR A 1 351 ? -1.075 -30.267 -8.528 1.00 88.19 351 THR A N 1
ATOM 2783 C CA . THR A 1 351 ? -1.982 -31.421 -8.501 1.00 88.19 351 THR A CA 1
ATOM 2784 C C . THR A 1 351 ? -3.284 -31.045 -7.805 1.00 88.19 351 THR A C 1
ATOM 2786 O O . THR A 1 351 ? -3.288 -30.691 -6.626 1.00 88.19 351 THR A O 1
ATOM 2789 N N . ILE A 1 352 ? -4.396 -31.119 -8.534 1.00 89.00 352 ILE A N 1
ATOM 2790 C CA . ILE A 1 352 ? -5.717 -30.646 -8.099 1.00 89.00 352 ILE A CA 1
ATOM 2791 C C . ILE A 1 352 ? -6.832 -31.611 -8.500 1.00 89.00 352 ILE A C 1
ATOM 2793 O O . ILE A 1 352 ? -6.667 -32.492 -9.340 1.00 89.00 352 ILE A O 1
ATOM 2797 N N . THR A 1 353 ? -7.997 -31.447 -7.885 1.00 86.75 353 THR A N 1
ATOM 2798 C CA . THR A 1 353 ? -9.240 -32.130 -8.291 1.00 86.75 353 THR A CA 1
ATOM 2799 C C . THR A 1 353 ? -9.733 -31.672 -9.672 1.00 86.75 353 THR A C 1
ATOM 2801 O O . THR A 1 353 ? -9.434 -30.567 -10.121 1.00 86.75 353 THR A O 1
ATOM 2804 N N . LYS A 1 354 ? -10.494 -32.524 -10.368 1.00 86.50 354 LYS A N 1
ATOM 2805 C CA . LYS A 1 354 ? -10.971 -32.289 -11.747 1.00 86.50 354 LYS A CA 1
ATOM 2806 C C . LYS A 1 354 ? -11.837 -31.047 -11.912 1.00 86.50 354 LYS A C 1
ATOM 2808 O O . LYS A 1 354 ? -11.820 -30.419 -12.968 1.00 86.50 354 LYS A O 1
ATOM 2813 N N . GLU A 1 355 ? -12.612 -30.743 -10.888 1.00 83.38 355 GLU A N 1
ATOM 2814 C CA . GLU A 1 355 ? -13.569 -29.647 -10.822 1.00 83.38 355 GLU A CA 1
ATOM 2815 C C . GLU A 1 355 ? -12.894 -28.332 -10.405 1.00 83.38 355 GLU A C 1
ATOM 2817 O O . GLU A 1 355 ? -13.484 -27.260 -10.544 1.00 83.38 355 GLU A O 1
ATOM 2822 N N . HIS A 1 356 ? -11.648 -28.395 -9.919 1.00 86.56 356 HIS A N 1
ATOM 2823 C CA . HIS A 1 356 ? -10.904 -27.222 -9.488 1.00 86.56 356 HIS A CA 1
ATOM 2824 C C . HIS A 1 356 ? -10.658 -26.286 -10.670 1.00 86.56 356 HIS A C 1
ATOM 2826 O O . HIS A 1 356 ? -10.187 -26.709 -11.727 1.00 86.56 356 HIS A O 1
ATOM 2832 N N . LYS A 1 357 ? -10.993 -25.006 -10.505 1.00 88.12 357 LYS A N 1
ATOM 2833 C CA . LYS A 1 357 ? -10.871 -24.017 -11.576 1.00 88.12 357 LYS A CA 1
ATOM 2834 C C . LYS A 1 357 ? -9.475 -23.410 -11.604 1.00 88.12 357 LYS A C 1
ATOM 2836 O O . LYS A 1 357 ? -8.948 -23.004 -10.577 1.00 88.12 357 LYS A O 1
ATOM 2841 N N . VAL A 1 358 ? -8.916 -23.298 -12.800 1.00 87.38 358 VAL A N 1
ATOM 2842 C CA . VAL A 1 358 ? -7.605 -22.718 -13.084 1.00 87.38 358 VAL A CA 1
ATOM 2843 C C . VAL A 1 358 ? -7.792 -21.537 -14.026 1.00 87.38 358 VAL A C 1
ATOM 2845 O O . VAL A 1 358 ? -8.569 -21.603 -14.980 1.00 87.38 358 VAL A O 1
ATOM 2848 N N . ALA A 1 359 ? -7.102 -20.441 -13.729 1.00 85.56 359 ALA A N 1
ATOM 2849 C CA . ALA A 1 359 ? -7.089 -19.247 -14.561 1.00 85.56 359 ALA A CA 1
ATOM 2850 C C . ALA A 1 359 ? -6.220 -19.471 -15.808 1.00 85.56 359 ALA A C 1
ATOM 2852 O O . ALA A 1 359 ? -5.050 -19.840 -15.698 1.00 85.56 359 ALA A O 1
ATOM 2853 N N . VAL A 1 360 ? -6.783 -19.220 -16.988 1.00 86.94 360 VAL A N 1
ATOM 2854 C CA . VAL A 1 360 ? -6.124 -19.349 -18.297 1.00 86.94 360 VAL A CA 1
ATOM 2855 C C . VAL A 1 360 ? -6.309 -18.042 -19.065 1.00 86.94 360 VAL A C 1
ATOM 2857 O O . VAL A 1 360 ? -7.378 -17.433 -18.984 1.00 86.94 360 VAL A O 1
ATOM 2860 N N . ARG A 1 361 ? -5.291 -17.593 -19.809 1.00 80.00 361 ARG A N 1
ATOM 2861 C CA . ARG A 1 361 ? -5.439 -16.433 -20.701 1.00 80.00 361 ARG A CA 1
ATOM 2862 C C . ARG A 1 361 ? -6.320 -16.779 -21.902 1.00 80.00 361 ARG A C 1
ATOM 2864 O O . ARG A 1 361 ? -6.093 -17.782 -22.580 1.00 80.00 361 ARG A O 1
ATOM 2871 N N . ASP A 1 362 ? -7.293 -15.923 -22.180 1.00 75.25 362 ASP A N 1
ATOM 2872 C CA . ASP A 1 362 ? -8.135 -15.982 -23.369 1.00 75.25 362 ASP A CA 1
ATOM 2873 C C . ASP A 1 362 ? -7.397 -15.355 -24.560 1.00 75.25 362 ASP A C 1
ATOM 2875 O O . ASP A 1 362 ? -7.144 -14.151 -24.582 1.00 75.25 362 ASP A O 1
ATOM 2879 N N . LYS A 1 363 ? -7.014 -16.180 -25.541 1.00 62.88 363 LYS A N 1
ATOM 2880 C CA . LYS A 1 363 ? -6.313 -15.724 -26.754 1.00 62.88 363 LYS A CA 1
ATOM 2881 C C . LYS A 1 363 ? -7.263 -15.107 -27.790 1.00 62.88 363 LYS A C 1
ATOM 2883 O O . LYS A 1 363 ? -6.782 -14.454 -28.712 1.00 62.88 363 LYS A O 1
ATOM 2888 N N . ASP A 1 364 ? -8.580 -15.279 -27.641 1.00 59.31 364 ASP A N 1
ATOM 2889 C CA . ASP A 1 364 ? -9.567 -14.862 -28.645 1.00 59.31 364 ASP A CA 1
ATOM 2890 C C . ASP A 1 364 ? -10.132 -13.442 -28.398 1.00 59.31 364 ASP A C 1
ATOM 2892 O O . ASP A 1 364 ? -10.706 -12.840 -29.307 1.00 59.31 364 ASP A O 1
ATOM 2896 N N . ASN A 1 365 ? -9.912 -12.856 -27.210 1.00 49.19 365 ASN A N 1
ATOM 2897 C CA . ASN A 1 365 ? -10.397 -11.523 -26.805 1.00 49.19 365 ASN A CA 1
ATOM 2898 C C . ASN A 1 365 ? -9.277 -10.468 -26.650 1.00 49.19 365 ASN A C 1
ATOM 2900 O O . ASN A 1 365 ? -9.263 -9.679 -25.709 1.00 49.19 365 ASN A O 1
ATOM 2904 N N . ASP A 1 366 ? -8.344 -10.401 -27.600 1.00 42.31 366 ASP A N 1
ATOM 2905 C CA . ASP A 1 366 ? -7.188 -9.480 -27.578 1.00 42.31 366 ASP A CA 1
ATOM 2906 C C . ASP A 1 366 ? -7.528 -8.030 -28.017 1.00 42.31 366 ASP A C 1
ATOM 2908 O O . ASP A 1 366 ? -6.779 -7.393 -28.761 1.00 42.31 366 ASP A O 1
ATOM 2912 N N . ARG A 1 367 ? -8.711 -7.504 -27.649 1.00 41.41 367 ARG A N 1
ATOM 2913 C CA . ARG A 1 367 ? -9.170 -6.160 -28.080 1.00 41.41 367 ARG A CA 1
ATOM 2914 C C . ARG A 1 367 ? -9.346 -5.124 -26.978 1.00 41.41 367 ARG A C 1
ATOM 2916 O O . ARG A 1 367 ? -9.382 -3.945 -27.321 1.00 41.41 367 ARG A O 1
ATOM 2923 N N . ASP A 1 368 ? -9.376 -5.506 -25.705 1.00 34.06 368 ASP A N 1
ATOM 2924 C CA . ASP A 1 368 ? -9.438 -4.544 -24.603 1.00 34.06 368 ASP A CA 1
ATOM 2925 C C . ASP A 1 368 ? -8.272 -4.721 -23.634 1.00 34.06 368 ASP A C 1
ATOM 2927 O O . ASP A 1 368 ? -7.817 -5.822 -23.350 1.00 34.06 368 ASP A O 1
ATOM 2931 N N . LYS A 1 369 ? -7.760 -3.591 -23.146 1.00 38.47 369 LYS A N 1
ATOM 2932 C CA . LYS A 1 369 ? -6.546 -3.455 -22.324 1.00 38.47 369 LYS A CA 1
ATOM 2933 C C . LYS A 1 369 ? -6.662 -4.016 -20.895 1.00 38.47 369 LYS A C 1
ATOM 2935 O O . LYS A 1 369 ? -5.805 -3.712 -20.071 1.00 38.47 369 LYS A O 1
ATOM 2940 N N . ASP A 1 370 ? -7.650 -4.862 -20.629 1.00 42.09 370 ASP A N 1
ATOM 2941 C CA . ASP A 1 370 ? -7.784 -5.626 -19.394 1.00 42.09 370 ASP A CA 1
ATOM 2942 C C . ASP A 1 370 ? -7.602 -7.110 -19.725 1.00 42.09 370 ASP A C 1
ATOM 2944 O O . ASP A 1 370 ? -8.269 -7.660 -20.595 1.00 42.09 370 ASP A O 1
ATOM 2948 N N . ILE A 1 371 ? -6.641 -7.750 -19.059 1.00 50.47 371 ILE A N 1
ATOM 2949 C CA . ILE A 1 371 ? -6.209 -9.130 -19.306 1.00 50.47 371 ILE A CA 1
ATOM 2950 C C . ILE A 1 371 ? -7.434 -10.062 -19.301 1.00 50.47 371 ILE A C 1
ATOM 2952 O O . ILE A 1 371 ? -8.029 -10.298 -18.251 1.00 50.47 371 ILE A O 1
ATOM 2956 N N . GLY A 1 372 ? -7.801 -10.610 -20.462 1.00 60.28 372 GLY A N 1
ATOM 2957 C CA . GLY A 1 372 ? -8.869 -11.601 -20.586 1.00 60.28 372 GLY A CA 1
ATOM 2958 C C . GLY A 1 372 ? -8.485 -12.900 -19.878 1.00 60.28 372 GLY A C 1
ATOM 2959 O O . GLY A 1 372 ? -7.831 -13.761 -20.461 1.00 60.28 372 GLY A O 1
ATOM 2960 N N . VAL A 1 373 ? -8.842 -13.036 -18.601 1.00 70.75 373 VAL A N 1
ATOM 2961 C CA . VAL A 1 373 ? -8.658 -14.270 -17.824 1.00 70.75 373 VAL A CA 1
ATOM 2962 C C . VAL A 1 373 ? -9.970 -15.044 -17.802 1.00 70.75 373 VAL A C 1
ATOM 2964 O O . VAL A 1 373 ? -11.006 -14.524 -17.391 1.00 70.75 373 VAL A O 1
ATOM 2967 N N . VAL A 1 374 ? -9.921 -16.315 -18.196 1.00 81.62 374 VAL A N 1
ATOM 2968 C CA . VAL A 1 374 ? -11.054 -17.243 -18.114 1.00 81.62 374 VAL A CA 1
ATOM 2969 C C . VAL A 1 374 ? -10.713 -18.359 -17.134 1.00 81.62 374 VAL A C 1
ATOM 2971 O O . VAL A 1 374 ? -9.642 -18.959 -17.191 1.00 81.62 374 VAL A O 1
ATOM 2974 N N . TYR A 1 375 ? -11.643 -18.665 -16.232 1.00 83.31 375 TYR A N 1
ATOM 2975 C CA . TYR A 1 375 ? -11.505 -19.774 -15.291 1.00 83.31 375 TYR A CA 1
ATOM 2976 C C . TYR A 1 375 ? -12.082 -21.055 -15.895 1.00 83.31 375 TYR A C 1
ATOM 2978 O O . TYR A 1 375 ? -13.294 -21.157 -16.100 1.00 83.31 375 TYR A O 1
ATOM 2986 N N . LYS A 1 376 ? -11.225 -22.049 -16.141 1.00 87.00 376 LYS A N 1
ATOM 2987 C CA . LYS A 1 376 ? -11.614 -23.372 -16.650 1.00 87.00 376 LYS A CA 1
ATOM 2988 C C . LYS A 1 376 ? -11.409 -24.429 -15.576 1.00 87.00 376 LYS A C 1
ATOM 2990 O O . LYS A 1 376 ? -10.427 -24.394 -14.849 1.00 87.00 376 LYS A O 1
ATOM 2995 N N . GLU A 1 377 ? -12.332 -25.376 -15.466 1.00 89.38 377 GLU A N 1
ATOM 2996 C CA . GLU A 1 377 ? -12.131 -26.553 -14.612 1.00 89.38 377 GLU A CA 1
ATOM 2997 C C . GLU A 1 377 ? -10.946 -27.380 -15.125 1.00 89.38 377 GLU A C 1
ATOM 2999 O O . GLU A 1 377 ? -10.772 -27.510 -16.338 1.00 89.38 377 GLU A O 1
ATOM 3004 N N . ALA A 1 378 ? -10.174 -27.984 -14.222 1.00 87.81 378 ALA A N 1
ATOM 3005 C CA . ALA A 1 378 ? -8.973 -28.744 -14.554 1.00 87.81 378 ALA A CA 1
ATOM 3006 C C . ALA A 1 378 ? -9.234 -29.853 -15.589 1.00 87.81 378 ALA A C 1
ATOM 3008 O O . ALA A 1 378 ? -8.409 -30.089 -16.465 1.00 87.81 378 ALA A O 1
ATOM 3009 N N . ARG A 1 379 ? -10.410 -30.497 -15.547 1.00 87.12 379 ARG A N 1
ATOM 3010 C CA . ARG A 1 379 ? -10.832 -31.518 -16.530 1.00 87.12 379 ARG A CA 1
ATOM 3011 C C . ARG A 1 379 ? -11.022 -31.002 -17.959 1.00 87.12 379 ARG A C 1
ATOM 3013 O O . ARG A 1 379 ? -11.058 -31.813 -18.877 1.00 87.12 379 ARG A O 1
ATOM 3020 N N . ASN A 1 380 ? -11.184 -29.693 -18.126 1.00 89.69 380 ASN A N 1
ATOM 3021 C CA . ASN A 1 380 ? -11.406 -29.038 -19.412 1.00 89.69 380 ASN A CA 1
ATOM 3022 C C . ASN A 1 380 ? -10.148 -28.325 -19.931 1.00 89.69 380 ASN A C 1
ATOM 3024 O O . ASN A 1 380 ? -10.204 -27.745 -21.017 1.00 89.69 380 ASN A O 1
ATOM 3028 N N . LEU A 1 381 ? -9.046 -28.345 -19.172 1.00 88.25 381 LEU A N 1
ATOM 3029 C CA . LEU A 1 381 ? -7.769 -27.800 -19.623 1.00 88.25 381 LEU A CA 1
ATOM 3030 C C . LEU A 1 381 ? -7.195 -28.668 -20.740 1.00 88.25 381 LEU A C 1
ATOM 3032 O O . LEU A 1 381 ? -7.274 -29.898 -20.695 1.00 88.25 381 LEU A O 1
ATOM 3036 N N . LYS A 1 382 ? -6.598 -28.015 -21.735 1.00 88.62 382 LYS A N 1
ATOM 3037 C CA . LYS A 1 382 ? -5.919 -28.676 -22.855 1.00 88.62 382 LYS A CA 1
ATOM 3038 C C . LYS A 1 382 ? -4.431 -28.344 -22.846 1.00 88.62 382 LYS A C 1
ATOM 3040 O O . LYS A 1 382 ? -4.022 -27.281 -22.384 1.00 88.62 382 LYS A O 1
ATOM 3045 N N . GLU A 1 383 ? -3.622 -29.252 -23.380 1.00 84.62 383 GLU A N 1
ATOM 3046 C CA . GLU A 1 383 ? -2.192 -29.013 -23.576 1.00 84.62 383 GLU A CA 1
ATOM 3047 C C . GLU A 1 383 ? -1.972 -27.804 -24.507 1.00 84.62 383 GLU A C 1
ATOM 3049 O O . GLU A 1 383 ? -2.691 -27.631 -25.494 1.00 84.62 383 GLU A O 1
ATOM 3054 N N . GLY A 1 384 ? -1.016 -26.935 -24.164 1.00 82.00 384 GLY A N 1
ATOM 3055 C CA . GLY A 1 384 ? -0.730 -25.691 -24.895 1.00 82.00 384 GLY A CA 1
ATOM 3056 C C . GLY A 1 384 ? -1.560 -24.463 -24.481 1.00 82.00 384 GLY A C 1
ATOM 3057 O O . GLY A 1 384 ? -1.346 -23.371 -25.020 1.00 82.00 384 GLY A O 1
ATOM 3058 N N . GLU A 1 385 ? -2.489 -24.597 -23.528 1.00 85.19 385 GLU A N 1
ATOM 3059 C CA . GLU A 1 385 ? -3.176 -23.448 -22.923 1.00 85.19 385 GLU A CA 1
ATOM 3060 C C . GLU A 1 385 ? -2.258 -22.671 -21.961 1.00 85.19 385 GLU A C 1
ATOM 3062 O O . GLU A 1 385 ? -1.493 -23.250 -21.189 1.00 85.19 385 GLU A O 1
ATOM 3067 N N . GLU A 1 386 ? -2.334 -21.336 -21.995 1.00 82.06 386 GLU A N 1
ATOM 3068 C CA . GLU A 1 386 ? -1.490 -20.469 -21.166 1.00 82.06 386 GLU A CA 1
ATOM 3069 C C . GLU A 1 386 ? -2.136 -20.234 -19.794 1.00 82.06 386 GLU A C 1
ATOM 3071 O O . GLU A 1 386 ? -3.030 -19.399 -19.638 1.00 82.06 386 GLU A O 1
ATOM 3076 N N . VAL A 1 387 ? -1.677 -20.981 -18.792 1.00 84.69 387 VAL A N 1
ATOM 3077 C CA . VAL A 1 387 ? -2.104 -20.824 -17.395 1.00 84.69 387 VAL A CA 1
ATOM 3078 C C . VAL A 1 387 ? -1.542 -19.526 -16.808 1.00 84.69 387 VAL A C 1
ATOM 3080 O O . VAL A 1 387 ? -0.362 -19.213 -16.974 1.00 84.69 387 VAL A O 1
ATOM 3083 N N . VAL A 1 388 ? -2.374 -18.780 -16.078 1.00 75.75 388 VAL A N 1
ATOM 3084 C CA . VAL A 1 388 ? -1.951 -17.562 -15.377 1.00 75.75 388 VAL A CA 1
ATOM 3085 C C . VAL A 1 388 ? -1.120 -17.943 -14.153 1.00 75.75 388 VAL A C 1
ATOM 3087 O O . VAL A 1 388 ? -1.606 -18.603 -13.236 1.00 75.75 388 VAL A O 1
ATOM 3090 N N . VAL A 1 389 ? 0.136 -17.495 -14.124 1.00 69.88 389 VAL A N 1
ATOM 3091 C CA . VAL A 1 389 ? 1.049 -17.664 -12.987 1.00 69.88 389 VAL A CA 1
ATOM 3092 C C . VAL A 1 389 ? 1.329 -16.297 -12.374 1.00 69.88 389 VAL A C 1
ATOM 3094 O O . VAL A 1 389 ? 1.789 -15.387 -13.062 1.00 69.88 389 VAL A O 1
ATOM 3097 N N . LEU A 1 390 ? 1.064 -16.161 -11.076 1.00 64.50 390 LEU A N 1
ATOM 3098 C CA . LEU A 1 390 ? 1.392 -14.962 -10.310 1.00 64.50 390 LEU A CA 1
ATOM 3099 C C . LEU A 1 390 ? 2.789 -15.130 -9.718 1.00 64.50 390 LEU A C 1
ATOM 3101 O O . LEU A 1 390 ? 2.953 -15.723 -8.655 1.00 64.50 390 LEU A O 1
ATOM 3105 N N . ASP A 1 391 ? 3.798 -14.613 -10.413 1.00 58.41 391 ASP A N 1
ATOM 3106 C CA . ASP A 1 391 ? 5.110 -14.396 -9.809 1.00 58.41 391 ASP A CA 1
ATOM 3107 C C . ASP A 1 391 ? 5.091 -13.010 -9.128 1.00 58.41 391 ASP A C 1
ATOM 3109 O O . ASP A 1 391 ? 4.721 -12.033 -9.784 1.00 58.41 391 ASP A O 1
ATOM 3113 N N . PRO A 1 392 ? 5.471 -12.873 -7.841 1.00 64.50 392 PRO A N 1
ATOM 3114 C CA . PRO A 1 392 ? 5.513 -11.583 -7.145 1.00 64.50 392 PRO A CA 1
ATOM 3115 C C . PRO A 1 392 ? 6.708 -10.743 -7.636 1.00 64.50 392 PRO A C 1
ATOM 3117 O O . PRO A 1 392 ? 7.737 -10.605 -6.967 1.00 64.50 392 PRO A O 1
ATOM 3120 N N . VAL A 1 393 ? 6.586 -10.229 -8.860 1.00 74.19 393 VAL A N 1
ATOM 3121 C CA . VAL A 1 393 ? 7.527 -9.310 -9.503 1.00 74.19 393 VAL A CA 1
ATOM 3122 C C . VAL A 1 393 ? 7.195 -7.889 -9.054 1.00 74.19 393 VAL A C 1
ATOM 3124 O O . VAL A 1 393 ? 6.071 -7.425 -9.208 1.00 74.19 393 VAL A O 1
ATOM 3127 N N . ILE A 1 394 ? 8.185 -7.216 -8.474 1.00 82.06 394 ILE A N 1
ATOM 3128 C CA . ILE A 1 394 ? 8.122 -5.819 -8.032 1.00 82.06 394 ILE A CA 1
ATOM 3129 C C . ILE A 1 394 ? 8.372 -4.872 -9.203 1.00 82.06 394 ILE A C 1
ATOM 3131 O O . ILE A 1 394 ? 7.748 -3.818 -9.282 1.00 82.06 394 ILE A O 1
ATOM 3135 N N . LEU A 1 395 ? 9.328 -5.231 -10.063 1.00 84.88 395 LEU A N 1
ATOM 3136 C CA . LEU A 1 395 ? 9.775 -4.403 -11.176 1.00 84.88 395 LEU A CA 1
ATOM 3137 C C . LEU A 1 395 ? 10.166 -5.277 -12.366 1.00 84.88 395 LEU A C 1
ATOM 3139 O O . LEU A 1 395 ? 11.007 -6.174 -12.230 1.00 84.88 395 LEU A O 1
ATOM 3143 N N . ASP A 1 396 ? 9.612 -4.988 -13.537 1.00 83.75 396 ASP A N 1
ATOM 3144 C CA . ASP A 1 396 ? 9.956 -5.653 -14.787 1.00 83.75 396 ASP A CA 1
ATOM 3145 C C . ASP A 1 396 ? 10.697 -4.736 -15.785 1.00 83.75 396 ASP A C 1
ATOM 3147 O O . ASP A 1 396 ? 11.133 -3.620 -15.487 1.00 83.75 396 ASP A O 1
ATOM 3151 N N . GLU A 1 397 ? 10.942 -5.262 -16.986 1.00 83.81 397 GLU A N 1
ATOM 3152 C CA . GLU A 1 397 ? 11.633 -4.536 -18.055 1.00 83.81 397 GLU A CA 1
ATOM 3153 C C . GLU A 1 397 ? 10.843 -3.316 -18.535 1.00 83.81 397 GLU A C 1
ATOM 3155 O O . GLU A 1 397 ? 11.430 -2.269 -18.825 1.00 83.81 397 GLU A O 1
ATOM 3160 N N . TRP A 1 398 ? 9.521 -3.452 -18.628 1.00 81.31 398 TRP A N 1
ATOM 3161 C CA . TRP A 1 398 ? 8.626 -2.421 -19.126 1.00 81.31 398 TRP A CA 1
ATOM 3162 C C . TRP A 1 398 ? 8.438 -1.301 -18.118 1.00 81.31 398 TRP A C 1
ATOM 3164 O O . TRP A 1 398 ? 8.393 -0.148 -18.543 1.00 81.31 398 TRP A O 1
ATOM 3174 N N . ASP A 1 399 ? 8.458 -1.592 -16.819 1.00 83.69 399 ASP A N 1
ATOM 3175 C CA . ASP A 1 399 ? 8.482 -0.571 -15.773 1.00 83.69 399 ASP A CA 1
ATOM 3176 C C . ASP A 1 399 ? 9.695 0.351 -15.937 1.00 83.69 399 ASP A C 1
ATOM 3178 O O . ASP A 1 399 ? 9.565 1.577 -15.950 1.00 83.69 399 ASP A O 1
ATOM 3182 N N . VAL A 1 400 ? 10.885 -0.213 -16.178 1.00 88.38 400 VAL A N 1
ATOM 3183 C CA . VAL A 1 400 ? 12.097 0.585 -16.425 1.00 88.38 400 VAL A CA 1
ATOM 3184 C C . VAL A 1 400 ? 12.008 1.342 -17.751 1.00 88.38 400 VAL A C 1
ATOM 3186 O O . VAL A 1 400 ? 12.361 2.524 -17.803 1.00 88.38 400 VAL A O 1
ATOM 3189 N N . ILE A 1 401 ? 11.520 0.712 -18.825 1.00 82.25 401 ILE A N 1
ATOM 3190 C CA . ILE A 1 401 ? 11.332 1.369 -20.131 1.00 82.25 401 ILE A CA 1
ATOM 3191 C C . ILE A 1 401 ? 10.321 2.521 -20.027 1.00 82.25 401 ILE A C 1
ATOM 3193 O O . ILE A 1 401 ? 10.529 3.566 -20.645 1.00 82.25 401 ILE A O 1
ATOM 3197 N N . SER A 1 402 ? 9.276 2.381 -19.208 1.00 84.12 402 SER A N 1
ATOM 3198 C CA . SER A 1 402 ? 8.220 3.382 -19.017 1.00 84.12 402 SER A CA 1
ATOM 3199 C C . SER A 1 402 ? 8.743 4.717 -18.482 1.00 84.12 402 SER A C 1
ATOM 3201 O O . SER A 1 402 ? 8.127 5.760 -18.713 1.00 84.12 402 SER A O 1
ATOM 3203 N N . THR A 1 403 ? 9.911 4.708 -17.835 1.00 91.56 403 THR A N 1
ATOM 3204 C CA . THR A 1 403 ? 10.552 5.928 -17.344 1.00 91.56 403 THR A CA 1
ATOM 3205 C C . THR A 1 403 ? 11.093 6.809 -18.477 1.00 91.56 403 THR A C 1
ATOM 3207 O O . TH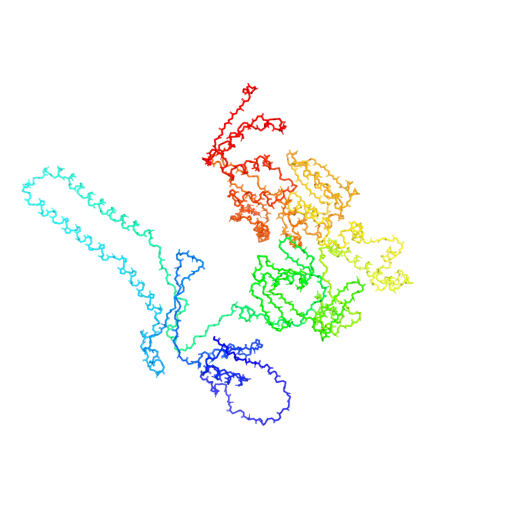R A 1 403 ? 11.228 8.021 -18.307 1.00 91.56 403 THR A O 1
ATOM 3210 N N . TYR A 1 404 ? 11.411 6.246 -19.645 1.00 92.75 404 TYR A N 1
ATOM 3211 C CA . TYR A 1 404 ? 12.011 6.976 -20.767 1.00 92.75 404 TYR A CA 1
ATOM 3212 C C . TYR A 1 404 ? 10.986 7.834 -21.534 1.00 92.75 404 TYR A C 1
ATOM 3214 O O . TYR A 1 404 ? 9.788 7.610 -21.407 1.00 92.75 404 TYR A O 1
ATOM 3222 N N . PRO A 1 405 ? 11.417 8.814 -22.353 1.00 93.38 405 PRO A N 1
ATOM 3223 C CA . PRO A 1 405 ? 10.514 9.547 -23.246 1.00 93.38 405 PRO A CA 1
ATOM 3224 C C . PRO A 1 405 ? 9.795 8.627 -24.245 1.00 93.38 405 PRO A C 1
ATOM 3226 O O . PRO A 1 405 ? 10.327 7.584 -24.626 1.00 93.38 405 PRO A O 1
ATOM 3229 N N . GLU A 1 406 ? 8.619 9.040 -24.726 1.00 88.56 406 GLU A N 1
ATOM 3230 C CA . GLU A 1 406 ? 7.773 8.249 -25.641 1.00 88.56 406 GLU A CA 1
ATOM 3231 C C . GLU A 1 406 ? 8.501 7.754 -26.899 1.00 88.56 406 GLU A C 1
ATOM 3233 O O . GLU A 1 406 ? 8.255 6.645 -27.374 1.00 88.56 406 GLU A O 1
ATOM 3238 N N . GLU A 1 407 ? 9.445 8.533 -27.427 1.00 90.44 407 GLU A N 1
ATOM 3239 C CA . GLU A 1 407 ? 10.260 8.128 -28.576 1.00 90.44 407 GLU A CA 1
ATOM 3240 C C . GLU A 1 407 ? 11.134 6.902 -28.274 1.00 90.44 407 GLU A C 1
ATOM 3242 O O . GLU A 1 407 ? 11.190 5.961 -29.070 1.00 90.44 407 GLU A O 1
ATOM 3247 N N . GLU A 1 408 ? 11.767 6.870 -27.098 1.00 90.94 408 GLU A N 1
ATOM 3248 C CA . GLU A 1 408 ? 12.581 5.738 -26.645 1.00 90.94 408 GLU A CA 1
ATOM 3249 C C . GLU A 1 408 ? 11.713 4.524 -26.289 1.00 90.94 408 GLU A C 1
ATOM 3251 O O . GLU A 1 408 ? 12.116 3.394 -26.572 1.00 90.94 408 GLU A O 1
ATOM 3256 N N . LYS A 1 409 ? 10.504 4.728 -25.743 1.00 84.69 409 LYS A N 1
ATOM 3257 C CA . LYS A 1 409 ? 9.542 3.633 -25.506 1.00 84.69 409 LYS A CA 1
ATOM 3258 C C . LYS A 1 409 ? 9.126 2.968 -26.815 1.00 84.69 409 LYS A C 1
ATOM 3260 O O . LYS A 1 409 ? 9.195 1.746 -26.941 1.00 84.69 409 LYS A O 1
ATOM 3265 N N . LYS A 1 410 ? 8.761 3.770 -27.824 1.00 84.06 410 LYS A N 1
ATOM 3266 C CA . LYS A 1 410 ? 8.440 3.279 -29.174 1.00 84.06 410 LYS A CA 1
ATOM 3267 C C . LYS A 1 410 ? 9.632 2.550 -29.789 1.00 84.06 410 LYS A C 1
ATOM 3269 O O . LYS A 1 410 ? 9.464 1.478 -30.365 1.00 84.06 410 LYS A O 1
ATOM 3274 N N . SER A 1 411 ? 10.839 3.098 -29.641 1.00 88.25 411 SER A N 1
ATOM 3275 C CA . SER A 1 411 ? 12.075 2.465 -30.115 1.00 88.25 411 SER A CA 1
ATOM 3276 C C . SER A 1 411 ? 12.299 1.086 -29.479 1.00 88.25 411 SER A C 1
ATOM 3278 O O . SER A 1 411 ? 12.564 0.122 -30.197 1.00 88.25 411 SER A O 1
ATOM 3280 N N . ALA A 1 412 ? 12.114 0.960 -28.159 1.00 87.00 412 ALA A N 1
ATOM 3281 C CA . ALA A 1 412 ? 12.191 -0.311 -27.435 1.00 87.00 412 ALA A CA 1
ATOM 3282 C C . ALA A 1 412 ? 11.138 -1.323 -27.911 1.00 87.00 412 ALA A C 1
ATOM 3284 O O . ALA A 1 412 ? 11.478 -2.468 -28.208 1.00 87.00 412 ALA A O 1
ATOM 3285 N N . TYR A 1 413 ? 9.882 -0.891 -28.057 1.00 83.06 413 TYR A N 1
ATOM 3286 C CA . TYR A 1 413 ? 8.792 -1.724 -28.568 1.00 83.06 413 TYR A CA 1
ATOM 3287 C C . TYR A 1 413 ? 9.105 -2.307 -29.950 1.00 83.06 413 TYR A C 1
ATOM 3289 O O . TYR A 1 413 ? 9.064 -3.525 -30.145 1.00 83.06 413 TYR A O 1
ATOM 3297 N N . PHE A 1 414 ? 9.493 -1.454 -30.902 1.00 84.19 414 PHE A N 1
ATOM 3298 C CA . PHE A 1 414 ? 9.849 -1.912 -32.242 1.00 84.19 414 PHE A CA 1
ATOM 3299 C C . PHE A 1 414 ? 11.105 -2.784 -32.250 1.00 84.19 414 PHE A C 1
ATOM 3301 O O . PHE A 1 414 ? 11.206 -3.683 -33.082 1.00 84.19 414 PHE A O 1
ATOM 3308 N N . TYR A 1 415 ? 12.042 -2.560 -31.327 1.00 89.56 415 TYR A N 1
ATOM 3309 C CA . TYR A 1 415 ? 13.214 -3.414 -31.177 1.00 89.56 415 TYR A CA 1
ATOM 3310 C C . TYR A 1 415 ? 12.839 -4.830 -30.701 1.00 89.56 415 TYR A C 1
ATOM 3312 O O . TYR A 1 415 ? 13.331 -5.803 -31.273 1.00 89.56 415 TYR A O 1
ATOM 3320 N N . TYR A 1 416 ? 11.924 -4.984 -29.735 1.00 84.38 416 TYR A N 1
ATOM 3321 C CA . TYR A 1 416 ? 11.416 -6.312 -29.351 1.00 84.38 416 TYR A CA 1
ATOM 3322 C C . TYR A 1 416 ? 10.665 -6.992 -30.499 1.00 84.38 416 TYR A C 1
ATOM 3324 O O . TYR A 1 416 ? 10.922 -8.161 -30.784 1.00 84.38 416 TYR A O 1
ATOM 3332 N N . LYS A 1 417 ? 9.813 -6.255 -31.226 1.00 81.31 417 LYS A N 1
ATOM 3333 C CA . LYS A 1 417 ? 9.134 -6.782 -32.423 1.00 81.31 417 LYS A CA 1
ATOM 3334 C C . LYS A 1 417 ? 10.112 -7.192 -33.522 1.00 81.31 417 LYS A C 1
ATOM 3336 O O . LYS A 1 417 ? 9.918 -8.210 -34.184 1.00 81.31 417 LYS A O 1
ATOM 3341 N N . TYR A 1 418 ? 11.202 -6.450 -33.684 1.00 89.69 418 TYR A N 1
ATOM 3342 C CA . TYR A 1 418 ? 12.309 -6.834 -34.553 1.00 89.69 418 TYR A CA 1
ATOM 3343 C C . TYR A 1 418 ? 12.955 -8.160 -34.119 1.00 89.69 418 TYR A C 1
ATOM 3345 O O . TYR A 1 418 ? 13.177 -9.022 -34.971 1.00 89.69 418 TYR A O 1
ATOM 3353 N N . LEU A 1 419 ? 13.237 -8.350 -32.824 1.00 88.19 419 LEU A N 1
ATOM 3354 C CA . LEU A 1 419 ? 13.802 -9.604 -32.309 1.00 88.19 419 LEU A CA 1
ATOM 3355 C C . LEU A 1 419 ? 12.858 -10.792 -32.535 1.00 88.19 419 LEU A C 1
ATOM 3357 O O . LEU A 1 419 ? 13.311 -11.846 -32.977 1.00 88.19 419 LEU A O 1
ATOM 3361 N N . GLU A 1 420 ? 11.562 -10.604 -32.287 1.00 84.75 420 GLU A N 1
ATOM 3362 C CA . GLU A 1 420 ? 10.514 -11.603 -32.520 1.00 84.75 420 GLU A CA 1
ATOM 3363 C C . GLU A 1 420 ? 10.471 -12.025 -33.999 1.00 84.75 420 GLU A C 1
ATOM 3365 O O . GLU A 1 420 ? 10.597 -13.208 -34.324 1.00 84.75 420 GLU A O 1
ATOM 3370 N N . LEU A 1 421 ? 10.411 -11.055 -34.918 1.00 88.69 421 LEU A N 1
ATOM 3371 C CA . LEU A 1 421 ? 10.411 -11.323 -36.358 1.00 88.69 421 LEU A CA 1
ATOM 3372 C C . LEU A 1 421 ? 11.694 -11.999 -36.836 1.00 88.69 421 LEU A C 1
ATOM 3374 O O . LEU A 1 421 ? 11.627 -12.880 -37.691 1.00 88.69 421 LEU A O 1
ATOM 3378 N N . ARG A 1 422 ? 12.852 -11.605 -36.296 1.00 89.88 422 ARG A N 1
ATOM 3379 C CA . ARG A 1 422 ? 14.144 -12.208 -36.641 1.00 89.88 422 ARG A CA 1
ATOM 3380 C C . ARG A 1 422 ? 14.244 -13.650 -36.145 1.00 89.88 422 ARG A C 1
ATOM 3382 O O . ARG A 1 422 ? 14.787 -14.484 -36.863 1.00 89.88 422 ARG A O 1
ATOM 3389 N N . LYS A 1 423 ? 13.712 -13.945 -34.954 1.00 89.50 423 LYS A N 1
ATOM 3390 C CA . LYS A 1 423 ? 13.646 -15.307 -34.405 1.00 89.50 423 LYS A CA 1
ATOM 3391 C C . LYS A 1 423 ? 12.746 -16.199 -35.263 1.00 89.50 423 LYS A C 1
ATOM 3393 O O . LYS A 1 423 ? 13.156 -17.297 -35.622 1.00 89.50 423 LYS A O 1
ATOM 3398 N N . ASN A 1 424 ? 11.570 -15.700 -35.642 1.00 89.06 424 ASN A N 1
ATOM 3399 C CA . ASN A 1 424 ? 10.606 -16.447 -36.456 1.00 89.06 424 ASN A CA 1
ATOM 3400 C C . ASN A 1 424 ? 11.037 -16.563 -37.930 1.00 89.06 424 ASN A C 1
ATOM 3402 O O . ASN A 1 424 ? 10.644 -17.502 -38.614 1.00 89.06 424 ASN A O 1
ATOM 3406 N N . ASN A 1 425 ? 11.858 -15.631 -38.431 1.00 91.00 425 ASN A N 1
ATOM 3407 C CA . ASN A 1 425 ? 12.302 -15.590 -39.826 1.00 91.00 425 ASN A CA 1
ATOM 3408 C C . ASN A 1 425 ? 13.825 -15.355 -39.951 1.00 91.00 425 ASN A C 1
ATOM 3410 O O . ASN A 1 425 ? 14.250 -14.274 -40.376 1.00 91.00 425 ASN A O 1
ATOM 3414 N N . PRO A 1 426 ? 14.678 -16.359 -39.669 1.00 88.38 426 PRO A N 1
ATOM 3415 C CA . PRO A 1 426 ? 16.135 -16.175 -39.594 1.00 88.38 426 PRO A CA 1
ATOM 3416 C C . PRO A 1 426 ? 16.796 -15.715 -40.903 1.00 88.38 426 PRO A C 1
ATOM 3418 O O . PRO A 1 426 ? 17.823 -15.042 -40.877 1.00 88.38 426 PRO A O 1
ATOM 3421 N N . LYS A 1 427 ? 16.205 -16.059 -42.058 1.00 92.12 427 LYS A N 1
ATOM 3422 C CA . LYS A 1 427 ? 16.714 -15.707 -43.398 1.00 92.12 427 LYS A CA 1
ATOM 3423 C C . LYS A 1 427 ? 16.337 -14.287 -43.848 1.00 92.12 427 LYS A C 1
ATOM 3425 O O . LYS A 1 427 ? 16.775 -13.848 -44.910 1.00 92.12 427 LYS A O 1
ATOM 3430 N N . TRP A 1 428 ? 15.476 -13.574 -43.116 1.00 91.56 428 TRP A N 1
ATOM 3431 C CA . TRP A 1 428 ? 15.035 -12.242 -43.532 1.00 91.56 428 TRP A CA 1
ATOM 3432 C C . TRP A 1 428 ? 16.115 -11.188 -43.272 1.00 91.56 428 TRP A C 1
ATOM 3434 O O . TRP A 1 428 ? 16.539 -10.966 -42.141 1.00 91.56 428 TRP A O 1
ATOM 3444 N N . GLY A 1 429 ? 16.507 -10.473 -44.329 1.00 90.25 429 GLY A N 1
ATOM 3445 C CA . GLY A 1 429 ? 17.364 -9.295 -44.212 1.00 90.25 429 GLY A CA 1
ATOM 3446 C C . GLY A 1 429 ? 16.630 -8.079 -43.633 1.00 90.25 429 GLY A C 1
ATOM 3447 O O . GLY A 1 429 ? 15.402 -7.964 -43.713 1.00 90.25 429 GLY A O 1
ATOM 3448 N N . TYR A 1 430 ? 17.395 -7.115 -43.112 1.00 91.38 430 TYR A N 1
ATOM 3449 C CA . TYR A 1 430 ? 16.868 -5.929 -42.420 1.00 91.38 430 TYR A CA 1
ATOM 3450 C C . TYR A 1 430 ? 15.829 -5.123 -43.224 1.00 91.38 430 TYR A C 1
ATOM 3452 O O . TYR A 1 430 ? 14.873 -4.628 -42.635 1.00 91.38 430 TYR A O 1
ATOM 3460 N N . LYS A 1 431 ? 15.960 -5.009 -44.558 1.00 94.50 431 LYS A N 1
ATOM 3461 C CA . LYS A 1 431 ? 14.996 -4.275 -45.409 1.00 94.50 431 LYS A CA 1
ATOM 3462 C C . LYS A 1 431 ? 13.604 -4.909 -45.376 1.00 94.50 431 LYS A C 1
ATOM 3464 O O . LYS A 1 431 ? 12.603 -4.203 -45.301 1.00 94.50 431 LYS A O 1
ATOM 3469 N N . ARG A 1 432 ? 13.548 -6.244 -45.417 1.00 93.62 432 ARG A N 1
ATOM 3470 C CA . ARG A 1 432 ? 12.294 -7.006 -45.392 1.00 93.62 432 ARG A CA 1
ATOM 3471 C C . ARG A 1 432 ? 11.635 -6.917 -44.018 1.00 93.62 432 ARG A C 1
ATOM 3473 O O . ARG A 1 432 ? 10.434 -6.684 -43.946 1.00 93.62 432 ARG A O 1
ATOM 3480 N N . ILE A 1 433 ? 12.429 -7.011 -42.949 1.00 91.25 433 ILE A N 1
ATOM 3481 C CA . ILE A 1 433 ? 11.937 -6.837 -41.575 1.00 91.25 433 ILE A CA 1
ATOM 3482 C C . ILE A 1 433 ? 11.422 -5.406 -41.353 1.00 91.25 433 ILE A C 1
ATOM 3484 O O . ILE A 1 433 ? 10.349 -5.226 -40.793 1.00 91.25 433 ILE A O 1
ATOM 3488 N N . ALA A 1 434 ? 12.129 -4.386 -41.849 1.00 92.75 434 ALA A N 1
ATOM 3489 C CA . ALA A 1 434 ? 11.690 -2.993 -41.754 1.00 92.75 434 ALA A CA 1
ATOM 3490 C C . ALA A 1 434 ? 10.341 -2.746 -42.440 1.00 92.75 434 ALA A C 1
ATOM 3492 O O . ALA A 1 434 ? 9.474 -2.096 -41.860 1.00 92.75 434 ALA A O 1
ATOM 3493 N N . LYS A 1 435 ? 10.140 -3.326 -43.633 1.00 94.00 435 LYS A N 1
ATOM 3494 C CA . LYS A 1 435 ? 8.856 -3.273 -44.344 1.00 94.00 435 LYS A CA 1
ATOM 3495 C C . LYS A 1 435 ? 7.735 -3.938 -43.538 1.00 94.00 435 LYS A C 1
ATOM 3497 O O . LYS A 1 435 ? 6.651 -3.377 -43.463 1.00 94.00 435 LYS A O 1
ATOM 3502 N N . ALA A 1 436 ? 8.001 -5.087 -42.912 1.00 89.75 436 ALA A N 1
ATOM 3503 C CA . ALA A 1 436 ? 7.025 -5.787 -42.072 1.00 89.75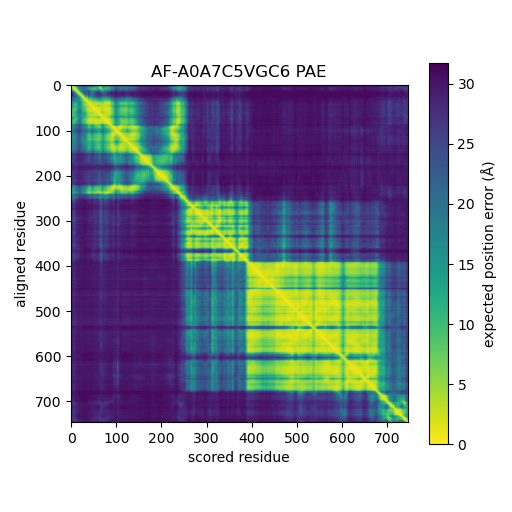 436 ALA A CA 1
ATOM 3504 C C . ALA A 1 436 ? 6.668 -5.015 -40.787 1.00 89.75 436 ALA A C 1
ATOM 3506 O O . ALA A 1 436 ? 5.533 -5.077 -40.331 1.00 89.75 436 ALA A O 1
ATOM 3507 N N . LEU A 1 437 ? 7.621 -4.272 -40.219 1.00 86.38 437 LEU A N 1
ATOM 3508 C CA . LEU A 1 437 ? 7.419 -3.447 -39.022 1.00 86.38 437 LEU A CA 1
ATOM 3509 C C . LEU A 1 437 ? 6.832 -2.057 -39.311 1.00 86.38 437 LEU A C 1
ATOM 3511 O O . LEU A 1 437 ? 6.494 -1.346 -38.369 1.00 86.38 437 LEU A O 1
ATOM 3515 N N . GLY A 1 438 ? 6.761 -1.637 -40.579 1.00 90.75 438 GLY A N 1
ATOM 3516 C CA . GLY A 1 438 ? 6.307 -0.294 -40.951 1.00 90.75 438 GLY A CA 1
ATOM 3517 C C . GLY A 1 438 ? 7.247 0.833 -40.498 1.00 90.75 438 GLY A C 1
ATOM 3518 O O . GLY A 1 438 ? 6.793 1.944 -40.243 1.00 90.75 438 GLY A O 1
ATOM 3519 N N . ILE A 1 439 ? 8.553 0.566 -40.371 1.00 90.62 439 ILE A N 1
ATOM 3520 C CA . ILE A 1 439 ? 9.554 1.547 -39.909 1.00 90.62 439 ILE A CA 1
ATOM 3521 C C . ILE A 1 439 ? 10.705 1.708 -40.906 1.00 90.62 439 ILE A C 1
ATOM 3523 O O . ILE A 1 439 ? 10.887 0.901 -41.818 1.00 90.62 439 ILE A O 1
ATOM 3527 N N . SER A 1 440 ? 11.519 2.755 -40.730 1.00 91.06 440 SER A N 1
ATOM 3528 C CA . SER A 1 440 ? 12.591 3.065 -41.679 1.00 91.06 440 SER A CA 1
ATOM 3529 C C . SER A 1 440 ? 13.635 1.932 -41.775 1.00 91.06 440 SER A C 1
ATOM 3531 O O . SER A 1 440 ? 14.139 1.453 -40.749 1.00 91.06 440 SER A O 1
ATOM 3533 N N . PRO A 1 441 ? 14.043 1.523 -42.996 1.00 90.19 441 PRO A N 1
ATOM 3534 C CA . PRO A 1 441 ? 15.067 0.494 -43.183 1.00 90.19 441 PRO A CA 1
ATOM 3535 C C . PRO A 1 441 ? 16.404 0.839 -42.535 1.00 90.19 441 PRO A C 1
ATOM 3537 O O . PRO A 1 441 ? 17.100 -0.059 -42.072 1.00 90.19 441 PRO A O 1
ATOM 3540 N N . GLY A 1 442 ? 16.750 2.129 -42.467 1.00 88.88 442 GLY A N 1
ATOM 3541 C CA . GLY A 1 442 ? 17.957 2.600 -41.791 1.00 88.88 442 GLY A CA 1
ATOM 3542 C C . GLY A 1 442 ? 17.973 2.220 -40.310 1.00 88.88 442 GLY A C 1
ATOM 3543 O O . GLY A 1 442 ? 18.963 1.670 -39.838 1.00 88.88 442 GLY A O 1
ATOM 3544 N N . ARG A 1 443 ? 16.864 2.423 -39.587 1.00 87.12 443 ARG A N 1
ATOM 3545 C CA . ARG A 1 443 ? 16.764 2.091 -38.157 1.00 87.12 443 ARG A CA 1
ATOM 3546 C C . ARG A 1 443 ? 16.953 0.593 -37.903 1.00 87.12 443 ARG A C 1
ATOM 3548 O O . ARG A 1 443 ? 17.737 0.213 -37.040 1.00 87.12 443 ARG A O 1
ATOM 3555 N N . VAL A 1 444 ? 16.308 -0.258 -38.702 1.00 90.25 444 VAL A N 1
ATOM 3556 C CA . VAL A 1 444 ? 16.464 -1.719 -38.584 1.00 90.25 444 VAL A CA 1
ATOM 3557 C C . VAL A 1 444 ? 17.856 -2.171 -39.018 1.00 90.25 444 VAL A C 1
ATOM 3559 O O . VAL A 1 444 ? 18.426 -3.064 -38.399 1.00 90.25 444 VAL A O 1
ATOM 3562 N N . ARG A 1 445 ? 18.448 -1.533 -40.038 1.00 90.62 445 ARG A N 1
ATOM 3563 C CA . ARG A 1 445 ? 19.835 -1.788 -40.455 1.00 90.62 445 ARG A CA 1
ATOM 3564 C C . ARG A 1 445 ? 20.804 -1.586 -39.294 1.00 90.62 445 ARG A C 1
ATOM 3566 O O . ARG A 1 445 ? 21.658 -2.437 -39.074 1.00 90.62 445 ARG A O 1
ATOM 3573 N N . TRP A 1 446 ? 20.647 -0.503 -38.535 1.00 89.00 446 TRP A N 1
ATOM 3574 C CA . TRP A 1 446 ? 21.459 -0.217 -37.350 1.00 89.00 446 TRP A CA 1
ATOM 3575 C C . TRP A 1 446 ? 21.356 -1.333 -36.294 1.00 89.00 446 TRP A C 1
ATOM 3577 O O . TRP A 1 446 ? 22.380 -1.838 -35.828 1.00 89.00 446 TRP A O 1
ATOM 3587 N N . TRP A 1 447 ? 20.144 -1.818 -36.004 1.00 89.94 447 TRP A N 1
ATOM 3588 C CA . TRP A 1 447 ? 19.929 -2.965 -35.106 1.00 89.94 447 TRP A CA 1
ATOM 3589 C C . TRP A 1 447 ? 20.520 -4.276 -35.634 1.00 89.94 447 TRP A C 1
ATOM 3591 O O . TRP A 1 447 ? 20.971 -5.114 -34.855 1.00 89.94 447 TRP A O 1
ATOM 3601 N N . HIS A 1 448 ? 20.500 -4.467 -36.951 1.00 87.75 448 HIS A N 1
ATOM 3602 C CA . HIS A 1 448 ? 20.903 -5.707 -37.605 1.00 87.75 448 HIS A CA 1
ATOM 3603 C C . HIS A 1 448 ? 22.418 -5.830 -37.796 1.00 87.75 448 HIS A C 1
ATOM 3605 O O . HIS A 1 448 ? 22.958 -6.916 -37.608 1.00 87.75 448 HIS A O 1
ATOM 3611 N N . CYS A 1 449 ? 23.094 -4.733 -38.149 1.00 83.62 449 CYS A N 1
ATOM 3612 C CA . CYS A 1 449 ? 24.509 -4.731 -38.528 1.00 83.62 449 CYS A CA 1
ATOM 3613 C C . CYS A 1 449 ? 25.448 -4.253 -37.410 1.00 83.62 449 CYS A C 1
ATOM 3615 O O . CYS A 1 449 ? 26.550 -4.771 -37.303 1.00 83.62 449 CYS A O 1
ATOM 3617 N N . ASN A 1 450 ? 25.025 -3.298 -36.569 1.00 70.44 450 ASN A N 1
ATOM 3618 C CA . ASN A 1 450 ? 25.919 -2.598 -35.629 1.00 70.44 450 ASN A CA 1
ATOM 3619 C C . ASN A 1 450 ? 25.576 -2.852 -34.146 1.00 70.44 450 ASN A C 1
ATOM 3621 O O . ASN A 1 450 ? 26.088 -2.161 -33.267 1.00 70.44 450 ASN A O 1
ATOM 3625 N N . ASN A 1 451 ? 24.678 -3.809 -33.857 1.00 71.12 451 ASN A N 1
ATOM 3626 C CA . ASN A 1 451 ? 24.161 -4.138 -32.516 1.00 71.12 451 ASN A CA 1
ATOM 3627 C C . ASN A 1 451 ? 23.742 -2.897 -31.691 1.00 71.12 451 ASN A C 1
ATOM 3629 O O . ASN A 1 451 ? 23.870 -2.850 -30.464 1.00 71.12 451 ASN A O 1
ATOM 3633 N N . SER A 1 452 ? 23.267 -1.844 -32.362 1.00 82.81 452 SER A N 1
ATOM 3634 C CA . SER A 1 452 ? 22.970 -0.558 -31.734 1.00 82.81 452 SER A CA 1
ATOM 3635 C C . SER A 1 452 ? 21.578 -0.585 -31.100 1.00 82.81 452 SER A C 1
ATOM 3637 O O . SER A 1 452 ? 20.603 -0.095 -31.666 1.00 82.81 452 SER A O 1
ATOM 3639 N N . LYS A 1 453 ? 21.475 -1.206 -29.926 1.00 89.50 453 LYS A N 1
ATOM 3640 C CA . LYS A 1 453 ? 20.213 -1.332 -29.182 1.00 89.50 453 LYS A CA 1
ATOM 3641 C C . LYS A 1 453 ? 19.724 0.033 -28.659 1.00 89.50 453 LYS A C 1
ATOM 3643 O O . LYS A 1 453 ? 20.577 0.878 -28.351 1.00 89.50 453 LYS A O 1
ATOM 3648 N N . PRO A 1 454 ? 18.400 0.241 -28.508 1.00 91.94 454 PRO A N 1
ATOM 3649 C CA . PRO A 1 454 ? 17.858 1.407 -27.806 1.00 91.94 454 PRO A CA 1
ATOM 3650 C C . PRO A 1 454 ? 18.479 1.571 -26.413 1.00 91.94 454 PRO A C 1
ATOM 3652 O O . PRO A 1 454 ? 18.893 0.589 -25.787 1.00 91.94 454 PRO A O 1
ATOM 3655 N N . ILE A 1 455 ? 18.566 2.806 -25.915 1.00 92.62 455 ILE A N 1
ATOM 3656 C CA . ILE A 1 455 ? 19.255 3.093 -24.645 1.00 92.62 455 ILE A CA 1
ATOM 3657 C C . ILE A 1 455 ? 18.518 2.431 -23.479 1.00 92.62 455 ILE A C 1
ATOM 3659 O O . ILE A 1 455 ? 19.154 1.868 -22.586 1.00 92.62 455 ILE A O 1
ATOM 3663 N N . SER A 1 456 ? 17.187 2.457 -23.519 1.00 92.44 456 SER A N 1
ATOM 3664 C CA . SER A 1 456 ? 16.315 1.770 -22.564 1.00 92.44 456 SER A CA 1
ATOM 3665 C C . SER A 1 456 ? 16.586 0.260 -22.513 1.00 92.44 456 SER A C 1
ATOM 3667 O O . SER A 1 456 ? 16.775 -0.289 -21.430 1.00 92.44 456 SER A O 1
ATOM 3669 N N . ILE A 1 457 ? 16.752 -0.393 -23.667 1.00 93.38 457 ILE A N 1
ATOM 3670 C CA . ILE A 1 457 ? 17.094 -1.823 -23.760 1.00 93.38 457 ILE A CA 1
ATOM 3671 C C . ILE A 1 457 ? 18.490 -2.107 -23.196 1.00 93.38 457 ILE A C 1
ATOM 3673 O O . ILE A 1 457 ? 18.666 -3.047 -22.425 1.00 93.38 457 ILE A O 1
ATOM 3677 N N . LYS A 1 458 ? 19.490 -1.272 -23.510 1.00 94.56 458 LYS A N 1
ATOM 3678 C CA . LYS A 1 458 ? 20.840 -1.404 -22.926 1.00 94.56 458 LYS A CA 1
ATOM 3679 C C . LYS A 1 458 ? 20.821 -1.282 -21.401 1.00 94.56 458 LYS A C 1
ATOM 3681 O O . LYS A 1 458 ? 21.637 -1.906 -20.722 1.00 94.56 458 LYS A O 1
ATOM 3686 N N . ASN A 1 459 ? 19.934 -0.449 -20.859 1.00 95.81 459 ASN A N 1
ATOM 3687 C CA . ASN A 1 459 ? 19.757 -0.319 -19.418 1.00 95.81 459 ASN A CA 1
ATOM 3688 C C . ASN A 1 459 ? 19.124 -1.583 -18.820 1.00 95.81 459 ASN A C 1
ATOM 3690 O O . ASN A 1 459 ? 19.681 -2.151 -17.884 1.00 95.81 459 ASN A O 1
ATOM 3694 N N . VAL A 1 460 ? 18.035 -2.074 -19.418 1.00 94.38 460 VAL A N 1
ATOM 3695 C CA . VAL A 1 460 ? 17.386 -3.331 -19.018 1.00 94.38 460 VAL A CA 1
ATOM 3696 C C . VAL A 1 460 ? 18.380 -4.496 -19.018 1.00 94.38 460 VAL A C 1
ATOM 3698 O O . VAL A 1 460 ? 18.472 -5.224 -18.035 1.00 94.38 460 VAL A O 1
ATOM 3701 N N . GLU A 1 461 ? 19.188 -4.645 -20.069 1.00 95.44 461 GLU A N 1
ATOM 3702 C CA . GLU A 1 461 ? 20.215 -5.693 -20.146 1.00 95.44 461 GLU A CA 1
ATOM 3703 C C . GLU A 1 461 ? 21.280 -5.558 -19.049 1.00 95.44 461 GLU A C 1
ATOM 3705 O O . GLU A 1 461 ? 21.708 -6.557 -18.468 1.00 95.44 461 GLU A O 1
ATOM 3710 N N . TRP A 1 462 ? 21.682 -4.330 -18.714 1.00 96.25 462 TRP A N 1
ATOM 3711 C CA . TRP A 1 462 ? 22.616 -4.092 -17.617 1.00 96.25 462 TRP A CA 1
ATOM 3712 C C . TRP A 1 462 ? 21.993 -4.455 -16.264 1.00 96.25 462 TRP A C 1
ATOM 3714 O O . TRP A 1 462 ? 22.625 -5.166 -15.490 1.00 96.25 462 TRP A O 1
ATOM 3724 N N . LEU A 1 463 ? 20.742 -4.077 -15.997 1.00 97.06 463 LEU A N 1
ATOM 3725 C CA . LEU A 1 463 ? 20.038 -4.458 -14.765 1.00 97.06 463 LEU A CA 1
ATOM 3726 C C . LEU A 1 463 ? 19.833 -5.979 -14.667 1.00 97.06 463 LEU A C 1
ATOM 3728 O O . LEU A 1 463 ? 20.052 -6.560 -13.603 1.00 97.06 463 LEU A O 1
ATOM 3732 N N . LYS A 1 464 ? 19.522 -6.650 -15.784 1.00 95.88 464 LYS A N 1
ATOM 3733 C CA . LYS A 1 464 ? 19.502 -8.120 -15.872 1.00 95.88 464 LYS A CA 1
ATOM 3734 C C . LYS A 1 464 ? 20.858 -8.728 -15.520 1.00 95.88 464 LYS A C 1
ATOM 3736 O O . LYS A 1 464 ? 20.909 -9.649 -14.711 1.00 95.88 464 LYS A O 1
ATOM 3741 N N . SER A 1 465 ? 21.964 -8.182 -16.038 1.00 96.12 465 SER A N 1
ATO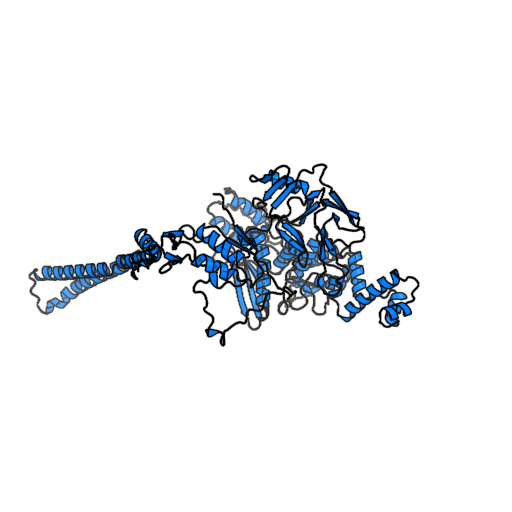M 3742 C CA . SER A 1 465 ? 23.311 -8.672 -15.688 1.00 96.12 465 SER A CA 1
ATOM 3743 C C . SER A 1 465 ? 23.650 -8.503 -14.202 1.00 96.12 465 SER A C 1
ATOM 3745 O O . SER A 1 465 ? 24.455 -9.256 -13.662 1.00 96.12 465 SER A O 1
ATOM 3747 N N . LYS A 1 466 ? 23.000 -7.552 -13.516 1.00 95.12 466 LYS A N 1
ATOM 3748 C CA . LYS A 1 466 ? 23.120 -7.343 -12.066 1.00 95.12 466 LYS A CA 1
ATOM 3749 C C . LYS A 1 466 ? 22.132 -8.183 -11.246 1.00 95.12 466 LYS A C 1
ATOM 3751 O O . LYS A 1 466 ? 22.137 -8.073 -10.020 1.00 95.12 466 LYS A O 1
ATOM 3756 N N . LYS A 1 467 ? 21.318 -9.026 -11.901 1.00 94.44 467 LYS A N 1
ATOM 3757 C CA . LYS A 1 467 ? 20.220 -9.814 -11.308 1.00 94.44 467 LYS A CA 1
ATOM 3758 C C . LYS A 1 467 ? 19.166 -8.940 -10.609 1.00 94.44 467 LYS A C 1
ATOM 3760 O O . LYS A 1 467 ? 18.645 -9.305 -9.558 1.00 94.44 467 LYS A O 1
ATOM 3765 N N . LEU A 1 468 ? 18.881 -7.772 -11.187 1.00 95.19 468 LEU A N 1
ATOM 3766 C CA . LEU A 1 468 ? 17.886 -6.813 -10.690 1.00 95.19 468 LEU A CA 1
ATOM 3767 C C . LEU A 1 468 ? 16.612 -6.768 -11.542 1.00 95.19 468 LEU A C 1
ATOM 3769 O O . LEU A 1 468 ? 15.688 -6.057 -11.177 1.00 95.19 468 LEU A O 1
ATOM 3773 N N . LEU A 1 469 ? 16.557 -7.496 -12.665 1.00 90.56 469 LEU A N 1
ATOM 3774 C CA . LEU A 1 469 ? 15.357 -7.628 -13.495 1.00 90.56 469 LEU A CA 1
ATOM 3775 C C . LEU A 1 469 ? 15.142 -9.087 -13.950 1.00 90.56 469 LEU A C 1
ATOM 3777 O O . LEU A 1 469 ? 16.099 -9.690 -14.449 1.00 90.56 469 LEU A O 1
ATOM 3781 N N . PRO A 1 470 ? 13.910 -9.631 -13.836 1.00 88.81 470 PRO A N 1
ATOM 3782 C CA . PRO A 1 470 ? 12.799 -9.060 -13.062 1.00 88.81 470 PRO A CA 1
ATOM 3783 C C . PRO A 1 470 ? 13.174 -8.965 -11.572 1.00 88.81 470 PRO A C 1
ATOM 3785 O O . PRO A 1 470 ? 13.765 -9.897 -11.020 1.00 88.81 470 PRO A O 1
ATOM 3788 N N . LEU A 1 471 ? 12.875 -7.832 -10.928 1.00 88.75 471 LEU A N 1
ATOM 3789 C CA . LEU A 1 471 ? 13.073 -7.677 -9.489 1.00 88.75 471 LEU A CA 1
ATOM 3790 C C . LEU A 1 471 ? 11.936 -8.406 -8.790 1.00 88.75 471 LEU A C 1
ATOM 3792 O O . LEU A 1 471 ? 10.777 -8.023 -8.924 1.00 88.75 471 LEU A O 1
ATOM 3796 N N . LYS A 1 472 ? 12.264 -9.461 -8.058 1.00 84.06 472 LYS A N 1
ATOM 3797 C CA . LYS A 1 472 ? 11.296 -10.251 -7.302 1.00 84.06 472 LYS A CA 1
ATOM 3798 C C . LYS A 1 472 ? 11.328 -9.885 -5.825 1.00 84.06 472 LYS A C 1
ATOM 3800 O O . LYS A 1 472 ? 12.315 -9.339 -5.332 1.00 84.06 472 LYS A O 1
ATOM 3805 N N . ILE A 1 473 ? 10.251 -10.219 -5.129 1.00 77.62 473 ILE A N 1
ATOM 3806 C CA . ILE A 1 473 ? 10.086 -9.935 -3.702 1.00 77.62 473 ILE A CA 1
ATOM 3807 C C . ILE A 1 473 ? 11.065 -10.654 -2.769 1.00 77.62 473 ILE A C 1
ATOM 3809 O O . ILE A 1 473 ? 11.349 -10.181 -1.670 1.00 77.62 473 ILE A O 1
ATOM 3813 N N . ASP A 1 474 ? 11.580 -11.792 -3.220 1.00 76.38 474 ASP A N 1
ATOM 3814 C CA . ASP A 1 474 ? 12.549 -12.640 -2.534 1.00 76.38 474 ASP A CA 1
ATOM 3815 C C . ASP A 1 474 ? 13.999 -12.273 -2.890 1.00 76.38 474 ASP A C 1
ATOM 3817 O O . ASP A 1 474 ? 14.935 -12.963 -2.486 1.00 76.38 474 ASP A O 1
ATOM 3821 N N . ASN A 1 475 ? 14.218 -11.188 -3.647 1.00 85.69 475 ASN A N 1
ATOM 3822 C CA . ASN A 1 475 ? 15.565 -10.762 -3.993 1.00 85.69 475 ASN A CA 1
ATOM 3823 C C . ASN A 1 475 ? 16.333 -10.370 -2.714 1.00 85.69 475 ASN A C 1
ATOM 3825 O O . ASN A 1 475 ? 15.896 -9.469 -1.996 1.00 85.69 475 ASN A O 1
ATOM 3829 N N . PRO A 1 476 ? 17.509 -10.963 -2.442 1.00 88.62 476 PRO A N 1
ATOM 3830 C CA . PRO A 1 476 ? 18.250 -10.708 -1.205 1.00 88.62 476 PRO A CA 1
ATOM 3831 C C . PRO A 1 476 ? 18.740 -9.259 -1.076 1.00 88.62 476 PRO A C 1
ATOM 3833 O O . PRO A 1 476 ? 19.057 -8.812 0.019 1.00 88.62 476 PRO A O 1
ATOM 3836 N N . LYS A 1 477 ? 18.801 -8.503 -2.181 1.00 94.69 477 LYS A N 1
ATOM 3837 C CA . LYS A 1 477 ? 19.179 -7.082 -2.181 1.00 94.69 477 LYS A CA 1
ATOM 3838 C C . LYS A 1 477 ? 18.006 -6.150 -1.880 1.00 94.69 477 LYS A C 1
ATOM 3840 O O . LYS A 1 477 ? 18.223 -4.946 -1.767 1.00 94.69 477 LYS A O 1
ATOM 3845 N N . LEU A 1 478 ? 16.781 -6.670 -1.790 1.00 93.19 478 LEU A N 1
ATOM 3846 C CA . LEU A 1 478 ? 15.576 -5.859 -1.639 1.00 93.19 478 LEU A CA 1
ATOM 3847 C C . LEU A 1 478 ? 15.581 -4.968 -0.382 1.00 93.19 478 LEU A C 1
ATOM 3849 O O . LEU A 1 478 ? 15.215 -3.805 -0.533 1.00 93.19 478 LEU A O 1
ATOM 3853 N N . PRO A 1 479 ? 16.058 -5.422 0.798 1.00 92.81 479 PRO A N 1
ATOM 3854 C CA . PRO A 1 479 ? 16.181 -4.562 1.979 1.00 92.81 479 PRO A CA 1
ATOM 3855 C C . PRO A 1 479 ? 17.080 -3.338 1.735 1.00 92.81 479 PRO A C 1
ATOM 3857 O O . PRO A 1 479 ? 16.657 -2.206 1.937 1.00 92.81 479 PRO A O 1
ATOM 3860 N N . ILE A 1 480 ? 18.271 -3.541 1.158 1.00 95.81 480 ILE A N 1
ATOM 3861 C CA . ILE A 1 480 ? 19.215 -2.454 0.835 1.00 95.81 480 ILE A CA 1
ATOM 3862 C C . ILE A 1 480 ? 18.631 -1.514 -0.234 1.00 95.81 480 ILE A C 1
ATOM 3864 O O . ILE A 1 480 ? 18.770 -0.295 -0.154 1.00 95.81 480 ILE A O 1
ATOM 3868 N N . ILE A 1 481 ? 17.944 -2.063 -1.243 1.00 97.75 481 ILE A N 1
ATOM 3869 C CA . ILE A 1 481 ? 17.237 -1.264 -2.256 1.00 97.75 481 ILE A CA 1
ATOM 3870 C C . ILE A 1 481 ? 16.173 -0.385 -1.589 1.00 97.75 481 ILE A C 1
ATOM 3872 O O . ILE A 1 481 ? 16.066 0.797 -1.916 1.00 97.75 481 ILE A O 1
ATOM 3876 N N . ALA A 1 482 ? 15.405 -0.940 -0.654 1.00 96.88 482 ALA A N 1
ATOM 3877 C CA . ALA A 1 482 ? 14.369 -0.217 0.065 1.00 96.88 482 ALA A CA 1
ATOM 3878 C C . ALA A 1 482 ? 14.948 0.859 0.994 1.00 96.88 482 ALA A C 1
ATOM 3880 O O . ALA A 1 482 ? 14.414 1.965 1.009 1.00 96.88 482 ALA A O 1
ATOM 3881 N N . ARG A 1 483 ? 16.086 0.600 1.652 1.00 95.25 483 ARG A N 1
ATOM 3882 C CA . ARG A 1 483 ? 16.842 1.599 2.423 1.00 95.25 483 ARG A CA 1
ATOM 3883 C C . ARG A 1 483 ? 17.251 2.801 1.570 1.00 95.25 483 ARG A C 1
ATOM 3885 O O . ARG A 1 483 ? 16.930 3.943 1.901 1.00 95.25 483 ARG A O 1
ATOM 3892 N N . ILE A 1 484 ? 17.897 2.555 0.422 1.00 97.00 484 ILE A N 1
ATOM 3893 C CA . ILE A 1 484 ? 18.285 3.617 -0.526 1.00 97.00 484 ILE A CA 1
ATOM 3894 C C . ILE A 1 484 ? 17.045 4.392 -0.980 1.00 97.00 484 ILE A C 1
ATOM 3896 O O . ILE A 1 484 ? 17.063 5.622 -1.032 1.00 97.00 484 ILE A O 1
ATOM 3900 N N . LEU A 1 485 ? 15.961 3.679 -1.298 1.00 97.50 485 LEU A N 1
ATOM 3901 C CA . LEU A 1 485 ? 14.701 4.284 -1.708 1.00 97.50 485 LEU A CA 1
ATOM 3902 C C . LEU A 1 485 ? 14.108 5.155 -0.593 1.00 97.50 485 LEU A C 1
ATOM 3904 O O . LEU A 1 485 ? 13.736 6.287 -0.879 1.00 97.50 485 LEU A O 1
ATOM 3908 N N . GLY A 1 486 ? 14.090 4.701 0.660 1.00 95.75 486 GLY A N 1
ATOM 3909 C CA . GLY A 1 486 ? 13.623 5.466 1.822 1.00 95.75 486 GLY A CA 1
ATOM 3910 C C . GLY A 1 486 ? 14.397 6.765 2.017 1.00 95.75 486 GLY A C 1
ATOM 3911 O O . GLY A 1 486 ? 13.798 7.835 2.144 1.00 95.75 486 GLY A O 1
ATOM 3912 N N . ALA A 1 487 ? 15.723 6.713 1.880 1.00 93.94 487 ALA A N 1
ATOM 3913 C CA . ALA A 1 487 ? 16.571 7.903 1.913 1.00 93.94 487 ALA A CA 1
ATOM 3914 C C . ALA A 1 487 ? 16.221 8.912 0.799 1.00 93.94 487 ALA A C 1
ATOM 3916 O O . ALA A 1 487 ? 16.328 10.125 0.996 1.00 93.94 487 ALA A O 1
ATOM 3917 N N . THR A 1 488 ? 15.728 8.453 -0.364 1.00 95.62 488 THR A N 1
ATOM 3918 C CA . THR A 1 488 ? 15.234 9.370 -1.408 1.00 95.62 488 THR A CA 1
ATOM 3919 C C . THR A 1 488 ? 13.942 10.089 -1.036 1.00 95.62 488 THR A C 1
ATOM 3921 O O . THR A 1 488 ? 13.645 11.106 -1.659 1.00 95.62 488 THR A O 1
ATOM 3924 N N . PHE A 1 489 ? 13.183 9.625 -0.038 1.00 94.94 489 PHE A N 1
ATOM 3925 C CA . PHE A 1 489 ? 11.973 10.303 0.435 1.00 94.94 489 PHE A CA 1
ATOM 3926 C C . PHE A 1 489 ? 12.269 11.414 1.449 1.00 94.94 489 PHE A C 1
ATOM 3928 O O . PHE A 1 489 ? 11.535 12.400 1.422 1.00 94.94 489 PHE A O 1
ATOM 3935 N N . GLY A 1 490 ? 13.385 11.371 2.185 1.00 90.56 490 GLY A N 1
ATOM 3936 C CA . GLY A 1 490 ? 13.776 12.432 3.131 1.00 90.56 490 GLY A CA 1
ATOM 3937 C C . GLY A 1 490 ? 14.811 13.445 2.620 1.00 90.56 490 GLY A C 1
ATOM 3938 O O . GLY A 1 490 ? 14.501 14.275 1.768 1.00 90.56 490 GLY A O 1
ATOM 3939 N N . ASP A 1 491 ? 16.068 13.369 3.059 1.00 87.56 491 ASP A N 1
ATOM 3940 C CA . ASP A 1 491 ? 17.108 14.337 2.645 1.00 87.56 491 ASP A CA 1
ATOM 3941 C C . ASP A 1 491 ? 17.721 14.054 1.252 1.00 87.56 491 ASP A C 1
ATOM 3943 O O . ASP A 1 491 ? 18.436 14.887 0.681 1.00 87.56 491 ASP A O 1
ATOM 3947 N N . GLY A 1 492 ? 17.461 12.874 0.680 1.00 92.38 492 GLY A N 1
ATOM 3948 C CA . GLY A 1 492 ? 17.920 12.485 -0.655 1.00 92.38 492 GLY A CA 1
ATOM 3949 C C . GLY A 1 492 ? 16.902 12.728 -1.765 1.00 92.38 492 GLY A C 1
ATOM 3950 O O . GLY A 1 492 ? 15.841 13.307 -1.556 1.00 92.38 492 GLY A O 1
ATOM 3951 N N . GLY A 1 493 ? 17.194 12.274 -2.981 1.00 95.19 493 GLY A N 1
ATOM 3952 C CA . GLY A 1 493 ? 16.240 12.354 -4.088 1.00 95.19 493 GLY A CA 1
ATOM 3953 C C . GLY A 1 493 ? 16.850 12.129 -5.464 1.00 95.19 493 GLY A C 1
ATOM 3954 O O . GLY A 1 493 ? 18.045 11.872 -5.613 1.00 95.19 493 GLY A O 1
ATOM 3955 N N . ILE A 1 494 ? 16.013 12.255 -6.494 1.00 98.00 494 ILE A N 1
ATOM 3956 C CA . ILE A 1 494 ? 16.433 12.257 -7.898 1.00 98.00 494 ILE A CA 1
ATOM 3957 C C . ILE A 1 494 ? 16.233 13.660 -8.479 1.00 98.00 494 ILE A C 1
ATOM 3959 O O . ILE A 1 494 ? 15.176 14.269 -8.312 1.00 98.00 494 ILE A O 1
ATOM 3963 N N . PHE A 1 495 ? 17.225 14.182 -9.204 1.00 96.19 495 PHE A N 1
ATOM 3964 C CA . PHE A 1 495 ? 17.085 15.474 -9.887 1.00 96.19 495 PHE A CA 1
ATOM 3965 C C . PHE A 1 495 ? 16.033 15.435 -11.007 1.00 96.19 495 PHE A C 1
ATOM 3967 O O . PHE A 1 495 ? 15.892 14.434 -11.705 1.00 96.19 495 PHE A O 1
ATOM 3974 N N . ALA A 1 496 ? 15.338 16.553 -11.249 1.00 95.06 496 ALA A N 1
ATOM 3975 C CA . ALA A 1 496 ? 14.274 16.642 -12.261 1.00 95.06 496 ALA A CA 1
ATOM 3976 C C . ALA A 1 496 ? 14.753 16.343 -13.697 1.00 95.06 496 ALA A C 1
ATOM 3978 O O . ALA A 1 496 ? 14.031 15.756 -14.494 1.00 95.06 496 ALA A O 1
ATOM 3979 N N . ASN A 1 497 ? 16.002 16.688 -14.018 1.00 94.31 497 ASN A N 1
ATOM 3980 C CA . ASN A 1 497 ? 16.660 16.361 -15.291 1.00 94.31 497 ASN A CA 1
ATOM 3981 C C . ASN A 1 497 ? 17.218 14.919 -15.334 1.00 94.31 497 ASN A C 1
ATOM 3983 O O . ASN A 1 497 ? 17.997 14.563 -16.226 1.00 94.31 497 ASN A O 1
ATOM 3987 N N . LEU A 1 498 ? 16.894 14.114 -14.315 1.00 95.25 498 LEU A N 1
ATOM 3988 C CA . LEU A 1 498 ? 17.319 12.731 -14.103 1.00 95.25 498 LEU A CA 1
ATOM 3989 C C . LEU A 1 498 ? 18.836 12.554 -14.073 1.00 95.25 498 LEU A C 1
ATOM 3991 O O . LEU A 1 498 ? 19.364 11.481 -14.366 1.00 95.25 498 LEU A O 1
ATOM 3995 N N . ASN A 1 499 ? 19.511 13.656 -13.744 1.00 94.00 499 ASN A N 1
ATOM 3996 C CA . ASN A 1 499 ? 20.899 13.859 -13.368 1.00 94.00 499 ASN A CA 1
ATOM 3997 C C . ASN A 1 499 ? 21.708 12.704 -12.817 1.00 94.00 499 ASN A C 1
ATOM 3999 O O . ASN A 1 499 ? 22.839 12.406 -13.205 1.00 94.00 499 ASN A O 1
ATOM 4003 N N . GLY A 1 500 ? 21.078 12.149 -11.801 1.00 96.38 500 GLY A N 1
ATOM 4004 C CA . GLY A 1 500 ? 21.729 11.486 -10.714 1.00 96.38 500 GLY A CA 1
ATOM 4005 C C . GLY A 1 500 ? 20.780 11.417 -9.530 1.00 96.38 500 GLY A C 1
ATOM 4006 O O . GLY A 1 500 ? 19.792 12.157 -9.445 1.00 96.38 500 GLY A O 1
ATOM 4007 N N . ILE A 1 501 ? 21.101 10.475 -8.665 1.00 97.62 501 ILE A N 1
ATOM 4008 C CA . ILE A 1 501 ? 20.476 10.241 -7.372 1.00 97.62 501 ILE A CA 1
ATOM 4009 C C . ILE A 1 501 ? 21.424 10.789 -6.308 1.00 97.62 501 ILE A C 1
ATOM 4011 O O . ILE A 1 501 ? 22.643 10.642 -6.444 1.00 97.62 501 ILE A O 1
ATOM 4015 N N . PHE A 1 502 ? 20.892 11.458 -5.292 1.00 95.44 502 PHE A N 1
ATOM 4016 C CA . PHE A 1 502 ? 21.704 12.109 -4.273 1.00 95.44 502 PHE A CA 1
ATOM 4017 C C . PHE A 1 502 ? 21.174 11.877 -2.862 1.00 95.44 502 PHE A C 1
ATOM 4019 O O . PHE A 1 502 ? 20.002 11.554 -2.673 1.00 95.44 502 PHE A O 1
ATOM 4026 N N . LEU A 1 503 ? 22.056 12.110 -1.893 1.00 93.81 503 LEU A N 1
ATOM 4027 C CA . LEU A 1 503 ? 21.748 12.248 -0.475 1.00 93.81 503 LEU A CA 1
ATOM 4028 C C . LEU A 1 503 ? 22.572 13.405 0.095 1.00 93.81 503 LEU A C 1
ATOM 4030 O O . LEU A 1 503 ? 23.759 13.525 -0.218 1.00 93.81 503 LEU A O 1
ATOM 4034 N N . SER A 1 504 ? 21.947 14.232 0.929 1.00 89.75 504 SER A N 1
ATOM 4035 C CA . SER A 1 504 ? 22.608 15.289 1.696 1.00 89.75 504 SER A CA 1
ATOM 4036 C C . SER A 1 504 ? 22.531 14.968 3.191 1.00 89.75 504 SER A C 1
ATOM 4038 O O . SER A 1 504 ? 21.517 14.473 3.657 1.00 89.75 504 SER A O 1
ATOM 4040 N N . SER A 1 505 ? 23.590 15.229 3.955 1.00 85.56 505 SER A N 1
ATOM 4041 C CA . SER A 1 505 ? 23.651 14.937 5.395 1.00 85.56 505 SER A CA 1
ATOM 4042 C C . SER A 1 505 ? 24.723 15.796 6.073 1.00 85.56 505 SER A C 1
ATOM 4044 O O . SER A 1 505 ? 25.747 16.082 5.471 1.00 85.56 505 SER A O 1
ATOM 4046 N N . SER A 1 506 ? 24.546 16.201 7.335 1.00 81.00 506 SER A N 1
ATOM 4047 C CA . SER A 1 506 ? 25.643 16.789 8.136 1.00 81.00 506 SER A CA 1
ATOM 4048 C C . SER A 1 506 ? 26.704 15.760 8.519 1.00 81.00 506 SER A C 1
ATOM 4050 O O . SER A 1 506 ? 27.868 16.119 8.664 1.00 81.00 506 SER A O 1
ATOM 4052 N N . GLU A 1 507 ? 26.317 14.487 8.604 1.00 77.94 507 GLU A N 1
ATOM 4053 C CA . GLU A 1 507 ? 27.191 13.386 8.986 1.00 77.94 507 GLU A CA 1
ATOM 4054 C C . GLU A 1 507 ? 27.794 12.750 7.747 1.00 77.94 507 GLU A C 1
ATOM 4056 O O . GLU A 1 507 ? 27.077 12.364 6.816 1.00 77.94 507 GLU A O 1
ATOM 4061 N N . LYS A 1 508 ? 29.118 12.617 7.761 1.00 83.12 508 LYS A N 1
ATOM 4062 C CA . LYS A 1 508 ? 29.865 11.980 6.682 1.00 83.12 508 LYS A CA 1
ATOM 4063 C C . LYS A 1 508 ? 29.594 10.473 6.621 1.00 83.12 508 LYS A C 1
ATOM 4065 O O . LYS A 1 508 ? 29.508 9.931 5.525 1.00 83.12 508 LYS A O 1
ATOM 4070 N N . ASP A 1 509 ? 29.362 9.828 7.759 1.00 82.19 509 ASP A N 1
ATOM 4071 C CA . ASP A 1 509 ? 29.132 8.380 7.825 1.00 82.19 509 ASP A CA 1
ATOM 4072 C C . ASP A 1 509 ? 27.864 7.964 7.071 1.00 82.19 509 ASP A C 1
ATOM 4074 O O . ASP A 1 509 ? 27.895 7.011 6.303 1.00 82.19 509 ASP A O 1
ATOM 4078 N N . ALA A 1 510 ? 26.785 8.750 7.158 1.00 83.81 510 ALA A N 1
ATOM 4079 C CA . ALA A 1 510 ? 25.562 8.515 6.381 1.00 83.81 510 ALA A CA 1
ATOM 4080 C C . ALA A 1 510 ? 25.793 8.614 4.857 1.00 83.81 510 ALA A C 1
ATOM 4082 O O . ALA A 1 510 ? 25.160 7.912 4.067 1.00 83.81 510 ALA A O 1
ATOM 4083 N N . ILE A 1 511 ? 26.719 9.477 4.424 1.00 89.50 511 ILE A N 1
ATOM 4084 C CA . ILE A 1 511 ? 27.127 9.590 3.015 1.00 89.50 511 ILE A CA 1
ATOM 4085 C C . ILE A 1 511 ? 27.936 8.355 2.595 1.00 89.50 511 ILE A C 1
ATOM 4087 O O . ILE A 1 511 ? 27.761 7.859 1.479 1.00 89.50 511 ILE A O 1
ATOM 4091 N N . GLU A 1 512 ? 28.809 7.849 3.469 1.00 90.00 512 GLU A N 1
ATOM 4092 C CA . GLU A 1 512 ? 29.581 6.628 3.222 1.00 90.00 512 GLU A CA 1
ATOM 4093 C C . GLU A 1 512 ? 28.691 5.372 3.216 1.00 90.00 512 GLU A C 1
ATOM 4095 O O . GLU A 1 512 ? 28.842 4.536 2.325 1.00 90.00 512 GLU A O 1
ATOM 4100 N N . GLU A 1 513 ? 27.703 5.281 4.108 1.00 89.94 513 GLU A N 1
ATOM 4101 C CA . GLU A 1 513 ? 26.686 4.220 4.139 1.00 89.94 513 GLU A CA 1
ATOM 4102 C C . GLU A 1 513 ? 25.888 4.185 2.828 1.00 89.94 513 GLU A C 1
ATOM 4104 O O . GLU A 1 513 ? 25.903 3.178 2.119 1.00 89.94 513 GLU A O 1
ATOM 4109 N N . PHE A 1 514 ? 25.306 5.317 2.413 1.00 93.12 514 PHE A N 1
ATOM 4110 C CA . PHE A 1 514 ? 24.543 5.411 1.161 1.00 93.12 514 PHE A CA 1
ATOM 4111 C C . PHE A 1 514 ? 25.389 5.064 -0.077 1.00 93.12 514 PHE A C 1
ATOM 4113 O O . PHE A 1 514 ? 24.917 4.428 -1.025 1.00 93.12 514 PHE A O 1
ATOM 4120 N N . LYS A 1 515 ? 26.669 5.460 -0.081 1.00 94.69 515 LYS A N 1
ATOM 4121 C CA . LYS A 1 515 ? 27.628 5.083 -1.129 1.00 94.69 515 LYS A CA 1
ATOM 4122 C C . LYS A 1 515 ? 27.812 3.569 -1.189 1.00 94.69 515 LYS A C 1
ATOM 4124 O O . LYS A 1 515 ? 27.786 2.999 -2.283 1.00 94.69 515 LYS A O 1
ATOM 4129 N N . ASN A 1 516 ? 28.049 2.947 -0.038 1.00 94.38 516 ASN A N 1
ATOM 4130 C CA . ASN A 1 516 ? 28.304 1.517 0.072 1.00 94.38 516 ASN A CA 1
ATOM 4131 C C . ASN A 1 516 ? 27.060 0.712 -0.300 1.00 94.38 516 ASN A C 1
ATOM 4133 O O . ASN A 1 516 ? 27.181 -0.265 -1.029 1.00 94.38 516 ASN A O 1
ATOM 4137 N N . ASP A 1 517 ? 25.868 1.175 0.062 1.00 95.75 517 ASP A N 1
ATOM 4138 C CA . ASP A 1 517 ? 24.608 0.549 -0.335 1.00 95.75 517 ASP A CA 1
ATOM 4139 C C . ASP A 1 517 ? 24.416 0.524 -1.849 1.00 95.75 517 ASP A C 1
ATOM 4141 O O . ASP A 1 517 ? 24.110 -0.522 -2.429 1.00 95.75 517 ASP A O 1
ATOM 4145 N N . LEU A 1 518 ? 24.672 1.648 -2.526 1.00 96.88 518 LEU A N 1
ATOM 4146 C CA . LEU A 1 518 ? 24.651 1.686 -3.988 1.00 96.88 518 LEU A CA 1
ATOM 4147 C C . LEU A 1 518 ? 25.649 0.682 -4.586 1.00 96.88 518 LEU A C 1
ATOM 4149 O O . LEU A 1 518 ? 25.331 -0.010 -5.556 1.00 96.88 518 LEU A O 1
ATOM 4153 N N . ILE A 1 519 ? 26.851 0.575 -4.018 1.00 96.75 519 ILE A N 1
ATOM 4154 C CA . ILE A 1 519 ? 27.875 -0.369 -4.488 1.00 96.75 519 ILE A CA 1
ATOM 4155 C C . ILE A 1 519 ? 27.448 -1.818 -4.219 1.00 96.75 519 ILE A C 1
ATOM 4157 O O . ILE A 1 519 ? 27.603 -2.667 -5.093 1.00 96.75 519 ILE A O 1
ATOM 4161 N N . ASN A 1 520 ? 26.834 -2.107 -3.074 1.00 96.19 520 ASN A N 1
ATOM 4162 C CA . ASN A 1 520 ? 26.339 -3.438 -2.720 1.00 96.19 520 ASN A CA 1
ATOM 4163 C C . ASN A 1 520 ? 25.223 -3.896 -3.672 1.00 96.19 520 ASN A C 1
ATOM 4165 O O . ASN A 1 520 ? 25.171 -5.058 -4.093 1.00 96.19 520 ASN A O 1
ATOM 4169 N N . VAL A 1 521 ? 24.347 -2.974 -4.079 1.00 97.19 521 VAL A N 1
ATOM 4170 C CA . VAL A 1 521 ? 23.259 -3.280 -5.013 1.00 97.19 521 VAL A CA 1
ATOM 4171 C C . VAL A 1 521 ? 23.778 -3.436 -6.445 1.00 97.19 521 VAL A C 1
ATOM 4173 O O . VAL A 1 521 ? 23.491 -4.452 -7.091 1.00 97.19 521 VAL A O 1
ATOM 4176 N N . PHE A 1 522 ? 24.557 -2.474 -6.948 1.00 96.88 522 PHE A N 1
ATOM 4177 C CA . PHE A 1 522 ? 24.898 -2.377 -8.375 1.00 96.88 522 PHE A CA 1
ATOM 4178 C C . PHE A 1 522 ? 26.310 -2.850 -8.738 1.00 96.88 522 PHE A C 1
ATOM 4180 O O . PHE A 1 522 ? 26.584 -3.074 -9.918 1.00 96.88 522 PHE A O 1
ATOM 4187 N N . GLY A 1 523 ? 27.183 -3.075 -7.763 1.00 94.81 523 GLY A N 1
ATOM 4188 C CA . GLY A 1 523 ? 28.564 -3.517 -7.940 1.00 94.81 523 GLY A CA 1
ATOM 4189 C C . GLY A 1 523 ? 29.593 -2.384 -7.985 1.00 94.81 523 GLY A C 1
ATOM 4190 O O . GLY A 1 523 ? 29.287 -1.200 -8.061 1.00 94.81 523 GLY A O 1
ATOM 4191 N N . GLU A 1 524 ? 30.860 -2.776 -7.964 1.00 93.19 524 GLU A N 1
ATOM 4192 C CA . GLU A 1 524 ? 32.029 -1.892 -7.871 1.00 93.19 524 GLU A CA 1
ATOM 4193 C C . GLU A 1 524 ? 32.204 -0.919 -9.054 1.00 93.19 524 GLU A C 1
ATOM 4195 O O . GLU A 1 524 ? 32.720 0.190 -8.898 1.00 93.19 524 GLU A O 1
ATOM 4200 N N . ASP A 1 525 ? 31.702 -1.273 -10.241 1.00 91.56 525 ASP A N 1
ATOM 4201 C CA . ASP A 1 525 ? 31.830 -0.478 -11.470 1.00 91.56 525 ASP A CA 1
ATOM 4202 C C . ASP A 1 525 ? 31.153 0.897 -11.397 1.00 91.56 525 ASP A C 1
ATOM 4204 O O . ASP A 1 525 ? 31.472 1.784 -12.197 1.00 91.56 525 ASP A O 1
ATOM 4208 N N . ILE A 1 526 ? 30.246 1.095 -10.437 1.00 94.31 526 ILE A N 1
ATOM 4209 C CA . ILE A 1 526 ? 29.524 2.354 -10.241 1.00 94.31 526 ILE A CA 1
ATOM 4210 C C . ILE A 1 526 ? 30.280 3.348 -9.346 1.00 94.31 526 ILE A C 1
ATOM 4212 O O . ILE A 1 526 ? 29.867 4.506 -9.265 1.00 94.31 526 ILE A O 1
ATOM 4216 N N . LYS A 1 527 ? 31.407 2.956 -8.721 1.00 91.69 527 LYS A N 1
ATOM 4217 C CA . LYS A 1 527 ? 32.218 3.850 -7.867 1.00 91.69 527 LYS A CA 1
ATOM 4218 C C . LYS A 1 527 ? 32.646 5.122 -8.593 1.00 91.69 527 LYS A C 1
ATOM 4220 O O . LYS A 1 527 ? 32.564 6.203 -8.019 1.00 91.69 527 LYS A O 1
ATOM 4225 N N . LYS A 1 528 ? 33.011 5.006 -9.874 1.00 92.19 528 LYS A N 1
ATOM 4226 C CA . LYS A 1 528 ? 33.406 6.134 -10.739 1.00 92.19 528 LYS A CA 1
ATOM 4227 C C . LYS A 1 528 ? 32.307 7.180 -10.948 1.00 92.19 528 LYS A C 1
ATOM 4229 O O . LYS A 1 528 ? 32.589 8.286 -11.390 1.00 92.19 528 LYS A O 1
ATOM 4234 N N . ASN A 1 529 ? 31.049 6.820 -10.689 1.00 95.19 529 ASN A N 1
ATOM 4235 C CA . ASN A 1 529 ? 29.908 7.713 -10.850 1.00 95.19 529 ASN A CA 1
ATOM 4236 C C . ASN A 1 529 ? 29.579 8.499 -9.578 1.00 95.19 529 ASN A C 1
ATOM 4238 O O . ASN A 1 529 ? 28.743 9.402 -9.658 1.00 95.19 529 ASN A O 1
ATOM 4242 N N . ASN A 1 530 ? 30.203 8.156 -8.444 1.00 94.12 530 ASN A N 1
ATOM 4243 C CA . ASN A 1 530 ? 29.992 8.811 -7.161 1.00 94.12 530 ASN A CA 1
ATOM 4244 C C . ASN A 1 530 ? 30.836 10.082 -7.057 1.00 94.12 530 ASN A C 1
ATOM 4246 O O . ASN A 1 530 ? 32.050 10.059 -7.240 1.00 94.12 530 ASN A O 1
ATOM 4250 N N . ILE A 1 531 ? 30.184 11.178 -6.699 1.00 94.00 531 ILE A N 1
ATOM 4251 C CA . ILE A 1 531 ? 30.798 12.473 -6.439 1.00 94.00 531 ILE A CA 1
ATOM 4252 C C . ILE A 1 531 ? 30.388 12.867 -5.023 1.00 94.00 531 ILE A C 1
ATOM 4254 O O . ILE A 1 531 ? 29.199 13.024 -4.758 1.00 94.00 531 ILE A O 1
ATOM 4258 N N . ILE A 1 532 ? 31.360 13.017 -4.123 1.00 92.62 532 ILE A N 1
ATOM 4259 C CA . ILE A 1 532 ? 31.130 13.525 -2.767 1.00 92.62 532 ILE A CA 1
ATOM 4260 C C . ILE A 1 532 ? 31.625 14.963 -2.713 1.00 92.62 532 ILE A C 1
ATOM 4262 O O . ILE A 1 532 ? 32.742 15.256 -3.139 1.00 92.62 532 ILE A O 1
ATOM 4266 N N . ARG A 1 533 ? 30.788 15.866 -2.208 1.00 90.19 533 ARG A N 1
ATOM 4267 C CA . ARG A 1 533 ? 31.129 17.277 -2.024 1.00 90.19 533 ARG A CA 1
ATOM 4268 C C . ARG A 1 533 ? 30.715 17.725 -0.637 1.00 90.19 533 ARG A C 1
ATOM 4270 O O . ARG A 1 533 ? 29.685 17.297 -0.122 1.00 90.19 533 ARG A O 1
ATOM 4277 N N . ARG A 1 534 ? 31.500 18.623 -0.056 1.00 84.69 534 ARG A N 1
ATOM 4278 C CA . ARG A 1 534 ? 31.067 19.406 1.098 1.00 84.69 534 ARG A CA 1
ATOM 4279 C C . ARG A 1 534 ? 30.268 20.601 0.579 1.00 84.69 534 ARG A C 1
ATOM 4281 O O . ARG A 1 534 ? 30.687 21.249 -0.376 1.00 84.69 534 ARG A O 1
ATOM 4288 N N . GLY A 1 535 ? 29.102 20.847 1.158 1.00 65.00 535 GLY A N 1
ATOM 4289 C CA . GLY A 1 535 ? 28.142 21.840 0.692 1.00 65.00 535 GLY A CA 1
ATOM 4290 C C . GLY A 1 535 ? 27.111 22.215 1.758 1.00 65.00 535 GLY A C 1
ATOM 4291 O O . GLY A 1 535 ? 27.282 21.937 2.948 1.00 65.00 535 GLY A O 1
ATOM 4292 N N . GLY A 1 536 ? 26.036 22.868 1.326 1.00 61.47 536 GLY A N 1
ATOM 4293 C CA . GLY A 1 536 ? 25.013 23.465 2.188 1.00 61.47 536 GLY A CA 1
ATOM 4294 C C . GLY A 1 536 ? 25.234 24.964 2.373 1.00 61.47 536 GLY A C 1
ATOM 4295 O O . GLY A 1 536 ? 26.363 25.440 2.278 1.00 61.47 536 GLY A O 1
ATOM 4296 N N . GLU A 1 537 ? 24.154 25.695 2.652 1.00 49.94 537 GLU A N 1
ATOM 4297 C CA . GLU A 1 537 ? 24.112 27.168 2.749 1.00 49.94 537 GLU A CA 1
ATOM 4298 C C . GLU A 1 537 ? 25.139 27.742 3.752 1.00 49.94 537 GLU A C 1
ATOM 4300 O O . GLU A 1 537 ? 25.547 28.892 3.641 1.00 49.94 537 GLU A O 1
ATOM 4305 N N . TYR A 1 538 ? 25.643 26.897 4.663 1.00 56.56 538 TYR A N 1
ATOM 4306 C CA . TYR A 1 538 ? 26.661 27.228 5.665 1.00 56.56 538 TYR A CA 1
ATOM 4307 C C . TYR A 1 538 ? 27.912 26.319 5.641 1.00 56.56 538 TYR A C 1
ATOM 4309 O O . TYR A 1 538 ? 28.690 26.329 6.592 1.00 56.56 538 TYR A O 1
ATOM 4317 N N . GLY A 1 539 ? 28.100 25.467 4.622 1.00 62.03 539 GLY A N 1
ATOM 4318 C CA . GLY A 1 539 ? 29.275 24.575 4.498 1.00 62.03 539 GLY A CA 1
ATOM 4319 C C . GLY A 1 539 ? 29.386 23.448 5.545 1.00 62.03 539 GLY A C 1
ATOM 4320 O O . GLY A 1 539 ? 30.436 22.811 5.688 1.00 62.03 539 GLY A O 1
ATOM 4321 N N . ARG A 1 540 ? 28.306 23.193 6.294 1.00 73.69 540 ARG A N 1
ATOM 4322 C CA . ARG A 1 540 ? 28.236 22.208 7.392 1.00 73.69 540 ARG A CA 1
ATOM 4323 C C . ARG A 1 540 ? 27.664 20.846 6.981 1.00 73.69 540 ARG A C 1
ATOM 4325 O O . ARG A 1 540 ? 27.432 20.015 7.848 1.00 73.69 540 ARG A O 1
ATOM 4332 N N . SER A 1 541 ? 27.418 20.614 5.691 1.00 83.44 541 SER A N 1
ATOM 4333 C CA . SER A 1 541 ? 26.863 19.349 5.202 1.00 83.44 541 SER A CA 1
ATOM 4334 C C . SER A 1 541 ? 27.711 18.715 4.107 1.00 83.44 541 SER A C 1
ATOM 4336 O O . SER A 1 541 ? 28.506 19.364 3.431 1.00 83.44 541 SER A O 1
ATOM 4338 N N . TRP A 1 542 ? 27.539 17.419 3.946 1.00 88.38 542 TRP A N 1
ATOM 4339 C CA . TRP A 1 542 ? 28.095 16.578 2.910 1.00 88.38 542 TRP A CA 1
ATOM 4340 C C . TRP A 1 542 ? 26.977 16.159 1.967 1.00 88.38 542 TRP A C 1
ATOM 4342 O O . TRP A 1 542 ? 25.836 15.959 2.376 1.00 88.38 542 TRP A O 1
ATOM 4352 N N . GLN A 1 543 ? 27.309 16.016 0.694 1.00 91.62 543 GLN A N 1
ATOM 4353 C CA . GLN A 1 543 ? 26.399 15.515 -0.319 1.00 91.62 543 GLN A CA 1
ATOM 4354 C C . GLN A 1 543 ? 27.107 14.452 -1.146 1.00 91.62 543 GLN A C 1
ATOM 4356 O O . GLN A 1 543 ? 28.223 14.675 -1.620 1.00 91.62 543 GLN A O 1
ATOM 4361 N N . ILE A 1 544 ? 26.437 13.322 -1.356 1.00 93.81 544 ILE A N 1
ATOM 4362 C CA . ILE A 1 544 ? 26.809 12.335 -2.367 1.00 93.81 544 ILE A CA 1
ATOM 4363 C C . ILE A 1 544 ? 25.858 12.417 -3.548 1.00 93.81 544 ILE A C 1
ATOM 4365 O O . ILE A 1 544 ? 24.647 12.500 -3.380 1.00 93.81 544 ILE A O 1
ATOM 4369 N N . LEU A 1 545 ? 26.423 12.361 -4.749 1.00 95.75 545 LEU A N 1
ATOM 4370 C CA . LEU A 1 545 ? 25.712 12.272 -6.014 1.00 95.75 545 LEU A CA 1
ATOM 4371 C C . LEU A 1 545 ? 26.234 11.073 -6.803 1.00 95.75 545 LEU A C 1
ATOM 4373 O O . LEU A 1 545 ? 27.421 11.019 -7.117 1.00 95.75 545 LEU A O 1
ATOM 4377 N N . ASN A 1 546 ? 25.350 10.159 -7.199 1.00 97.44 546 ASN A N 1
ATOM 4378 C CA . ASN A 1 546 ? 25.656 9.151 -8.207 1.00 97.44 546 ASN A CA 1
ATOM 4379 C C . ASN A 1 546 ? 25.052 9.549 -9.561 1.00 97.44 546 ASN A C 1
ATOM 4381 O O . ASN A 1 546 ? 23.839 9.692 -9.696 1.00 97.44 546 ASN A O 1
ATOM 4385 N N . THR A 1 547 ? 25.903 9.711 -10.574 1.00 97.00 547 THR A N 1
ATOM 4386 C CA . THR A 1 547 ? 25.528 10.193 -11.922 1.00 97.00 547 THR A CA 1
ATOM 4387 C C . THR A 1 547 ? 25.107 9.089 -12.901 1.00 97.00 547 THR A C 1
ATOM 4389 O O . THR A 1 547 ? 24.815 9.362 -14.071 1.00 97.00 547 THR A O 1
ATOM 4392 N N . ASN A 1 548 ? 25.074 7.825 -12.467 1.00 96.88 548 ASN A N 1
ATOM 4393 C CA . ASN A 1 548 ? 24.737 6.707 -13.338 1.00 96.88 548 ASN A CA 1
ATOM 4394 C C . ASN A 1 548 ? 23.234 6.697 -13.654 1.00 96.88 548 ASN A C 1
ATOM 4396 O O . ASN A 1 548 ? 22.399 6.304 -12.839 1.00 96.88 548 ASN A O 1
ATOM 4400 N N . ARG A 1 549 ? 22.884 7.069 -14.890 1.00 95.56 549 ARG A N 1
ATOM 4401 C CA . ARG A 1 549 ? 21.488 7.151 -15.350 1.00 95.56 549 ARG A CA 1
ATOM 4402 C C . ARG A 1 549 ? 20.735 5.828 -15.241 1.00 95.56 549 ARG A C 1
ATOM 4404 O O . ARG A 1 549 ? 19.523 5.852 -15.079 1.00 95.56 549 ARG A O 1
ATOM 4411 N N . LYS A 1 550 ? 21.429 4.687 -15.287 1.00 96.44 550 LYS A N 1
ATOM 4412 C CA . LYS A 1 550 ? 20.813 3.363 -15.136 1.00 96.44 550 LYS A CA 1
ATOM 4413 C C . LYS A 1 550 ? 20.218 3.173 -13.741 1.00 96.44 550 LYS A C 1
ATOM 4415 O O . LYS A 1 550 ? 19.070 2.758 -13.622 1.00 96.44 550 LYS A O 1
ATOM 4420 N N . ILE A 1 551 ? 20.971 3.576 -12.714 1.00 97.56 551 ILE A N 1
ATOM 4421 C CA . ILE A 1 551 ? 20.547 3.573 -11.306 1.00 97.56 551 ILE A CA 1
ATOM 4422 C C . ILE A 1 551 ? 19.392 4.553 -11.097 1.00 97.56 551 ILE A C 1
ATOM 4424 O O . ILE A 1 551 ? 18.393 4.207 -10.474 1.00 97.56 551 ILE A O 1
ATOM 4428 N N . VAL A 1 552 ? 19.493 5.757 -11.672 1.00 97.94 552 VAL A N 1
ATOM 4429 C CA . VAL A 1 552 ? 18.431 6.770 -11.583 1.00 97.94 552 VAL A CA 1
ATOM 4430 C C . VAL A 1 552 ? 17.111 6.240 -12.138 1.00 97.94 552 VAL A C 1
ATOM 4432 O O . VAL A 1 552 ? 16.084 6.349 -11.478 1.00 97.94 552 VAL A O 1
ATOM 4435 N N . ARG A 1 553 ? 17.131 5.638 -13.335 1.00 97.50 553 ARG A N 1
ATOM 4436 C CA . ARG A 1 553 ? 15.923 5.061 -13.944 1.00 97.50 553 ARG A CA 1
ATOM 4437 C C . ARG A 1 553 ? 15.374 3.885 -13.144 1.00 97.50 553 ARG A C 1
ATOM 4439 O O . ARG A 1 553 ? 14.162 3.756 -13.050 1.00 97.50 553 ARG A O 1
ATOM 4446 N N . PHE A 1 554 ? 16.242 3.067 -12.553 1.00 98.25 554 PHE A N 1
ATOM 4447 C CA . PHE A 1 554 ? 15.828 1.962 -11.691 1.00 98.25 554 PHE A CA 1
ATOM 4448 C C . PHE A 1 554 ? 15.050 2.458 -10.463 1.00 98.25 554 PHE A C 1
ATOM 4450 O O . PHE A 1 554 ? 13.922 2.029 -10.248 1.00 98.25 554 PHE A O 1
ATOM 4457 N N . PHE A 1 555 ? 15.588 3.424 -9.710 1.00 98.31 555 PHE A N 1
ATOM 4458 C CA . PHE A 1 555 ? 14.880 3.977 -8.547 1.00 98.31 555 PHE A CA 1
ATOM 4459 C C . PHE A 1 555 ? 13.654 4.808 -8.927 1.00 98.31 555 PHE A C 1
ATOM 4461 O O . PHE A 1 555 ? 12.650 4.754 -8.224 1.00 98.31 555 PHE A O 1
ATOM 4468 N N . GLN A 1 556 ? 13.690 5.521 -10.058 1.00 97.38 556 GLN A N 1
ATOM 4469 C CA . GLN A 1 556 ? 12.503 6.187 -10.597 1.00 97.38 556 GLN A CA 1
ATOM 4470 C C . GLN A 1 556 ? 11.376 5.176 -10.857 1.00 97.38 556 GLN A C 1
ATOM 4472 O O . GLN A 1 556 ? 10.237 5.433 -10.480 1.00 97.38 556 GLN A O 1
ATOM 4477 N N . ALA A 1 557 ? 11.691 4.030 -11.469 1.00 94.31 557 ALA A N 1
ATOM 4478 C CA . ALA A 1 557 ? 10.711 2.985 -11.756 1.00 94.31 557 ALA A CA 1
ATOM 4479 C C . ALA A 1 557 ? 10.177 2.315 -10.474 1.00 94.31 557 ALA A C 1
ATOM 4481 O O . ALA A 1 557 ? 9.006 1.962 -10.410 1.00 94.31 557 ALA A O 1
ATOM 4482 N N . LEU A 1 558 ? 10.998 2.225 -9.420 1.00 95.50 558 LEU A N 1
ATOM 4483 C CA . LEU A 1 558 ? 10.574 1.754 -8.094 1.00 95.50 558 LEU A CA 1
ATOM 4484 C C . LEU A 1 558 ? 9.696 2.749 -7.316 1.00 95.50 558 LEU A C 1
ATOM 4486 O O . LEU A 1 558 ? 9.146 2.372 -6.280 1.00 95.50 558 LEU A O 1
ATOM 4490 N N . GLY A 1 559 ? 9.559 3.989 -7.798 1.00 93.94 559 GLY A N 1
ATOM 4491 C CA . GLY A 1 559 ? 8.717 5.024 -7.195 1.00 93.94 559 GLY A CA 1
ATOM 4492 C C . GLY A 1 559 ? 9.465 6.105 -6.409 1.00 93.94 559 GLY A C 1
ATOM 4493 O O . GLY A 1 559 ? 8.840 6.813 -5.624 1.00 93.94 559 GLY A O 1
ATOM 4494 N N . ALA A 1 560 ? 10.780 6.261 -6.597 1.00 97.12 560 ALA A N 1
ATOM 4495 C CA . ALA A 1 560 ? 11.527 7.357 -5.979 1.00 97.12 560 ALA A CA 1
ATOM 4496 C C . ALA A 1 560 ? 11.020 8.732 -6.468 1.00 97.12 560 ALA A C 1
ATOM 4498 O O . ALA A 1 560 ? 10.792 8.911 -7.672 1.00 97.12 560 ALA A O 1
ATOM 4499 N N . PRO A 1 561 ? 10.892 9.736 -5.581 1.00 96.44 561 PRO A N 1
ATOM 4500 C CA . PRO A 1 561 ? 10.457 11.073 -5.961 1.00 96.44 561 PRO A CA 1
ATOM 4501 C C . PRO A 1 561 ? 11.484 11.761 -6.873 1.00 96.44 561 PRO A C 1
ATOM 4503 O O . PRO A 1 561 ? 12.684 11.808 -6.586 1.00 96.44 561 PRO A O 1
ATOM 4506 N N . VAL A 1 562 ? 10.991 12.346 -7.969 1.00 96.81 562 VAL A N 1
ATOM 4507 C CA . VAL A 1 562 ? 11.805 13.044 -8.973 1.00 96.81 562 VAL A CA 1
ATOM 4508 C C . VAL A 1 562 ? 11.547 14.548 -8.918 1.00 96.81 562 VAL A C 1
ATOM 4510 O O . VAL A 1 562 ? 10.446 15.021 -9.191 1.00 96.81 562 VAL A O 1
ATOM 4513 N N . GLY A 1 563 ? 12.591 15.323 -8.635 1.00 95.50 563 GLY A N 1
ATOM 4514 C CA . GLY A 1 563 ? 12.542 16.780 -8.582 1.00 95.50 563 GLY A CA 1
ATOM 4515 C C . GLY A 1 563 ? 12.177 17.330 -7.203 1.00 95.50 563 GLY A C 1
ATOM 4516 O O . GLY A 1 563 ? 12.504 16.757 -6.167 1.00 95.50 563 GLY A O 1
ATOM 4517 N N . ASN A 1 564 ? 11.550 18.509 -7.178 1.00 93.88 564 ASN A N 1
ATOM 4518 C CA . ASN A 1 564 ? 11.248 19.195 -5.924 1.00 93.88 564 ASN A CA 1
ATOM 4519 C C . ASN A 1 564 ? 10.042 18.551 -5.230 1.00 93.88 564 ASN A C 1
ATOM 4521 O O . ASN A 1 564 ? 8.900 18.809 -5.614 1.00 93.88 564 ASN A O 1
ATOM 4525 N N . LYS A 1 565 ? 10.307 17.804 -4.154 1.00 93.88 565 LYS A N 1
ATOM 4526 C CA . LYS A 1 565 ? 9.308 17.095 -3.340 1.00 93.88 565 LYS A CA 1
ATOM 4527 C C . LYS A 1 565 ? 8.145 17.963 -2.896 1.00 93.88 565 LYS A C 1
ATOM 4529 O O . LYS A 1 565 ? 7.026 17.481 -2.877 1.00 93.88 565 LYS A O 1
ATOM 4534 N N . THR A 1 566 ? 8.358 19.251 -2.614 1.00 92.75 566 THR A N 1
ATOM 4535 C CA . THR A 1 566 ? 7.280 20.175 -2.205 1.00 92.75 566 THR A CA 1
ATOM 4536 C C . THR A 1 566 ? 6.241 20.396 -3.313 1.00 92.75 566 THR A C 1
ATOM 4538 O O . THR A 1 566 ? 5.101 20.753 -3.019 1.00 92.75 566 THR A O 1
ATOM 4541 N N . LYS A 1 567 ? 6.628 20.208 -4.582 1.00 94.75 567 LYS A N 1
ATOM 4542 C CA . LYS A 1 567 ? 5.811 20.476 -5.775 1.00 94.75 567 LYS A CA 1
ATOM 4543 C C . LYS A 1 567 ? 5.265 19.213 -6.451 1.00 94.75 567 LYS A C 1
ATOM 4545 O O . LYS A 1 567 ? 4.585 19.347 -7.460 1.00 94.75 567 LYS A O 1
ATOM 4550 N N . ILE A 1 568 ? 5.568 18.026 -5.931 1.00 94.69 568 ILE A N 1
ATOM 4551 C CA . ILE A 1 568 ? 5.117 16.749 -6.495 1.00 94.69 568 ILE A CA 1
ATOM 4552 C C . ILE A 1 568 ? 4.310 15.945 -5.476 1.00 94.69 568 ILE A C 1
ATOM 4554 O O . ILE A 1 568 ? 4.423 16.139 -4.257 1.00 94.69 568 ILE A O 1
ATOM 4558 N N . GLU A 1 569 ? 3.505 15.024 -5.989 1.00 93.81 569 GLU A N 1
ATOM 4559 C CA . GLU A 1 569 ? 2.850 14.004 -5.181 1.00 93.81 569 GLU A CA 1
ATOM 4560 C C . GLU A 1 569 ? 3.880 13.025 -4.614 1.00 93.81 569 GLU A C 1
ATOM 4562 O O . GLU A 1 569 ? 4.821 12.618 -5.296 1.00 93.81 569 GLU A O 1
ATOM 4567 N N . LEU A 1 570 ? 3.699 12.661 -3.347 1.00 94.81 570 LEU A N 1
ATOM 4568 C CA . LEU A 1 570 ? 4.472 11.621 -2.681 1.00 94.81 570 LEU A CA 1
ATOM 4569 C C . LEU A 1 570 ? 3.581 10.395 -2.512 1.00 94.81 570 LEU A C 1
ATOM 4571 O O . LEU A 1 570 ? 2.432 10.514 -2.083 1.00 94.81 570 LEU A O 1
ATOM 4575 N N . LYS A 1 571 ? 4.112 9.222 -2.850 1.00 90.31 571 LYS A N 1
ATOM 4576 C CA . LYS A 1 571 ? 3.417 7.942 -2.727 1.00 90.31 571 LYS A CA 1
ATOM 4577 C C . LYS A 1 571 ? 4.413 6.890 -2.266 1.00 90.31 571 LYS A C 1
ATOM 4579 O O . LYS A 1 571 ? 5.406 6.674 -2.956 1.00 90.31 571 LYS A O 1
ATOM 4584 N N . ILE A 1 572 ? 4.152 6.249 -1.127 1.00 91.81 572 ILE A N 1
ATOM 4585 C CA . ILE A 1 572 ? 4.979 5.127 -0.677 1.00 91.81 572 ILE A CA 1
ATOM 4586 C C . ILE A 1 572 ? 4.676 3.937 -1.598 1.00 91.81 572 ILE A C 1
ATOM 4588 O O . ILE A 1 572 ? 3.501 3.613 -1.811 1.00 91.81 572 ILE A O 1
ATOM 4592 N N . PRO A 1 573 ? 5.693 3.305 -2.206 1.00 88.12 573 PRO A N 1
ATOM 4593 C CA . PRO A 1 573 ? 5.467 2.177 -3.096 1.00 88.12 573 PRO A CA 1
ATOM 4594 C C . PRO A 1 573 ? 4.803 1.008 -2.366 1.00 88.12 573 PRO A C 1
ATOM 4596 O O . PRO A 1 573 ? 5.324 0.490 -1.383 1.00 88.12 573 PRO A O 1
ATOM 4599 N N . GLN A 1 574 ? 3.654 0.558 -2.876 1.00 78.44 574 GLN A N 1
ATOM 4600 C CA . GLN A 1 574 ? 2.850 -0.480 -2.222 1.00 78.44 574 GLN A CA 1
ATOM 4601 C C . GLN A 1 574 ? 3.605 -1.809 -2.072 1.00 78.44 574 GLN A C 1
ATOM 4603 O O . GLN A 1 574 ? 3.346 -2.560 -1.135 1.00 78.44 574 GLN A O 1
ATOM 4608 N N . TRP A 1 575 ? 4.562 -2.085 -2.963 1.00 79.56 575 TRP A N 1
ATOM 4609 C CA . TRP A 1 575 ? 5.337 -3.320 -2.935 1.00 79.56 575 TRP A CA 1
ATOM 4610 C C . TRP A 1 575 ? 6.163 -3.503 -1.655 1.00 79.56 575 TRP A C 1
ATOM 4612 O O . TRP A 1 575 ? 6.467 -4.640 -1.302 1.00 79.56 575 TRP A O 1
ATOM 4622 N N . LEU A 1 576 ? 6.480 -2.416 -0.938 1.00 82.56 576 LEU A N 1
ATOM 4623 C CA . LEU A 1 576 ? 7.192 -2.469 0.341 1.00 82.56 576 LEU A CA 1
ATOM 4624 C C . LEU A 1 576 ? 6.419 -3.296 1.372 1.00 82.56 576 LEU A C 1
ATOM 4626 O O . LEU A 1 576 ? 7.007 -4.145 2.029 1.00 82.56 576 LEU A O 1
ATOM 4630 N N . THR A 1 577 ? 5.091 -3.148 1.419 1.00 76.12 577 THR A N 1
ATOM 4631 C CA . THR A 1 577 ? 4.219 -3.849 2.384 1.00 76.12 577 THR A CA 1
ATOM 4632 C C . THR A 1 577 ? 4.256 -5.373 2.255 1.00 76.12 577 THR A C 1
ATOM 4634 O O . THR A 1 577 ? 3.821 -6.099 3.147 1.00 76.12 577 THR A O 1
ATOM 4637 N N . PHE A 1 578 ? 4.768 -5.889 1.137 1.00 67.00 578 PHE A N 1
ATOM 4638 C CA . PHE A 1 578 ? 4.850 -7.320 0.897 1.00 67.00 578 PHE A CA 1
ATOM 4639 C C . PHE A 1 578 ? 6.144 -7.949 1.452 1.00 67.00 578 PHE A C 1
ATOM 4641 O O . PHE A 1 578 ? 6.215 -9.171 1.591 1.00 67.00 578 PHE A O 1
ATOM 4648 N N . ASN A 1 579 ? 7.163 -7.149 1.790 1.00 76.38 579 ASN A N 1
ATOM 4649 C CA . ASN A 1 579 ? 8.397 -7.616 2.419 1.00 76.38 579 ASN A CA 1
ATOM 4650 C C . ASN A 1 579 ? 8.720 -6.730 3.627 1.00 76.38 579 ASN A C 1
ATOM 4652 O O . ASN A 1 579 ? 9.236 -5.629 3.474 1.00 76.38 579 ASN A O 1
ATOM 4656 N N . LYS A 1 580 ? 8.460 -7.242 4.834 1.00 79.25 580 LYS A N 1
ATOM 4657 C CA . LYS A 1 580 ? 8.599 -6.473 6.078 1.00 79.25 580 LYS A CA 1
ATOM 4658 C C . LYS A 1 580 ? 10.012 -5.964 6.330 1.00 79.25 580 LYS A C 1
ATOM 4660 O O . LYS A 1 580 ? 10.169 -4.867 6.834 1.00 79.25 580 LYS A O 1
ATOM 4665 N N . CYS A 1 581 ? 11.039 -6.727 5.956 1.00 85.62 581 CYS A N 1
ATOM 4666 C CA . CYS A 1 581 ? 12.420 -6.270 6.092 1.00 85.62 581 CYS A CA 1
ATOM 4667 C C . CYS A 1 581 ? 12.696 -5.079 5.162 1.00 85.62 581 CYS A C 1
ATOM 4669 O O . CYS A 1 581 ? 13.302 -4.101 5.578 1.00 85.62 581 CYS A O 1
ATOM 4671 N N . ALA A 1 582 ? 12.186 -5.118 3.928 1.00 88.81 582 ALA A N 1
ATOM 4672 C CA . ALA A 1 582 ? 12.265 -3.984 3.011 1.00 88.81 582 ALA A CA 1
ATOM 4673 C C . ALA A 1 582 ? 11.428 -2.782 3.488 1.00 88.81 582 ALA A C 1
ATOM 4675 O O . ALA A 1 582 ? 11.880 -1.645 3.392 1.00 88.81 582 ALA A O 1
ATOM 4676 N N . GLU A 1 583 ? 10.228 -3.020 4.016 1.00 89.56 583 GLU A N 1
ATOM 4677 C CA . GLU A 1 583 ? 9.390 -1.979 4.615 1.00 89.56 583 GLU A CA 1
ATOM 4678 C C . GLU A 1 583 ? 10.103 -1.291 5.788 1.00 89.56 583 GLU A C 1
ATOM 4680 O O . GLU A 1 583 ? 10.204 -0.065 5.811 1.00 89.56 583 GLU A O 1
ATOM 4685 N N . ASP A 1 584 ? 10.666 -2.080 6.704 1.00 88.19 584 ASP A N 1
ATOM 4686 C CA . ASP A 1 584 ? 11.390 -1.598 7.879 1.00 88.19 584 ASP A CA 1
ATOM 4687 C C . ASP A 1 584 ? 12.623 -0.771 7.485 1.00 88.19 584 ASP A C 1
ATOM 4689 O O . ASP A 1 584 ? 12.809 0.326 8.002 1.00 88.19 584 ASP A O 1
ATOM 4693 N N . GLU A 1 585 ? 13.414 -1.234 6.514 1.00 92.31 585 GLU A N 1
ATOM 4694 C CA . GLU A 1 585 ? 14.585 -0.512 5.991 1.00 92.31 585 GLU A CA 1
ATOM 4695 C C . GLU A 1 585 ? 14.207 0.802 5.289 1.00 92.31 585 GLU A C 1
ATOM 4697 O O . GLU A 1 585 ? 14.879 1.824 5.449 1.00 92.31 585 GLU A O 1
ATOM 4702 N N . PHE A 1 586 ? 13.102 0.810 4.531 1.00 95.56 586 PHE A N 1
ATOM 4703 C CA . PHE A 1 586 ? 12.587 2.024 3.894 1.00 95.56 586 PHE A CA 1
ATOM 4704 C C . PHE A 1 586 ? 12.195 3.075 4.934 1.00 95.56 586 PHE A C 1
ATOM 4706 O O . PHE A 1 586 ? 12.621 4.231 4.845 1.00 95.56 586 PHE A O 1
ATOM 4713 N N . PHE A 1 587 ? 11.383 2.688 5.921 1.00 93.88 587 PHE A N 1
ATOM 4714 C CA . PHE A 1 587 ? 10.940 3.611 6.960 1.00 93.88 587 PHE A CA 1
ATOM 4715 C C . PHE A 1 587 ? 12.083 4.005 7.893 1.00 93.88 587 PHE A C 1
ATOM 4717 O O . PHE A 1 587 ? 12.150 5.163 8.293 1.00 93.88 587 PHE A O 1
ATOM 4724 N N . GLY A 1 588 ? 13.005 3.090 8.182 1.00 89.94 588 GLY A N 1
ATOM 4725 C CA . GLY A 1 588 ? 14.217 3.345 8.948 1.00 89.94 588 GLY A CA 1
ATOM 4726 C C . GLY A 1 588 ? 15.075 4.452 8.345 1.00 89.94 588 GLY A C 1
ATOM 4727 O O . GLY A 1 588 ? 15.410 5.416 9.033 1.00 89.94 588 GLY A O 1
ATOM 4728 N N . ALA A 1 589 ? 15.349 4.375 7.038 1.00 90.56 589 ALA A N 1
ATOM 4729 C CA . ALA A 1 589 ? 16.054 5.433 6.312 1.00 90.56 589 ALA A CA 1
ATOM 4730 C C . ALA A 1 589 ? 15.264 6.746 6.248 1.00 90.56 589 ALA A C 1
ATOM 4732 O O . ALA A 1 589 ? 15.823 7.831 6.411 1.00 90.56 589 ALA A O 1
ATOM 4733 N N . LEU A 1 590 ? 13.951 6.660 6.017 1.00 92.38 590 LEU A N 1
ATOM 4734 C CA . LEU A 1 590 ? 13.085 7.834 5.960 1.00 92.38 590 LEU A CA 1
ATOM 4735 C C . LEU A 1 590 ? 13.082 8.587 7.299 1.00 92.38 590 LEU A C 1
ATOM 4737 O O . LEU A 1 590 ? 13.314 9.797 7.324 1.00 92.38 590 LEU A O 1
ATOM 4741 N N . PHE A 1 591 ? 12.856 7.884 8.410 1.00 87.38 591 PHE A N 1
ATOM 4742 C CA . PHE A 1 591 ? 12.883 8.480 9.742 1.00 87.38 591 PHE A CA 1
ATOM 4743 C C . PHE A 1 591 ? 14.280 8.950 10.131 1.00 87.38 591 PHE A C 1
ATOM 4745 O O . PHE A 1 591 ? 14.381 10.013 10.732 1.00 87.38 591 PHE A O 1
ATOM 4752 N N . GLY A 1 592 ? 15.340 8.232 9.744 1.00 77.88 592 GLY A N 1
ATOM 4753 C CA . GLY A 1 592 ? 16.715 8.702 9.913 1.00 77.88 592 GLY A CA 1
ATOM 4754 C C . GLY A 1 592 ? 16.883 10.129 9.392 1.00 77.88 592 GLY A C 1
ATOM 4755 O O . GLY A 1 592 ? 17.351 11.004 10.106 1.00 77.88 592 GLY A O 1
ATOM 4756 N N . SER A 1 593 ? 16.371 10.412 8.197 1.00 76.62 593 SER A N 1
ATOM 4757 C CA . SER A 1 593 ? 16.510 11.745 7.602 1.00 76.62 593 SER A CA 1
ATOM 4758 C C . SER A 1 593 ? 15.523 12.826 8.079 1.00 76.62 593 SER A C 1
ATOM 4760 O O . SER A 1 593 ? 15.879 13.999 8.079 1.00 76.62 593 SER A O 1
ATOM 4762 N N . GLU A 1 594 ? 14.293 12.482 8.471 1.00 78.44 594 GLU A N 1
ATOM 4763 C CA . GLU A 1 594 ? 13.199 13.469 8.641 1.00 78.44 594 GLU A CA 1
ATOM 4764 C C . GLU A 1 594 ? 12.670 13.601 10.079 1.00 78.44 594 GLU A C 1
ATOM 4766 O O . GLU A 1 594 ? 11.770 14.408 10.346 1.00 78.44 594 GLU A O 1
ATOM 4771 N N . LEU A 1 595 ? 13.175 12.806 11.028 1.00 77.88 595 LEU A N 1
ATOM 4772 C CA . LEU A 1 595 ? 12.709 12.884 12.411 1.00 77.88 595 LEU A CA 1
ATOM 4773 C C . LEU A 1 595 ? 13.208 14.166 13.090 1.00 77.88 595 LEU A C 1
ATOM 4775 O O . LEU A 1 595 ? 14.401 14.476 13.092 1.00 77.88 595 LEU A O 1
ATOM 4779 N N . GLY A 1 596 ? 12.297 14.901 13.729 1.00 59.81 596 GLY A N 1
ATOM 4780 C CA . GLY A 1 596 ? 12.669 16.050 14.546 1.00 59.81 596 GLY A CA 1
ATOM 4781 C C . GLY A 1 596 ? 13.569 15.642 15.717 1.00 59.81 596 GLY A C 1
ATOM 4782 O O . GLY A 1 596 ? 13.275 14.676 16.423 1.00 59.81 596 GLY A O 1
ATOM 4783 N N . VAL A 1 597 ? 14.642 16.406 15.965 1.00 55.88 597 VAL A N 1
ATOM 4784 C CA . VAL A 1 597 ? 15.481 16.229 17.163 1.00 55.88 597 VAL A CA 1
ATOM 4785 C C . VAL A 1 597 ? 14.596 16.389 18.406 1.00 55.88 597 VAL A C 1
ATOM 4787 O O . VAL A 1 597 ? 13.991 17.458 18.569 1.00 55.88 597 VAL A O 1
ATOM 4790 N N . PRO A 1 598 ? 14.521 15.381 19.295 1.00 55.78 598 PRO A N 1
ATOM 4791 C CA . PRO A 1 598 ? 13.728 15.481 20.510 1.00 55.78 598 PRO A CA 1
ATOM 4792 C C . PRO A 1 598 ? 14.187 16.671 21.355 1.00 55.78 598 PRO A C 1
ATOM 4794 O O . PRO A 1 598 ? 15.347 16.755 21.757 1.00 55.78 598 PRO A O 1
ATOM 4797 N N . LYS A 1 599 ? 13.284 17.614 21.634 1.00 49.31 599 LYS A N 1
ATOM 4798 C CA . LYS A 1 599 ? 13.586 18.766 22.497 1.00 49.31 599 LYS A CA 1
ATOM 4799 C C . LYS A 1 599 ? 13.179 18.460 23.927 1.00 49.31 599 LYS A C 1
ATOM 4801 O O . LYS A 1 599 ? 12.040 18.074 24.158 1.00 49.31 599 LYS A O 1
ATOM 4806 N N . VAL A 1 600 ? 14.069 18.670 24.892 1.00 49.22 600 VAL A N 1
ATOM 4807 C CA . VAL A 1 600 ? 13.740 18.555 26.322 1.00 49.22 600 VAL A CA 1
ATOM 4808 C C . VAL A 1 600 ? 13.282 19.916 26.846 1.00 49.22 600 VAL A C 1
ATOM 4810 O O . VAL A 1 600 ? 13.857 20.955 26.518 1.00 49.22 600 VAL A O 1
ATOM 4813 N N . HIS A 1 601 ? 12.213 19.932 27.639 1.00 44.25 601 HIS A N 1
ATOM 4814 C CA . HIS A 1 601 ? 11.721 21.154 28.265 1.00 44.25 601 HIS A CA 1
ATOM 4815 C C . HIS A 1 601 ? 12.691 21.610 29.364 1.00 44.25 601 HIS A C 1
ATOM 4817 O O . HIS A 1 601 ? 12.801 20.923 30.376 1.00 44.25 601 HIS A O 1
ATOM 4823 N N . LYS A 1 602 ? 13.315 22.788 29.196 1.00 45.22 602 LYS A N 1
ATOM 4824 C CA . LYS A 1 602 ? 14.357 23.332 30.096 1.00 45.22 602 LYS A CA 1
ATOM 4825 C C . LYS A 1 602 ? 13.999 23.304 31.590 1.00 45.22 602 LYS A C 1
ATOM 4827 O O . LYS A 1 602 ? 14.875 23.091 32.407 1.00 45.22 602 LYS A O 1
ATOM 4832 N N . GLU A 1 603 ? 12.724 23.492 31.931 1.00 38.66 603 GLU A N 1
ATOM 4833 C CA . GLU A 1 603 ? 12.261 23.577 33.331 1.00 38.66 603 GLU A CA 1
ATOM 4834 C C . GLU A 1 603 ? 11.413 22.386 33.816 1.00 38.66 603 GLU A C 1
ATOM 4836 O O . GLU A 1 603 ? 11.027 22.351 34.977 1.00 38.66 603 GLU A O 1
ATOM 4841 N N . LYS A 1 604 ? 11.028 21.446 32.937 1.00 40.16 604 LYS A N 1
ATOM 4842 C CA . LYS A 1 604 ? 10.002 20.424 33.263 1.00 40.16 604 LYS A CA 1
ATOM 4843 C C . LYS A 1 604 ? 10.452 18.983 33.023 1.00 40.16 604 LYS A C 1
ATOM 4845 O O . LYS A 1 604 ? 9.587 18.115 32.976 1.00 40.16 604 LYS A O 1
ATOM 4850 N N . ASN A 1 605 ? 11.748 18.748 32.788 1.00 45.16 605 ASN A N 1
ATOM 4851 C CA . ASN A 1 605 ? 12.360 17.416 32.645 1.00 45.16 605 ASN A CA 1
ATOM 4852 C C . ASN A 1 605 ? 11.567 16.418 31.774 1.00 45.16 605 ASN A C 1
ATOM 4854 O O . ASN A 1 605 ? 11.564 15.216 32.012 1.00 45.16 605 ASN A O 1
ATOM 4858 N N . ARG A 1 606 ? 10.884 16.907 30.730 1.00 44.19 606 ARG A N 1
ATOM 4859 C CA . ARG A 1 606 ? 10.050 16.092 29.836 1.00 44.19 606 ARG A CA 1
ATOM 4860 C C . ARG A 1 606 ? 10.362 16.376 28.377 1.00 44.19 606 ARG A C 1
ATOM 4862 O O . ARG A 1 606 ? 10.652 17.519 28.010 1.00 44.19 606 ARG A O 1
ATOM 4869 N N . LEU A 1 607 ? 10.252 15.344 27.544 1.00 53.66 607 LEU A N 1
ATOM 4870 C CA . LEU A 1 607 ? 10.327 15.468 26.091 1.00 53.66 607 LEU A CA 1
ATOM 4871 C C . LEU A 1 607 ? 9.181 16.379 25.613 1.00 53.66 607 LEU A C 1
ATOM 4873 O O . LEU A 1 607 ? 8.029 16.176 25.991 1.00 53.66 607 LEU A O 1
ATOM 4877 N N . GLN A 1 608 ? 9.482 17.413 24.833 1.00 57.22 608 GLN A N 1
ATOM 4878 C CA . GLN A 1 608 ? 8.485 18.345 24.304 1.00 57.22 608 GLN A CA 1
ATOM 4879 C C . GLN A 1 608 ? 7.791 17.768 23.073 1.00 57.22 608 GLN A C 1
ATOM 4881 O O . GLN A 1 608 ? 6.564 17.761 23.024 1.00 57.22 608 GLN A O 1
ATOM 4886 N N . THR A 1 609 ? 8.557 17.305 22.081 1.00 64.69 609 THR A N 1
ATOM 4887 C CA . THR A 1 609 ? 8.014 16.823 20.804 1.00 64.69 609 THR A CA 1
ATOM 4888 C C . THR A 1 609 ? 8.871 15.713 20.205 1.00 64.69 609 THR A C 1
ATOM 4890 O O . THR A 1 609 ? 10.098 15.753 20.288 1.00 64.69 609 THR A O 1
ATOM 4893 N N . LEU A 1 610 ? 8.194 14.757 19.571 1.00 76.81 610 LEU A N 1
ATOM 4894 C CA . LEU A 1 610 ? 8.749 13.791 18.633 1.00 76.81 610 LEU A CA 1
ATOM 4895 C C . LEU A 1 610 ? 7.817 13.797 17.420 1.00 76.81 610 LEU A C 1
ATOM 4897 O O . LEU A 1 610 ? 6.664 13.374 17.529 1.00 76.81 610 LEU A O 1
ATOM 4901 N N . ASP A 1 611 ? 8.266 14.358 16.305 1.00 83.25 611 ASP A N 1
ATOM 4902 C CA . ASP A 1 611 ? 7.420 14.560 15.133 1.00 83.25 611 ASP A CA 1
ATOM 4903 C C . ASP A 1 611 ? 8.141 14.270 13.818 1.00 83.25 611 ASP A C 1
ATOM 4905 O O . ASP A 1 611 ? 9.336 14.523 13.666 1.00 83.25 611 ASP A O 1
ATOM 4909 N N . PHE A 1 612 ? 7.380 13.734 12.863 1.00 89.94 612 PHE A N 1
ATOM 4910 C CA . PHE A 1 612 ? 7.786 13.591 11.468 1.00 89.94 612 PHE A CA 1
ATOM 4911 C C . PHE A 1 612 ? 7.154 14.722 10.655 1.00 89.94 612 PHE A C 1
ATOM 4913 O O . PHE A 1 612 ? 5.931 14.905 10.683 1.00 89.94 612 PHE A O 1
ATOM 4920 N N . CYS A 1 613 ? 7.967 15.490 9.934 1.00 88.31 613 CYS A N 1
ATOM 4921 C CA . CYS A 1 613 ? 7.523 16.691 9.234 1.00 88.31 613 CYS A CA 1
ATOM 4922 C C . CYS A 1 613 ? 7.527 16.488 7.715 1.00 88.31 613 CYS A C 1
ATOM 4924 O O . CYS A 1 613 ? 8.444 15.910 7.153 1.00 88.31 613 CYS A O 1
ATOM 4926 N N . VAL A 1 614 ? 6.516 17.012 7.020 1.00 92.75 614 VAL A N 1
ATOM 4927 C CA . VAL A 1 614 ? 6.500 17.055 5.552 1.00 92.75 614 VAL A CA 1
ATOM 4928 C C . VAL A 1 614 ? 5.887 18.360 5.057 1.00 92.75 614 VAL A C 1
ATOM 4930 O O . VAL A 1 614 ? 4.876 18.837 5.574 1.00 92.75 614 VAL A O 1
ATOM 4933 N N . THR A 1 615 ? 6.489 18.948 4.025 1.00 92.69 615 THR A N 1
ATOM 4934 C CA . THR A 1 615 ? 6.005 20.192 3.407 1.00 92.69 615 THR A CA 1
ATOM 4935 C C . THR A 1 615 ? 5.443 19.925 2.008 1.00 92.69 615 THR A C 1
ATOM 4937 O O . THR A 1 615 ? 5.945 19.095 1.244 1.00 92.69 615 THR A O 1
ATOM 4940 N N . GLY A 1 616 ? 4.375 20.628 1.640 1.00 92.81 616 GLY A N 1
ATOM 4941 C CA . GLY A 1 616 ? 3.781 20.566 0.303 1.00 92.81 616 GLY A CA 1
ATOM 4942 C C . GLY A 1 616 ? 3.172 21.898 -0.112 1.00 92.81 616 GLY A C 1
ATOM 4943 O O . GLY A 1 616 ? 2.837 22.719 0.740 1.00 92.81 616 GLY A O 1
ATOM 4944 N N . LYS A 1 617 ? 3.019 22.125 -1.419 1.00 93.69 617 LYS A N 1
ATOM 4945 C CA . LYS A 1 617 ? 2.134 23.184 -1.928 1.00 93.69 617 LYS A CA 1
ATOM 4946 C C . LYS A 1 617 ? 0.703 22.979 -1.422 1.00 93.69 617 LYS A C 1
ATOM 4948 O O . LYS A 1 617 ? 0.290 21.844 -1.190 1.00 93.69 617 LYS A O 1
ATOM 4953 N N . ASN A 1 618 ? -0.062 24.063 -1.309 1.00 89.56 618 ASN A N 1
ATOM 4954 C CA . ASN A 1 618 ? -1.454 24.005 -0.842 1.00 89.56 618 ASN A CA 1
ATOM 4955 C C . ASN A 1 618 ? -2.343 23.080 -1.703 1.00 89.56 618 ASN A C 1
ATOM 4957 O O . ASN A 1 618 ? -3.188 22.370 -1.168 1.00 89.56 618 ASN A O 1
ATOM 4961 N N . GLU A 1 619 ? -2.086 22.997 -3.009 1.00 93.38 619 GLU A N 1
ATOM 4962 C CA . GLU A 1 619 ? -2.769 22.076 -3.938 1.00 93.38 619 GLU A CA 1
ATOM 4963 C C . GLU A 1 619 ? -2.557 20.590 -3.585 1.00 93.38 619 GLU A C 1
ATOM 4965 O O . GLU A 1 619 ? -3.422 19.755 -3.828 1.00 93.38 619 GLU A O 1
ATOM 4970 N N . LEU A 1 620 ? -1.427 20.252 -2.957 1.00 93.88 620 LEU A N 1
ATOM 4971 C CA . LEU A 1 620 ? -1.038 18.879 -2.619 1.00 93.88 620 LEU A CA 1
ATOM 4972 C C . LEU A 1 620 ? -1.430 18.479 -1.191 1.00 93.88 620 LEU A C 1
ATOM 4974 O O . LEU A 1 620 ? -0.968 17.456 -0.686 1.00 93.88 620 LEU A O 1
ATOM 4978 N N . MET A 1 621 ? -2.273 19.264 -0.514 1.00 91.12 621 MET A N 1
ATOM 4979 C CA . MET A 1 621 ? -2.662 19.000 0.875 1.00 91.12 621 MET A CA 1
ATOM 4980 C C . MET A 1 621 ? -3.251 17.596 1.077 1.00 91.12 621 MET A C 1
ATOM 4982 O O . MET A 1 621 ? -2.862 16.908 2.020 1.00 91.12 621 MET A O 1
ATOM 4986 N N . ASN A 1 622 ? -4.149 17.152 0.191 1.00 92.06 622 ASN A N 1
ATOM 4987 C CA . ASN A 1 622 ? -4.763 15.823 0.291 1.00 92.06 622 ASN A CA 1
ATOM 4988 C C . ASN A 1 622 ? -3.722 14.711 0.127 1.00 92.06 622 ASN A C 1
ATOM 4990 O O . ASN A 1 622 ? -3.692 13.780 0.929 1.00 92.06 622 ASN A O 1
ATOM 4994 N N . ASN A 1 623 ? -2.806 14.862 -0.835 1.00 94.69 623 ASN A N 1
ATOM 4995 C CA . ASN A 1 623 ? -1.704 13.925 -1.029 1.00 94.69 623 ASN A CA 1
ATOM 4996 C C . ASN A 1 623 ? -0.794 13.845 0.213 1.00 94.69 623 ASN A C 1
ATOM 4998 O O . ASN A 1 623 ? -0.390 12.754 0.600 1.00 94.69 623 ASN A O 1
ATOM 5002 N N . ARG A 1 624 ? -0.504 14.969 0.887 1.00 94.81 624 ARG A N 1
ATOM 5003 C CA . ARG A 1 624 ? 0.294 14.959 2.129 1.00 94.81 624 ARG A CA 1
ATOM 5004 C C . ARG A 1 624 ? -0.409 14.258 3.280 1.00 94.81 624 ARG A C 1
ATOM 5006 O O . ARG A 1 624 ? 0.239 13.512 4.007 1.00 94.81 624 ARG A O 1
ATOM 5013 N N . LEU A 1 625 ? -1.715 14.461 3.434 1.00 92.31 625 LEU A N 1
ATOM 5014 C CA . LEU A 1 625 ? -2.496 13.744 4.440 1.00 92.31 625 LEU A CA 1
ATOM 5015 C C . LEU A 1 625 ? -2.520 12.238 4.164 1.00 92.31 625 LEU A C 1
ATOM 5017 O O . LEU A 1 625 ? -2.381 11.453 5.095 1.00 92.31 625 LEU A O 1
ATOM 5021 N N . GLU A 1 626 ? -2.665 11.826 2.906 1.00 91.38 626 GLU A N 1
ATOM 5022 C CA . GLU A 1 626 ? -2.622 10.411 2.528 1.00 91.38 626 GLU A CA 1
ATOM 5023 C C . GLU A 1 626 ? -1.235 9.793 2.740 1.00 91.38 626 GLU A C 1
ATOM 5025 O O . GLU A 1 626 ? -1.126 8.714 3.319 1.00 91.38 626 GLU A O 1
ATOM 5030 N N . TYR A 1 627 ? -0.173 10.514 2.381 1.00 94.25 627 TYR A N 1
ATOM 5031 C CA . TYR A 1 627 ? 1.205 10.118 2.661 1.00 94.25 627 TYR A CA 1
ATOM 5032 C C . TYR A 1 627 ? 1.446 9.920 4.167 1.00 94.25 627 TYR A C 1
ATOM 5034 O O . TYR A 1 627 ? 1.919 8.867 4.585 1.00 94.25 627 TYR A O 1
ATOM 5042 N N . LEU A 1 628 ? 1.033 10.874 5.011 1.00 94.94 628 LEU A N 1
ATOM 5043 C CA . LEU A 1 628 ? 1.151 10.740 6.469 1.00 94.94 628 LEU A CA 1
ATOM 5044 C C . LEU A 1 628 ? 0.284 9.612 7.041 1.00 94.94 628 LEU A C 1
ATOM 5046 O O . LEU A 1 628 ? 0.675 8.990 8.026 1.00 94.94 628 LEU A O 1
ATOM 5050 N N . LYS A 1 629 ? -0.870 9.310 6.434 1.00 89.81 629 LYS A N 1
ATOM 5051 C CA . LYS A 1 629 ? -1.683 8.146 6.817 1.00 89.81 629 LYS A CA 1
ATOM 5052 C C . LYS A 1 629 ? -0.953 6.831 6.546 1.00 89.81 629 LYS A C 1
ATOM 5054 O O . LYS A 1 629 ? -1.029 5.947 7.391 1.00 89.81 629 LYS A O 1
ATOM 5059 N N . GLN A 1 630 ? -0.225 6.709 5.434 1.00 87.81 630 GLN A N 1
ATOM 5060 C CA . GLN A 1 630 ? 0.584 5.516 5.141 1.00 87.81 630 GLN A CA 1
ATOM 5061 C C . GLN A 1 630 ? 1.709 5.341 6.175 1.00 87.81 630 GLN A C 1
ATOM 5063 O O . GLN A 1 630 ? 1.885 4.252 6.715 1.00 87.81 630 GLN A O 1
ATOM 5068 N N . ILE A 1 631 ? 2.397 6.428 6.547 1.00 94.12 631 ILE A N 1
ATOM 5069 C CA . ILE A 1 631 ? 3.393 6.409 7.636 1.00 94.12 631 ILE A CA 1
ATOM 5070 C C . ILE A 1 631 ? 2.738 6.012 8.969 1.00 94.12 631 ILE A C 1
ATOM 5072 O O . ILE A 1 631 ? 3.272 5.205 9.726 1.00 94.12 631 ILE A O 1
ATOM 5076 N N . SER A 1 632 ? 1.553 6.555 9.247 1.00 92.38 632 SER A N 1
ATOM 5077 C CA . SER A 1 632 ? 0.791 6.253 10.458 1.00 92.38 632 SER A CA 1
ATOM 5078 C C . SER A 1 632 ? 0.397 4.776 10.540 1.00 92.38 632 SER A C 1
ATOM 5080 O O . SER A 1 632 ? 0.521 4.159 11.595 1.00 92.38 632 SER A O 1
ATOM 5082 N N . GLN A 1 633 ? -0.006 4.169 9.421 1.00 87.25 633 GLN A N 1
ATOM 5083 C CA . GLN A 1 633 ? -0.298 2.736 9.336 1.00 87.25 633 GLN A CA 1
ATOM 5084 C C . GLN A 1 633 ? 0.929 1.879 9.665 1.00 87.25 633 GLN A C 1
ATOM 5086 O O . GLN A 1 633 ? 0.809 0.951 10.466 1.00 87.25 633 GLN A O 1
ATOM 5091 N N . TYR A 1 634 ? 2.103 2.225 9.128 1.00 90.06 634 TYR A N 1
ATOM 5092 C CA . TYR A 1 634 ? 3.353 1.539 9.461 1.00 90.06 634 TYR A CA 1
ATOM 5093 C C . TYR A 1 634 ? 3.678 1.637 10.959 1.00 90.06 634 TYR A C 1
ATOM 5095 O O . TYR A 1 634 ? 3.881 0.616 11.614 1.00 90.06 634 TYR A O 1
ATOM 5103 N N . LEU A 1 635 ? 3.643 2.841 11.539 1.00 90.81 635 LEU A N 1
ATOM 5104 C CA . LEU A 1 635 ? 3.916 3.040 12.969 1.00 90.81 635 LEU A CA 1
ATOM 5105 C C . LEU A 1 635 ? 2.919 2.282 13.861 1.00 90.81 635 LEU A C 1
ATOM 5107 O O . LEU A 1 635 ? 3.325 1.602 14.804 1.00 90.81 635 LEU A O 1
ATOM 5111 N N . ASN A 1 636 ? 1.628 2.310 13.523 1.00 87.50 636 ASN A N 1
ATOM 5112 C CA . ASN A 1 636 ? 0.608 1.553 14.248 1.00 87.50 636 ASN A CA 1
ATOM 5113 C C . ASN A 1 636 ? 0.845 0.035 14.156 1.00 87.50 636 ASN A C 1
ATOM 5115 O O . ASN A 1 636 ? 0.633 -0.665 15.144 1.00 87.50 636 ASN A O 1
ATOM 5119 N N . SER A 1 637 ? 1.346 -0.477 13.023 1.00 84.81 637 SER A N 1
ATOM 5120 C CA . SER A 1 637 ? 1.716 -1.898 12.872 1.00 84.81 637 SER A CA 1
ATOM 5121 C C . SER A 1 637 ? 2.865 -2.329 13.798 1.00 84.81 637 SER A C 1
ATOM 5123 O O . SER A 1 637 ? 3.022 -3.512 14.099 1.00 84.81 637 SER A O 1
ATOM 5125 N N . LYS A 1 638 ? 3.652 -1.361 14.283 1.00 84.44 638 LYS A N 1
ATOM 5126 C CA . LYS A 1 638 ? 4.723 -1.531 15.274 1.00 84.44 638 LYS A CA 1
ATOM 5127 C C . LYS A 1 638 ? 4.263 -1.205 16.700 1.00 84.44 638 LYS A C 1
ATOM 5129 O O . LYS A 1 638 ? 5.094 -1.138 17.601 1.00 84.44 638 LYS A O 1
ATOM 5134 N N . GLU A 1 639 ? 2.957 -1.024 16.913 1.00 87.44 639 GLU A N 1
ATOM 5135 C CA . GLU A 1 639 ? 2.337 -0.614 18.185 1.00 87.44 639 GLU A CA 1
ATOM 5136 C C . GLU A 1 639 ? 2.796 0.769 18.684 1.00 87.44 639 GLU A C 1
ATOM 5138 O O . GLU A 1 639 ? 2.720 1.078 19.878 1.00 87.44 639 GLU A O 1
ATOM 5143 N N . ILE A 1 640 ? 3.267 1.622 17.774 1.00 88.94 640 ILE A N 1
ATOM 5144 C CA . ILE A 1 640 ? 3.691 2.985 18.083 1.00 88.94 640 ILE A CA 1
ATOM 5145 C C . ILE A 1 640 ? 2.481 3.903 17.928 1.00 88.94 640 ILE A C 1
ATOM 5147 O O . ILE A 1 640 ? 1.936 4.084 16.843 1.00 88.94 640 ILE A O 1
ATOM 5151 N N . LYS A 1 641 ? 2.081 4.521 19.035 1.00 90.44 641 LYS A N 1
ATOM 5152 C CA . LYS A 1 641 ? 0.948 5.438 19.122 1.00 90.44 641 LYS A CA 1
ATOM 5153 C C . LYS A 1 641 ? 1.301 6.814 18.574 1.00 90.44 641 LYS A C 1
ATOM 5155 O O . LYS A 1 641 ? 2.315 7.421 18.934 1.00 90.44 641 LYS A O 1
ATOM 5160 N N . ILE A 1 642 ? 0.383 7.327 17.772 1.00 93.06 642 ILE A N 1
ATOM 5161 C CA . ILE A 1 642 ? 0.393 8.677 17.218 1.00 93.06 642 ILE A CA 1
ATOM 5162 C C . ILE A 1 642 ? -0.672 9.484 17.949 1.00 93.06 642 ILE A C 1
ATOM 5164 O O . ILE A 1 642 ? -1.728 8.954 18.288 1.00 93.06 642 ILE A O 1
ATOM 5168 N N . THR A 1 643 ? -0.373 10.750 18.218 1.00 88.00 643 THR A N 1
ATOM 5169 C CA . THR A 1 643 ? -1.292 11.651 18.916 1.00 88.00 643 THR A CA 1
ATOM 5170 C C . THR A 1 643 ? -2.179 12.382 17.918 1.00 88.00 643 THR A C 1
ATOM 5172 O O . THR A 1 643 ? -3.392 12.259 17.983 1.00 88.00 643 THR A O 1
ATOM 5175 N N . ASP A 1 644 ? -1.570 13.112 16.981 1.00 87.38 644 ASP A N 1
ATOM 5176 C CA . ASP A 1 644 ? -2.275 14.017 16.072 1.00 87.38 644 ASP A CA 1
ATOM 5177 C C . ASP A 1 644 ? -1.466 14.289 14.799 1.00 87.38 644 ASP A C 1
ATOM 5179 O O . ASP A 1 644 ? -0.255 14.060 14.743 1.00 87.38 644 ASP A O 1
ATOM 5183 N N . ILE A 1 645 ? -2.132 14.839 13.780 1.00 91.31 645 ILE A N 1
ATOM 5184 C CA . ILE A 1 645 ? -1.479 15.453 12.618 1.00 91.31 645 ILE A CA 1
ATOM 5185 C C . ILE A 1 645 ? -1.712 16.960 12.683 1.00 91.31 645 ILE A C 1
ATOM 5187 O O . ILE A 1 645 ? -2.808 17.449 12.411 1.00 91.31 645 ILE A O 1
ATOM 5191 N N . TYR A 1 646 ? -0.664 17.707 13.017 1.00 89.75 646 TYR A N 1
ATOM 5192 C CA . TYR A 1 646 ? -0.706 19.161 13.034 1.00 89.75 646 TYR A CA 1
ATOM 5193 C C . TYR A 1 646 ? -0.471 19.729 11.632 1.00 89.75 646 TYR A C 1
ATOM 5195 O O . TYR A 1 646 ? 0.389 19.265 10.881 1.00 89.75 646 TYR A O 1
ATOM 5203 N N . LYS A 1 647 ? -1.220 20.778 11.289 1.00 92.31 647 LYS A N 1
ATOM 5204 C CA . LYS A 1 647 ? -1.135 21.476 10.006 1.00 92.31 647 LYS A CA 1
ATOM 5205 C C . LYS A 1 647 ? -0.893 22.962 10.246 1.00 92.31 647 LYS A C 1
ATOM 5207 O O . LYS A 1 647 ? -1.654 23.605 10.963 1.00 92.31 647 LYS A O 1
ATOM 5212 N N . LYS A 1 648 ? 0.110 23.525 9.570 1.00 92.12 648 LYS A N 1
ATOM 5213 C CA . LYS A 1 648 ? 0.394 24.965 9.560 1.00 92.12 648 LYS A CA 1
ATOM 5214 C C . LYS A 1 648 ? 0.554 25.474 8.135 1.00 92.12 648 LYS A C 1
ATOM 5216 O O . LYS A 1 648 ? 1.432 25.020 7.407 1.00 92.12 648 LYS A O 1
ATOM 5221 N N . GLN A 1 649 ? -0.277 26.434 7.744 1.00 88.38 649 GLN A N 1
ATOM 5222 C CA . GLN A 1 649 ? -0.112 27.143 6.476 1.00 88.38 649 GLN A CA 1
ATOM 5223 C C . GLN A 1 649 ? 0.971 28.220 6.607 1.00 88.38 649 GLN A C 1
ATOM 5225 O O . GLN A 1 649 ? 1.043 28.931 7.608 1.00 88.38 649 GLN A O 1
ATOM 5230 N N . ALA A 1 650 ? 1.829 28.302 5.597 1.00 87.56 650 ALA A N 1
ATOM 5231 C CA . ALA A 1 650 ? 2.932 29.243 5.480 1.00 87.56 650 ALA A CA 1
ATOM 5232 C C . ALA A 1 650 ? 2.986 29.749 4.026 1.00 87.56 650 ALA A C 1
ATOM 5234 O O . ALA A 1 650 ? 3.710 29.212 3.183 1.00 87.56 650 ALA A O 1
ATOM 5235 N N . GLY A 1 651 ? 2.162 30.757 3.724 1.00 89.38 651 GLY A N 1
ATOM 5236 C CA . GLY A 1 651 ? 1.992 31.288 2.368 1.00 89.38 651 GLY A CA 1
ATOM 5237 C C . GLY A 1 651 ? 1.417 30.245 1.402 1.00 89.38 651 GLY A C 1
ATOM 5238 O O . GLY A 1 651 ? 0.402 29.607 1.682 1.00 89.38 651 GLY A O 1
ATOM 5239 N N . GLU A 1 652 ? 2.090 30.033 0.270 1.00 89.00 652 GLU A N 1
ATOM 5240 C CA . GLU A 1 652 ? 1.698 29.049 -0.757 1.00 89.00 652 GLU A CA 1
ATOM 5241 C C . GLU A 1 652 ? 1.973 27.582 -0.370 1.00 89.00 652 GLU A C 1
ATOM 5243 O O . GLU A 1 652 ? 1.676 26.652 -1.132 1.00 89.00 652 GLU A O 1
ATOM 5248 N N . LYS A 1 653 ? 2.584 27.358 0.797 1.00 91.88 653 LYS A N 1
ATOM 5249 C CA . LYS A 1 653 ? 2.958 26.035 1.294 1.00 91.88 653 LYS A CA 1
ATOM 5250 C C . LYS A 1 653 ? 2.214 25.714 2.579 1.00 91.88 653 LYS A C 1
ATOM 5252 O O . LYS A 1 653 ? 1.909 26.580 3.394 1.00 91.88 653 LYS A O 1
ATOM 5257 N N . THR A 1 654 ? 2.007 24.428 2.799 1.00 90.75 654 THR A N 1
ATOM 5258 C CA . THR A 1 654 ? 1.518 23.878 4.054 1.00 90.75 654 THR A CA 1
ATOM 5259 C C . THR A 1 654 ? 2.565 22.929 4.623 1.00 90.75 654 THR A C 1
ATOM 5261 O O . THR A 1 654 ? 3.092 22.064 3.920 1.00 90.75 654 THR A O 1
ATOM 5264 N N . ILE A 1 655 ? 2.854 23.103 5.908 1.00 92.62 655 ILE A N 1
ATOM 5265 C CA . ILE A 1 655 ? 3.706 22.231 6.709 1.00 92.62 655 ILE A CA 1
ATOM 5266 C C . ILE A 1 655 ? 2.790 21.300 7.500 1.00 92.62 655 ILE A C 1
ATOM 5268 O O . ILE A 1 655 ? 1.886 21.760 8.202 1.00 92.62 655 ILE A O 1
ATOM 5272 N N . PHE A 1 656 ? 3.036 20.001 7.397 1.00 93.38 656 PHE A N 1
ATOM 5273 C CA . PHE A 1 656 ? 2.349 18.970 8.161 1.00 93.38 656 PHE A CA 1
ATOM 5274 C C . PHE A 1 656 ? 3.324 18.302 9.122 1.00 93.38 656 PHE A C 1
ATOM 5276 O O . PHE A 1 656 ? 4.475 18.060 8.763 1.00 93.38 656 PHE A O 1
ATOM 5283 N N . ARG A 1 657 ? 2.859 17.997 10.333 1.00 91.50 657 ARG A N 1
ATOM 5284 C CA . ARG A 1 657 ? 3.639 17.316 11.369 1.00 91.50 657 ARG A CA 1
ATOM 5285 C C . ARG A 1 657 ? 2.833 16.168 11.949 1.00 91.50 657 ARG A C 1
ATOM 5287 O O . ARG A 1 657 ? 1.759 16.390 12.500 1.00 91.50 657 ARG A O 1
ATOM 5294 N N . LEU A 1 658 ? 3.348 14.955 11.814 1.00 93.00 658 LEU A N 1
ATOM 5295 C CA . LEU A 1 658 ? 2.810 13.755 12.438 1.00 93.00 658 LEU A CA 1
ATOM 5296 C C . LEU A 1 658 ? 3.401 13.642 13.845 1.00 93.00 658 LEU A C 1
ATOM 5298 O O . LEU A 1 658 ? 4.595 13.395 13.992 1.00 93.00 658 LEU A O 1
ATOM 5302 N N . MET A 1 659 ? 2.572 13.853 14.864 1.00 89.56 659 MET A N 1
ATOM 5303 C CA . MET A 1 659 ? 2.988 13.881 16.265 1.00 89.56 659 MET A CA 1
ATOM 5304 C C . MET A 1 659 ? 3.003 12.465 16.838 1.00 89.56 659 MET A C 1
ATOM 5306 O O . MET A 1 659 ? 1.953 11.835 16.976 1.00 89.56 659 MET A O 1
ATOM 5310 N N . ILE A 1 660 ? 4.177 11.973 17.220 1.00 88.00 660 ILE A N 1
ATOM 5311 C CA . ILE A 1 660 ? 4.339 10.676 17.879 1.00 88.00 660 ILE A CA 1
ATOM 5312 C C . ILE A 1 660 ? 4.163 10.877 19.387 1.00 88.00 660 ILE A C 1
ATOM 5314 O O . ILE A 1 660 ? 4.643 11.858 19.960 1.00 88.00 660 ILE A O 1
ATOM 5318 N N . SER A 1 661 ? 3.446 9.965 20.052 1.00 84.94 661 SER A N 1
ATOM 5319 C CA . SER A 1 661 ? 3.204 10.082 21.491 1.00 84.94 661 SER A CA 1
ATOM 5320 C C . SER A 1 661 ? 4.522 10.057 22.269 1.00 84.94 661 SER A C 1
ATOM 5322 O O . SER A 1 661 ? 5.275 9.087 22.199 1.00 84.94 661 SER A O 1
ATOM 5324 N N . ILE A 1 662 ? 4.731 11.088 23.089 1.00 76.81 662 ILE A N 1
ATOM 5325 C CA . ILE A 1 662 ? 5.902 11.269 23.961 1.00 76.81 662 ILE A CA 1
ATOM 5326 C C . ILE A 1 662 ? 5.811 10.503 25.293 1.00 76.81 662 ILE A C 1
ATOM 5328 O O . ILE A 1 662 ? 6.661 10.678 26.162 1.00 76.81 662 ILE A O 1
ATOM 5332 N N . LYS A 1 663 ? 4.773 9.674 25.492 1.00 74.69 663 LYS A N 1
ATOM 5333 C CA . LYS A 1 663 ? 4.717 8.751 26.638 1.00 74.69 663 LYS A CA 1
ATOM 5334 C C . LYS A 1 663 ? 5.920 7.813 26.585 1.00 74.69 663 LYS A C 1
ATOM 5336 O O . LYS A 1 663 ? 6.196 7.262 25.521 1.00 74.69 663 LYS A O 1
ATOM 5341 N N . LEU A 1 664 ? 6.573 7.609 27.726 1.00 61.91 664 LEU A N 1
ATOM 5342 C CA . LEU A 1 664 ? 7.843 6.889 27.823 1.00 61.91 664 LEU A CA 1
ATOM 5343 C C . LEU A 1 664 ? 7.806 5.533 27.094 1.00 61.91 664 LEU A C 1
ATOM 5345 O O . LEU A 1 664 ? 8.563 5.348 26.145 1.00 61.91 664 LEU A O 1
ATOM 5349 N N . ASP A 1 665 ? 6.842 4.662 27.411 1.00 67.81 665 ASP A N 1
ATOM 5350 C CA . ASP A 1 665 ? 6.680 3.340 26.771 1.00 67.81 665 ASP A CA 1
ATOM 5351 C C . ASP A 1 665 ? 6.535 3.402 25.244 1.00 67.81 665 ASP A C 1
ATOM 5353 O O . ASP A 1 665 ? 6.884 2.475 24.519 1.00 67.81 665 ASP A O 1
ATOM 5357 N N . ASN A 1 666 ? 5.952 4.485 24.729 1.00 79.56 666 ASN A N 1
ATOM 5358 C CA . ASN A 1 666 ? 5.767 4.671 23.298 1.00 79.56 666 ASN A CA 1
ATOM 5359 C C . ASN A 1 666 ? 7.062 5.093 22.603 1.00 79.56 666 ASN A C 1
ATOM 5361 O O . ASN A 1 666 ? 7.355 4.611 21.514 1.00 79.56 666 ASN A O 1
ATOM 5365 N N . VAL A 1 667 ? 7.829 5.973 23.248 1.00 71.38 667 VAL A N 1
ATOM 5366 C CA . VAL A 1 667 ? 9.139 6.421 22.768 1.00 71.38 667 VAL A CA 1
ATOM 5367 C C . VAL A 1 667 ? 10.128 5.256 22.769 1.00 71.38 667 VAL A C 1
ATOM 5369 O O . VAL A 1 667 ? 10.856 5.079 21.799 1.00 71.38 667 VAL A O 1
ATOM 5372 N N . ILE A 1 668 ? 10.102 4.414 23.805 1.00 64.62 668 ILE A N 1
ATOM 5373 C CA . ILE A 1 668 ? 10.922 3.197 23.871 1.00 64.62 668 ILE A CA 1
ATOM 5374 C C . ILE A 1 668 ? 10.571 2.256 22.727 1.00 64.62 668 ILE A C 1
ATOM 5376 O O . ILE A 1 668 ? 11.445 1.927 21.934 1.00 64.62 668 ILE A O 1
ATOM 5380 N N . ARG A 1 669 ? 9.286 1.919 22.553 1.00 76.06 669 ARG A N 1
ATOM 5381 C CA . ARG A 1 669 ? 8.850 1.088 21.420 1.00 76.06 669 ARG A CA 1
ATOM 5382 C C . ARG A 1 669 ? 9.260 1.667 20.071 1.00 76.06 669 ARG A C 1
ATOM 5384 O O . ARG A 1 669 ? 9.630 0.907 19.184 1.00 76.06 669 ARG A O 1
ATOM 5391 N N . PHE A 1 670 ? 9.205 2.989 19.911 1.00 80.56 670 PHE A N 1
ATOM 5392 C CA . PHE A 1 670 ? 9.640 3.657 18.688 1.00 80.56 670 PHE A CA 1
ATOM 5393 C C . PHE A 1 670 ? 11.129 3.416 18.411 1.00 80.56 670 PHE A C 1
ATOM 5395 O O . PHE A 1 670 ? 11.468 2.983 17.315 1.00 80.56 670 PHE A O 1
ATOM 5402 N N . PHE A 1 671 ? 12.001 3.615 19.404 1.00 74.19 671 PHE A N 1
ATOM 5403 C CA . PHE A 1 671 ? 13.444 3.403 19.248 1.00 74.19 671 PHE A CA 1
ATOM 5404 C C . PHE A 1 671 ? 13.884 1.932 19.274 1.00 74.19 671 PHE A C 1
ATOM 5406 O O . PHE A 1 671 ? 14.968 1.616 18.796 1.00 74.19 671 PHE A O 1
ATOM 5413 N N . GLU A 1 672 ? 13.074 1.029 19.823 1.00 72.25 672 GLU A N 1
ATOM 5414 C CA . GLU A 1 672 ? 13.346 -0.412 19.815 1.00 72.25 672 GLU A CA 1
ATOM 5415 C C . GLU A 1 672 ? 12.897 -1.094 18.524 1.00 72.25 672 GLU A C 1
ATOM 5417 O O . GLU A 1 672 ? 13.558 -2.022 18.063 1.00 72.25 672 GLU A O 1
ATOM 5422 N N . LYS A 1 673 ? 11.751 -0.684 17.961 1.00 78.06 673 LYS A N 1
ATOM 5423 C CA . LYS A 1 673 ? 11.133 -1.370 16.815 1.00 78.06 673 LYS A CA 1
ATOM 5424 C C . LYS A 1 673 ? 11.455 -0.747 15.458 1.00 78.06 673 LYS A C 1
ATOM 5426 O O . LYS A 1 673 ? 11.106 -1.354 14.443 1.00 78.06 673 LYS A O 1
ATOM 5431 N N . ILE A 1 674 ? 12.064 0.436 15.430 1.00 81.06 674 ILE A N 1
ATOM 5432 C CA . ILE A 1 674 ? 12.529 1.091 14.205 1.00 81.06 674 ILE A CA 1
ATOM 5433 C C . ILE A 1 674 ? 14.049 1.105 14.226 1.00 81.06 674 ILE A C 1
ATOM 5435 O O . ILE A 1 674 ? 14.650 1.664 15.141 1.00 81.06 674 ILE A O 1
ATOM 5439 N N . ASP A 1 675 ? 14.650 0.500 13.206 1.00 76.44 675 ASP A N 1
ATOM 5440 C CA . ASP A 1 675 ? 16.085 0.604 12.974 1.00 76.44 675 ASP A CA 1
ATOM 5441 C C . ASP A 1 675 ? 16.356 1.863 12.149 1.00 76.44 675 ASP A C 1
ATOM 5443 O O . ASP A 1 675 ? 15.789 2.042 11.071 1.00 76.44 675 ASP A O 1
ATOM 5447 N N . PHE A 1 676 ? 17.143 2.792 12.684 1.00 72.69 676 PHE A N 1
ATOM 5448 C CA . PHE A 1 676 ? 17.393 4.068 12.021 1.00 72.69 676 PHE A CA 1
ATOM 5449 C C . PHE A 1 676 ? 18.653 3.952 11.181 1.00 72.69 676 PHE A C 1
ATOM 5451 O O . PHE A 1 676 ? 19.763 3.894 11.707 1.00 72.69 676 PHE A O 1
ATOM 5458 N N . HIS A 1 677 ? 18.473 4.001 9.869 1.00 63.06 677 HIS A N 1
ATOM 5459 C CA . HIS A 1 677 ? 19.568 4.017 8.910 1.00 63.06 677 HIS A CA 1
ATOM 5460 C C . HIS A 1 677 ? 19.745 5.408 8.337 1.00 63.06 677 HIS A C 1
ATOM 5462 O O . HIS A 1 677 ? 18.782 6.171 8.283 1.00 63.06 677 HIS A O 1
ATOM 5468 N N . ILE A 1 678 ? 20.953 5.728 7.865 1.00 55.78 678 ILE A N 1
ATOM 5469 C CA . ILE A 1 678 ? 21.212 6.973 7.144 1.00 55.78 678 ILE A CA 1
ATOM 5470 C C . ILE A 1 678 ? 20.701 8.163 7.977 1.00 55.78 678 ILE A C 1
ATOM 5472 O O . ILE A 1 678 ? 19.722 8.842 7.671 1.00 55.78 678 ILE A O 1
ATOM 5476 N N . LYS A 1 679 ? 21.452 8.403 9.057 1.00 49.16 679 LYS A N 1
ATOM 5477 C CA . LYS A 1 679 ? 21.449 9.620 9.870 1.00 49.16 679 LYS A CA 1
ATOM 5478 C C . LYS A 1 679 ? 20.371 9.787 10.953 1.00 49.16 679 LYS A C 1
ATOM 5480 O O . LYS A 1 679 ? 19.836 10.874 11.099 1.00 49.16 679 LYS A O 1
ATOM 5485 N N . PHE A 1 680 ? 20.240 8.833 11.872 1.00 37.12 680 PHE A N 1
ATOM 5486 C CA . PHE A 1 680 ? 19.943 9.194 13.267 1.00 37.12 680 PHE A CA 1
ATOM 5487 C C . PHE A 1 680 ? 21.232 9.041 14.079 1.00 37.12 680 PHE A C 1
ATOM 5489 O O . PHE A 1 680 ? 21.659 7.926 14.354 1.00 37.12 680 PHE A O 1
ATOM 5496 N N . HIS A 1 681 ? 21.880 10.153 14.444 1.00 38.34 681 HIS A N 1
ATOM 5497 C CA . HIS A 1 681 ? 22.793 10.127 15.584 1.00 38.34 681 HIS A CA 1
ATOM 5498 C C . HIS A 1 681 ? 21.848 10.081 16.786 1.00 38.34 681 HIS A C 1
ATOM 5500 O O . HIS A 1 681 ? 21.179 11.086 17.057 1.00 38.34 681 HIS A O 1
ATOM 5506 N N . PRO A 1 682 ? 21.713 8.953 17.504 1.00 36.84 682 PRO A N 1
ATOM 5507 C CA . PRO A 1 682 ? 21.151 9.071 18.825 1.00 36.84 682 PRO A CA 1
ATOM 5508 C C . PRO A 1 682 ? 22.119 10.048 19.515 1.00 36.84 682 PRO A C 1
ATOM 5510 O O . PRO A 1 682 ? 23.338 9.932 19.372 1.00 36.84 682 PRO A O 1
ATOM 5513 N N . LEU A 1 683 ? 21.644 11.008 20.303 1.00 34.19 683 LEU A N 1
ATOM 5514 C CA . LEU A 1 683 ? 22.387 11.289 21.540 1.00 34.19 683 LEU A CA 1
ATOM 5515 C C . LEU A 1 683 ? 22.947 9.943 22.030 1.00 34.19 683 LEU A C 1
ATOM 5517 O O . LEU A 1 683 ? 22.182 8.998 21.970 1.00 34.19 683 LEU A O 1
ATOM 5521 N N . ASN A 1 684 ? 24.220 9.794 22.391 1.00 38.03 684 ASN A N 1
ATOM 5522 C CA . ASN A 1 684 ? 24.815 8.537 22.884 1.00 38.03 684 ASN A CA 1
ATOM 5523 C C . ASN A 1 684 ? 23.921 7.811 23.929 1.00 38.03 684 ASN A C 1
ATOM 5525 O O . ASN A 1 684 ? 24.122 7.937 25.131 1.00 38.03 684 ASN A O 1
ATOM 5529 N N . ILE A 1 685 ? 22.891 7.089 23.484 1.00 38.97 685 ILE A N 1
ATOM 5530 C CA . ILE A 1 685 ? 21.726 6.671 24.282 1.00 38.97 685 ILE A CA 1
ATOM 5531 C C . ILE A 1 685 ? 21.471 5.184 24.047 1.00 38.97 685 ILE A C 1
ATOM 5533 O O . ILE A 1 685 ? 20.961 4.520 24.938 1.00 38.97 685 ILE A O 1
ATOM 5537 N N . SER A 1 686 ? 21.898 4.588 22.931 1.00 38.47 686 SER A N 1
ATOM 5538 C CA . SER A 1 686 ? 21.551 3.189 22.637 1.00 38.47 686 SER A CA 1
ATOM 5539 C C . SER A 1 686 ? 22.080 2.182 23.667 1.00 38.47 686 SER A C 1
ATOM 5541 O O . SER A 1 686 ? 21.432 1.161 23.869 1.00 38.47 686 SER A O 1
ATOM 5543 N N . VAL A 1 687 ? 23.188 2.469 24.361 1.00 35.88 687 VAL A N 1
ATOM 5544 C CA . VAL A 1 687 ? 23.717 1.618 25.443 1.00 35.88 687 VAL A CA 1
ATOM 5545 C C . VAL A 1 687 ? 23.421 2.201 26.831 1.00 35.88 687 VAL A C 1
ATOM 5547 O O . VAL A 1 687 ? 22.860 1.472 27.646 1.00 35.88 687 VAL A O 1
ATOM 5550 N N . PRO A 1 688 ? 23.668 3.499 27.119 1.00 36.41 688 PRO A N 1
ATOM 5551 C CA . PRO A 1 688 ? 23.396 4.050 28.446 1.00 36.41 688 PRO A CA 1
ATOM 5552 C C . PRO A 1 688 ? 21.909 4.033 28.803 1.00 36.41 688 PRO A C 1
ATOM 5554 O O . PRO A 1 688 ? 21.577 3.654 29.919 1.00 36.41 688 PRO A O 1
ATOM 5557 N N . PHE A 1 689 ? 20.997 4.345 27.870 1.00 42.97 689 PHE A N 1
ATOM 5558 C CA . PHE A 1 689 ? 19.562 4.215 28.145 1.00 42.97 689 PHE A CA 1
ATOM 5559 C C . PHE A 1 689 ? 19.127 2.758 28.212 1.00 42.97 689 PHE A C 1
ATOM 5561 O O . PHE A 1 689 ? 18.313 2.464 29.067 1.00 42.97 689 PHE A O 1
ATOM 5568 N N . LYS A 1 690 ? 19.653 1.834 27.392 1.00 38.88 690 LYS A N 1
ATOM 5569 C CA . LYS A 1 690 ? 19.284 0.406 27.504 1.00 38.88 690 LYS A CA 1
ATOM 5570 C C . LYS A 1 690 ? 19.684 -0.183 28.859 1.00 38.88 690 LYS A C 1
ATOM 5572 O O . LYS A 1 690 ? 18.871 -0.855 29.488 1.00 38.88 690 LYS A O 1
ATOM 5577 N N . THR A 1 691 ? 20.892 0.115 29.338 1.00 36.91 691 THR A N 1
ATOM 5578 C CA . THR A 1 691 ? 21.383 -0.348 30.645 1.00 36.91 691 THR A CA 1
ATOM 5579 C C . THR A 1 691 ? 20.628 0.317 31.795 1.00 36.91 691 THR A C 1
ATOM 5581 O O . THR A 1 691 ? 20.205 -0.362 32.727 1.00 36.91 691 THR A O 1
ATOM 5584 N N . LEU A 1 692 ? 20.389 1.629 31.723 1.00 39.44 692 LEU A N 1
ATOM 5585 C CA . LEU A 1 692 ? 19.647 2.350 32.759 1.00 39.44 692 LEU A CA 1
ATOM 5586 C C . LEU A 1 692 ? 18.157 1.976 32.780 1.00 39.44 692 LEU A C 1
ATOM 5588 O O . LEU A 1 692 ? 17.558 1.914 33.847 1.00 39.44 692 LEU A O 1
ATOM 5592 N N . PHE A 1 693 ? 17.572 1.687 31.615 1.00 44.16 693 PHE A N 1
ATOM 5593 C CA . PHE A 1 693 ? 16.181 1.270 31.455 1.00 44.16 693 PHE A CA 1
ATOM 5594 C C . PHE A 1 693 ? 15.950 -0.144 31.996 1.00 44.16 693 PHE A C 1
ATOM 5596 O O . PHE A 1 693 ? 14.988 -0.358 32.723 1.00 44.16 693 PHE A O 1
ATOM 5603 N N . TYR A 1 694 ? 16.884 -1.076 31.762 1.00 40.72 694 TYR A N 1
ATOM 5604 C CA . TYR A 1 694 ? 16.859 -2.401 32.394 1.00 40.72 694 TYR A CA 1
ATOM 5605 C C . TYR A 1 694 ? 16.905 -2.319 33.930 1.00 40.72 694 TYR A C 1
ATOM 5607 O O . TYR A 1 694 ? 16.275 -3.119 34.626 1.00 40.72 694 TYR A O 1
ATOM 5615 N N . LEU A 1 695 ? 17.638 -1.341 34.472 1.00 38.34 695 LEU A N 1
ATOM 5616 C CA . LEU A 1 695 ? 17.757 -1.121 35.914 1.00 38.34 695 LEU A CA 1
ATOM 5617 C C . LEU A 1 695 ? 16.505 -0.455 36.514 1.00 38.34 695 LEU A C 1
ATOM 5619 O O . LEU A 1 695 ? 16.125 -0.805 37.631 1.00 38.34 695 LEU A O 1
ATOM 5623 N N . THR A 1 696 ? 15.823 0.438 35.783 1.00 42.03 696 THR A N 1
ATOM 5624 C CA . THR A 1 696 ? 14.587 1.096 36.249 1.00 42.03 696 THR A CA 1
ATOM 5625 C C . THR A 1 696 ? 13.342 0.216 36.124 1.00 42.03 696 THR A C 1
ATOM 5627 O O . THR A 1 696 ? 12.478 0.282 36.997 1.00 42.03 696 THR A O 1
ATOM 5630 N N . THR A 1 697 ? 13.240 -0.651 35.109 1.00 38.97 697 THR A N 1
ATOM 5631 C CA . THR A 1 697 ? 12.078 -1.547 34.935 1.00 38.97 697 THR A CA 1
ATOM 5632 C C . THR A 1 697 ? 12.040 -2.714 35.919 1.00 38.97 697 THR A C 1
ATOM 5634 O O . THR A 1 697 ? 10.964 -3.228 36.206 1.00 38.97 697 THR A O 1
ATOM 5637 N N . ASN A 1 698 ? 13.186 -3.135 36.464 1.00 38.78 698 ASN A N 1
ATOM 5638 C CA . ASN A 1 698 ? 13.266 -4.305 37.347 1.00 38.78 698 ASN A CA 1
ATOM 5639 C C . ASN A 1 698 ? 13.141 -3.985 38.847 1.00 38.78 698 ASN A C 1
ATOM 5641 O O . ASN A 1 698 ? 13.321 -4.879 39.671 1.00 38.78 698 ASN A O 1
ATOM 5645 N N . ASN A 1 699 ? 12.829 -2.737 39.227 1.00 40.41 699 ASN A N 1
ATOM 5646 C CA . ASN A 1 699 ? 12.672 -2.326 40.633 1.00 40.41 699 ASN A CA 1
ATOM 5647 C C . ASN A 1 699 ? 13.878 -2.706 41.526 1.00 40.41 699 ASN A C 1
ATOM 5649 O O . ASN A 1 699 ? 13.754 -2.895 42.740 1.00 40.41 699 ASN A O 1
ATOM 5653 N N . LEU A 1 700 ? 15.062 -2.837 40.923 1.00 36.31 700 LEU A N 1
ATOM 5654 C CA . LEU A 1 700 ? 16.286 -3.167 41.634 1.00 36.31 700 LEU A CA 1
ATOM 5655 C C . LEU A 1 700 ? 16.742 -1.914 42.380 1.00 36.31 700 LEU A C 1
ATOM 5657 O O . LEU A 1 700 ? 17.030 -0.884 41.773 1.00 36.31 700 LEU A O 1
ATOM 5661 N N . ARG A 1 701 ? 16.844 -2.003 43.709 1.00 38.75 701 ARG A N 1
ATOM 5662 C CA . ARG A 1 701 ? 17.537 -1.006 44.537 1.00 38.75 701 ARG A CA 1
ATOM 5663 C C . ARG A 1 701 ? 19.042 -1.086 44.247 1.00 38.75 701 ARG A C 1
ATOM 5665 O O . ARG A 1 701 ? 19.798 -1.622 45.049 1.00 38.75 701 ARG A O 1
ATOM 5672 N N . ALA A 1 702 ? 19.467 -0.638 43.072 1.00 36.94 702 ALA A N 1
ATOM 5673 C CA . ALA A 1 702 ? 20.856 -0.704 42.642 1.00 36.94 702 ALA A CA 1
ATOM 5674 C C . ALA A 1 702 ? 21.613 0.560 43.070 1.00 36.94 702 ALA A C 1
ATOM 5676 O O . ALA A 1 702 ? 21.141 1.679 42.864 1.00 36.94 702 ALA A O 1
ATOM 5677 N N . ILE A 1 703 ? 22.798 0.365 43.650 1.00 38.09 703 ILE A N 1
ATOM 5678 C CA . ILE A 1 703 ? 23.804 1.412 43.840 1.00 38.09 703 ILE A CA 1
ATOM 5679 C C . ILE A 1 703 ? 24.634 1.428 42.556 1.00 38.09 703 ILE A C 1
ATOM 5681 O O . ILE A 1 703 ? 25.246 0.419 42.213 1.00 38.09 703 ILE A O 1
ATOM 5685 N N . ILE A 1 704 ? 24.616 2.539 41.821 1.00 40.38 704 ILE A N 1
ATOM 5686 C CA . ILE A 1 704 ? 25.353 2.676 40.559 1.00 40.38 704 ILE A CA 1
ATOM 5687 C C . ILE A 1 704 ? 26.633 3.463 40.842 1.00 40.38 704 ILE A C 1
ATOM 5689 O O . ILE A 1 704 ? 26.554 4.637 41.190 1.00 40.38 704 ILE A O 1
ATOM 5693 N N . CYS A 1 705 ? 27.789 2.811 40.706 1.00 35.81 705 CYS A N 1
ATOM 5694 C CA . CYS A 1 705 ? 29.107 3.439 40.801 1.00 35.81 705 CYS A CA 1
ATOM 5695 C C . CYS A 1 705 ? 29.644 3.690 39.383 1.00 35.81 705 CYS A C 1
ATOM 5697 O O . CYS A 1 705 ? 29.639 2.773 38.561 1.00 35.81 705 CYS A O 1
ATOM 5699 N N . PHE A 1 706 ? 30.084 4.913 39.083 1.00 42.19 706 PHE A N 1
ATOM 5700 C CA . PHE A 1 706 ? 30.632 5.292 37.776 1.00 42.19 706 PHE A CA 1
ATOM 5701 C C . PHE A 1 706 ? 32.116 5.636 37.916 1.00 42.19 706 PHE A C 1
ATOM 5703 O O . PHE A 1 706 ? 32.458 6.805 38.034 1.00 42.19 706 PHE A O 1
ATOM 5710 N N . ASP A 1 707 ? 32.985 4.627 37.904 1.00 34.97 707 ASP A N 1
ATOM 5711 C CA . ASP A 1 707 ? 34.439 4.836 38.035 1.00 34.97 707 ASP A CA 1
ATOM 5712 C C . ASP A 1 707 ? 35.152 4.952 36.662 1.00 34.97 707 ASP A C 1
ATOM 5714 O O . ASP A 1 707 ? 36.248 5.485 36.557 1.00 34.97 707 ASP A O 1
ATOM 5718 N N . GLU A 1 708 ? 34.519 4.510 35.562 1.00 36.31 708 GLU A N 1
ATOM 5719 C CA . GLU A 1 708 ? 35.175 4.403 34.237 1.00 36.31 708 GLU A CA 1
ATOM 5720 C C . GLU A 1 708 ? 34.480 5.157 33.084 1.00 36.31 708 GLU A C 1
ATOM 5722 O O . GLU A 1 708 ? 34.863 5.013 31.919 1.00 36.31 708 GLU A O 1
ATOM 5727 N N . PHE A 1 709 ? 33.466 5.983 33.367 1.00 38.44 709 PHE A N 1
ATOM 5728 C CA . PHE A 1 709 ? 32.639 6.614 32.322 1.00 38.44 709 PHE A CA 1
ATOM 5729 C C . PHE A 1 709 ? 33.429 7.556 31.387 1.00 38.44 709 PHE A C 1
ATOM 5731 O O . PHE A 1 709 ?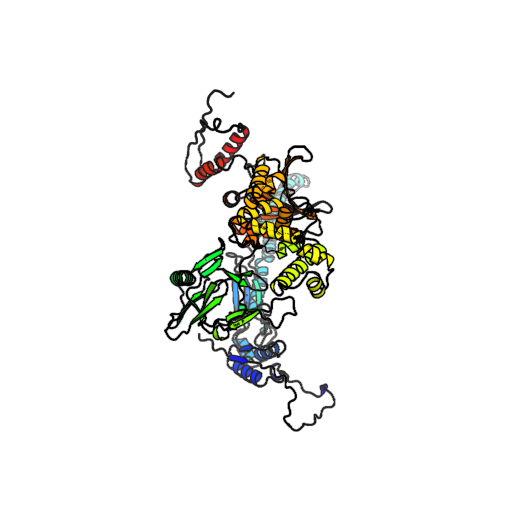 33.066 7.722 30.222 1.00 38.44 709 PHE A O 1
ATOM 5738 N N . GLU A 1 710 ? 34.544 8.120 31.858 1.00 39.50 710 GLU A N 1
ATOM 5739 C CA . GLU A 1 710 ? 35.399 9.024 31.077 1.00 39.50 710 GLU A CA 1
ATOM 5740 C C . GLU A 1 710 ? 36.366 8.311 30.124 1.00 39.50 710 GLU A C 1
ATOM 5742 O O . GLU A 1 710 ? 36.712 8.865 29.082 1.00 39.50 710 GLU A O 1
ATOM 5747 N N . ARG A 1 711 ? 36.777 7.068 30.412 1.00 36.41 711 ARG A N 1
ATOM 5748 C CA . ARG A 1 711 ? 37.761 6.349 29.577 1.00 36.41 711 ARG A CA 1
ATOM 5749 C C . ARG A 1 711 ? 37.188 5.840 28.254 1.00 36.41 711 ARG A C 1
ATOM 5751 O O . ARG A 1 711 ? 37.940 5.645 27.303 1.00 36.41 711 ARG A O 1
ATOM 5758 N N . LEU A 1 712 ? 35.874 5.626 28.183 1.00 37.38 712 LEU A N 1
ATOM 5759 C CA . LEU A 1 712 ? 35.194 5.042 27.019 1.00 37.38 712 LEU A CA 1
ATOM 5760 C C . LEU A 1 712 ? 34.605 6.082 26.053 1.00 37.38 712 LEU A C 1
ATOM 5762 O O . LEU A 1 712 ? 34.017 5.699 25.042 1.00 37.38 712 LEU A O 1
ATOM 5766 N N . ASN A 1 713 ? 34.753 7.383 26.332 1.00 39.41 713 ASN A N 1
ATOM 5767 C CA . ASN A 1 713 ? 34.131 8.441 25.537 1.00 39.41 713 ASN A CA 1
ATOM 5768 C C . ASN A 1 713 ? 35.166 9.478 25.060 1.00 39.41 713 ASN A C 1
ATOM 5770 O O . ASN A 1 713 ? 35.600 10.313 25.850 1.00 39.41 713 ASN A O 1
ATOM 5774 N N . PRO A 1 714 ? 35.543 9.493 23.765 1.00 40.50 714 PRO A N 1
ATOM 5775 C CA . PRO A 1 714 ? 36.465 10.501 23.232 1.00 40.50 714 PRO A CA 1
ATOM 5776 C C . PRO A 1 714 ? 35.843 11.909 23.174 1.00 40.50 714 PRO A C 1
ATOM 5778 O O . PRO A 1 714 ? 36.565 12.898 23.089 1.00 40.50 714 PRO A O 1
ATOM 5781 N N . ASN A 1 715 ? 34.514 12.012 23.268 1.00 43.50 715 ASN A N 1
ATOM 5782 C CA . ASN A 1 715 ? 33.792 13.274 23.381 1.00 43.50 715 ASN A CA 1
ATOM 5783 C C . ASN A 1 715 ? 33.262 13.401 24.814 1.00 43.50 715 ASN A C 1
ATOM 5785 O O . ASN A 1 715 ? 32.212 12.842 25.132 1.00 43.50 715 ASN A O 1
ATOM 5789 N N . LYS A 1 716 ? 34.015 14.103 25.673 1.00 45.25 716 LYS A N 1
ATOM 5790 C CA . LYS A 1 716 ? 33.672 14.382 27.077 1.00 45.25 716 LYS A CA 1
ATOM 5791 C C . LYS A 1 716 ? 32.182 14.739 27.215 1.00 45.25 716 LYS A C 1
ATOM 5793 O O . LYS A 1 716 ? 31.724 15.736 26.656 1.00 45.25 716 LYS A O 1
ATOM 5798 N N . VAL A 1 717 ? 31.417 13.918 27.934 1.00 45.59 717 VAL A N 1
ATOM 5799 C CA . VAL A 1 717 ? 30.018 14.222 28.275 1.00 45.59 717 VAL A CA 1
ATOM 5800 C C . VAL A 1 717 ? 30.033 15.346 29.307 1.00 45.59 717 VAL A C 1
ATOM 5802 O O . VAL A 1 717 ? 30.727 15.236 30.312 1.00 45.59 717 VAL A O 1
ATOM 5805 N N . SER A 1 718 ? 29.301 16.440 29.070 1.00 47.59 718 SER A N 1
ATOM 5806 C CA . SER A 1 718 ? 29.316 17.574 30.001 1.00 47.59 718 SER A CA 1
ATOM 5807 C C . SER A 1 718 ? 28.672 17.210 31.342 1.00 47.59 718 SER A C 1
ATOM 5809 O O . SER A 1 718 ? 27.647 16.522 31.388 1.00 47.59 718 SER A O 1
ATOM 5811 N N . PHE A 1 719 ? 29.238 17.727 32.435 1.00 44.66 719 PHE A N 1
ATOM 5812 C CA . PHE A 1 719 ? 28.737 17.528 33.799 1.00 44.66 719 PHE A CA 1
ATOM 5813 C C . PHE A 1 719 ? 27.261 17.938 33.955 1.00 44.66 719 PHE A C 1
ATOM 5815 O O . PHE A 1 719 ? 26.489 17.264 34.632 1.00 44.66 719 PHE A O 1
ATOM 5822 N N . GLU A 1 720 ? 26.816 18.974 33.239 1.00 46.72 720 GLU A N 1
ATOM 5823 C CA . GLU A 1 720 ? 25.407 19.395 33.185 1.00 46.72 720 GLU A CA 1
ATOM 5824 C C . GLU A 1 720 ? 24.481 18.323 32.591 1.00 46.72 720 GLU A C 1
ATOM 5826 O O . GLU A 1 720 ? 23.363 18.127 33.070 1.00 46.72 720 GLU A O 1
ATOM 5831 N N . THR A 1 721 ? 24.949 17.589 31.577 1.00 47.44 721 THR A N 1
ATOM 5832 C CA . THR A 1 721 ? 24.198 16.472 30.981 1.00 47.44 721 THR A CA 1
ATOM 5833 C C . THR A 1 721 ? 24.074 15.322 31.981 1.00 47.44 721 THR A C 1
ATOM 5835 O O . THR A 1 721 ? 23.011 14.709 32.097 1.00 47.44 721 THR A O 1
ATOM 5838 N N . LEU A 1 722 ? 25.136 15.075 32.754 1.00 47.06 722 LEU A N 1
ATOM 5839 C CA . LEU A 1 722 ? 25.160 14.076 33.820 1.00 47.06 722 LEU A CA 1
ATOM 5840 C C . LEU A 1 722 ? 24.214 14.456 34.977 1.00 47.06 722 LEU A C 1
ATOM 5842 O O . LEU A 1 722 ? 23.450 13.621 35.460 1.00 47.06 722 LEU A O 1
ATOM 5846 N N . LEU A 1 723 ? 24.191 15.730 35.380 1.00 47.94 723 LEU A N 1
ATOM 5847 C CA . LEU A 1 723 ? 23.283 16.251 36.408 1.00 47.94 723 LEU A CA 1
ATOM 5848 C C . LEU A 1 723 ? 21.812 16.188 35.978 1.00 47.94 723 LEU A C 1
ATOM 5850 O O . LEU A 1 723 ? 20.956 15.786 36.771 1.00 47.94 723 LEU A O 1
ATOM 5854 N N . GLY A 1 724 ? 21.512 16.517 34.716 1.00 49.47 724 GLY A N 1
ATOM 5855 C CA . GLY A 1 724 ? 20.170 16.353 34.149 1.00 49.47 724 GLY A CA 1
ATOM 5856 C C . GLY A 1 724 ? 19.701 14.895 34.183 1.00 49.47 724 GLY A C 1
ATOM 5857 O O . GLY A 1 724 ? 18.543 14.612 34.492 1.00 49.47 724 GLY A O 1
ATOM 5858 N N . PHE A 1 725 ? 20.623 13.959 33.954 1.00 48.88 725 PHE A N 1
ATOM 5859 C CA . PHE A 1 725 ? 20.371 12.521 34.014 1.00 48.88 725 PHE A CA 1
ATOM 5860 C C . PHE A 1 725 ? 20.108 12.020 35.446 1.00 48.88 725 PHE A C 1
ATOM 5862 O O . PHE A 1 725 ? 19.162 11.268 35.679 1.00 48.88 725 PHE A O 1
ATOM 5869 N N . ILE A 1 726 ? 20.881 12.496 36.428 1.00 47.38 726 ILE A N 1
ATOM 5870 C CA . ILE A 1 726 ? 20.692 12.182 37.856 1.00 47.38 726 ILE A CA 1
ATOM 5871 C C . ILE A 1 726 ? 19.356 12.729 38.385 1.00 47.38 726 ILE A C 1
ATOM 5873 O O . ILE A 1 726 ? 18.676 12.057 39.164 1.00 47.38 726 ILE A O 1
ATOM 5877 N N . SER A 1 727 ? 18.948 13.925 37.949 1.00 49.91 727 SER A N 1
ATOM 5878 C CA . SER A 1 727 ? 17.649 14.503 38.321 1.00 49.91 727 SER A CA 1
ATOM 5879 C C . SER A 1 727 ? 16.488 13.626 37.850 1.00 49.91 727 SER A C 1
ATOM 5881 O O . SER A 1 727 ? 15.533 13.421 38.597 1.00 49.91 727 SER A O 1
ATOM 5883 N N . LEU A 1 728 ? 16.599 13.052 36.648 1.00 49.09 728 LEU A N 1
ATOM 5884 C CA . LEU A 1 728 ? 15.573 12.189 36.061 1.00 49.09 728 LEU A CA 1
ATOM 5885 C C . LEU A 1 728 ? 15.416 10.865 36.836 1.00 49.09 728 LEU A C 1
ATOM 5887 O O . LEU A 1 728 ? 14.317 10.329 36.953 1.00 49.09 728 LEU A O 1
ATOM 5891 N N . LEU A 1 729 ? 16.513 10.355 37.408 1.00 47.12 729 LEU A N 1
ATOM 5892 C CA . LEU A 1 729 ? 16.524 9.154 38.252 1.00 47.12 729 LEU A CA 1
ATOM 5893 C C . LEU A 1 729 ? 15.902 9.388 39.637 1.00 47.12 729 LEU A C 1
ATOM 5895 O O . LEU A 1 729 ? 15.242 8.496 40.172 1.00 47.12 729 LEU A O 1
ATOM 5899 N N . LYS A 1 730 ? 16.088 10.581 40.218 1.00 47.94 730 LYS A N 1
ATOM 5900 C CA . LYS A 1 730 ? 15.519 10.947 41.528 1.00 47.94 730 LYS A CA 1
ATOM 5901 C C . LYS A 1 730 ? 13.991 11.051 41.515 1.00 47.94 730 LYS A C 1
ATOM 5903 O O . LYS A 1 730 ? 13.368 10.736 42.524 1.00 47.94 730 LYS A O 1
ATOM 5908 N N . GLU A 1 731 ? 13.387 11.445 40.393 1.00 49.84 731 GLU A N 1
ATOM 5909 C CA . GLU A 1 731 ? 11.928 11.611 40.267 1.00 49.84 731 GLU A CA 1
ATOM 5910 C C . GLU A 1 731 ? 11.137 10.293 40.411 1.00 49.84 731 GLU A C 1
ATOM 5912 O O . GLU A 1 731 ? 9.957 10.328 40.752 1.00 49.84 731 GLU A O 1
ATOM 5917 N N . ASN A 1 732 ? 11.772 9.125 40.241 1.00 46.72 732 ASN A N 1
ATOM 5918 C CA . ASN A 1 732 ? 11.098 7.821 40.334 1.00 46.72 732 ASN A CA 1
ATOM 5919 C C . ASN A 1 732 ? 11.052 7.201 41.749 1.00 46.72 732 ASN A C 1
ATOM 5921 O O . ASN A 1 732 ? 10.555 6.087 41.894 1.00 46.72 732 ASN A O 1
ATOM 5925 N N . ASN A 1 733 ? 11.524 7.887 42.803 1.00 44.81 733 ASN A N 1
ATOM 5926 C CA . ASN A 1 733 ? 11.463 7.468 44.224 1.00 44.81 733 ASN A CA 1
ATOM 5927 C C . ASN A 1 733 ? 12.016 6.060 44.582 1.00 44.81 733 ASN A C 1
ATOM 5929 O O . ASN A 1 733 ? 11.962 5.661 45.746 1.00 44.81 733 ASN A O 1
ATOM 5933 N N . SER A 1 734 ? 12.582 5.311 43.631 1.00 39.66 734 SER A N 1
ATOM 5934 C CA . SER A 1 734 ? 13.021 3.915 43.792 1.00 39.66 734 SER A CA 1
ATOM 5935 C C . SER A 1 734 ? 14.544 3.712 43.745 1.00 39.66 734 SER A C 1
ATOM 5937 O O . SER A 1 734 ? 15.022 2.635 44.104 1.00 39.66 734 SER A O 1
ATOM 5939 N N . CYS A 1 735 ? 15.326 4.744 43.402 1.00 42.91 735 CYS A N 1
ATOM 5940 C CA . CYS A 1 735 ? 16.792 4.682 43.316 1.00 42.91 735 CYS A CA 1
ATOM 5941 C C . CYS A 1 735 ? 17.487 5.533 44.395 1.00 42.91 735 CYS A C 1
ATOM 5943 O O . CYS A 1 735 ? 17.190 6.716 44.560 1.00 42.91 735 CYS A O 1
ATOM 5945 N N . LYS A 1 736 ? 18.482 4.958 45.086 1.00 41.44 736 LYS A N 1
ATOM 5946 C CA . LYS A 1 736 ? 19.481 5.706 45.870 1.00 41.44 736 LYS A CA 1
ATOM 5947 C C . LYS A 1 736 ? 20.759 5.808 45.036 1.00 41.44 736 LYS A C 1
ATOM 5949 O O . LYS A 1 736 ? 21.390 4.792 44.772 1.00 41.44 736 LYS A O 1
ATOM 5954 N N . VAL A 1 737 ? 21.124 7.016 44.615 1.00 42.75 737 VAL A N 1
ATOM 5955 C CA . VAL A 1 737 ? 22.334 7.277 43.814 1.00 42.75 737 VAL A CA 1
ATOM 5956 C C . VAL A 1 737 ? 23.463 7.726 44.748 1.00 42.75 737 VAL A C 1
ATOM 5958 O O . VAL A 1 737 ? 23.269 8.676 45.504 1.00 42.75 737 VAL A O 1
ATOM 5961 N N . ILE A 1 738 ? 24.622 7.060 44.701 1.00 39.25 738 ILE A N 1
ATOM 5962 C CA . ILE A 1 738 ? 25.876 7.509 45.331 1.00 39.25 738 ILE A CA 1
ATOM 5963 C C . ILE A 1 738 ? 26.877 7.741 44.202 1.00 39.25 738 ILE A C 1
ATOM 5965 O O . ILE A 1 738 ? 27.059 6.869 43.360 1.00 39.25 738 ILE A O 1
ATOM 5969 N N . ILE A 1 739 ? 27.495 8.919 44.183 1.00 41.62 739 ILE A N 1
ATOM 5970 C CA . ILE A 1 739 ? 28.491 9.321 43.189 1.00 41.62 739 ILE A CA 1
ATOM 5971 C C . ILE A 1 739 ? 29.830 9.391 43.919 1.00 41.62 739 ILE A C 1
ATOM 5973 O O . ILE A 1 739 ? 29.929 10.095 44.922 1.00 41.62 739 ILE A O 1
ATOM 5977 N N . ILE A 1 740 ? 30.838 8.674 43.428 1.00 35.88 740 ILE A N 1
ATOM 5978 C CA . ILE A 1 740 ? 32.232 8.874 43.829 1.00 35.88 740 ILE A CA 1
ATOM 5979 C C . ILE A 1 740 ? 32.921 9.479 42.611 1.00 35.88 740 ILE A C 1
ATOM 5981 O O . ILE A 1 740 ? 32.980 8.850 41.560 1.00 35.88 740 ILE A O 1
ATOM 5985 N N . VAL A 1 741 ? 33.343 10.733 42.743 1.00 35.97 741 VAL A N 1
ATOM 5986 C CA . VAL A 1 741 ? 34.137 11.449 41.742 1.00 35.97 741 VAL A CA 1
ATOM 5987 C C . VAL A 1 741 ? 35.585 11.336 42.197 1.00 35.97 741 VAL A C 1
ATOM 5989 O O . VAL A 1 741 ? 35.873 11.605 43.363 1.00 35.97 741 VAL A O 1
ATOM 5992 N N . ASN A 1 742 ? 36.479 10.883 41.322 1.00 32.06 742 ASN A N 1
ATOM 5993 C CA . ASN A 1 742 ? 37.897 10.780 41.650 1.00 32.06 742 ASN A CA 1
ATOM 5994 C C . ASN A 1 742 ? 38.516 12.191 41.746 1.00 32.06 742 ASN A C 1
ATOM 5996 O O . ASN A 1 742 ? 38.157 13.073 40.969 1.00 32.06 742 ASN A O 1
ATOM 6000 N N . GLU A 1 743 ? 39.434 12.400 42.694 1.00 30.22 743 GLU A N 1
ATOM 6001 C CA . GLU A 1 743 ? 39.919 13.701 43.213 1.00 30.22 743 GLU A CA 1
ATOM 6002 C C . GLU A 1 743 ? 40.640 14.647 42.220 1.00 30.22 743 GLU A C 1
ATOM 6004 O O . GLU A 1 743 ? 41.167 15.674 42.638 1.00 30.22 743 GLU A O 1
ATOM 6009 N N . ASN A 1 744 ? 40.662 14.366 40.914 1.00 36.50 744 ASN A N 1
ATOM 6010 C CA . ASN A 1 744 ? 41.525 15.088 39.967 1.00 36.50 744 ASN A CA 1
ATOM 6011 C C . ASN A 1 744 ? 40.820 15.999 38.949 1.00 36.50 744 ASN A C 1
ATOM 6013 O O . ASN A 1 744 ? 41.488 16.485 38.037 1.00 36.50 744 ASN A O 1
ATOM 6017 N N . GLU A 1 745 ? 39.530 16.305 39.100 1.00 33.19 745 GLU A N 1
ATOM 6018 C CA . GLU A 1 745 ? 38.898 17.384 38.324 1.00 33.19 745 GLU A CA 1
ATOM 6019 C C . GLU A 1 745 ? 38.207 18.402 39.254 1.00 33.19 745 GLU A C 1
ATOM 6021 O O . GLU A 1 745 ? 37.191 18.114 39.886 1.00 33.19 745 GLU A O 1
ATOM 6026 N N . THR A 1 746 ? 38.832 19.583 39.357 1.00 33.12 746 THR A N 1
ATOM 6027 C CA . THR A 1 746 ? 38.327 20.837 39.955 1.00 33.12 746 THR A CA 1
ATOM 6028 C C . THR A 1 746 ? 37.262 21.508 39.108 1.00 33.12 746 THR A C 1
ATOM 6030 O O . THR A 1 746 ? 37.477 21.552 37.872 1.00 33.12 746 THR A O 1
#

pLDDT: mean 72.85, std 18.82, range [23.88, 98.31]

Mean predicted aligned error: 21.91 Å

Secondary structure (DSSP, 8-state):
-----EEEE--------------PPP---SSGGGSPPPSSGGGG-TT-HHHHHHHHHHHHTT--EEEE--TTSSHHHHHHHHHHHSPP---EEEEEE--SS-TTSPEEEEEESS-HHHHHHHHTTPPPPTTTTS-HHHHHHHHHHHHHHHHT-HHHHHHHHHHHHHHHHHHHHHHHTS-----GGGHHHHHHHHHHHHHHHHHHHHHHHHHHHHHTTS-----EEEEE--TT--S------TTS-HHHHH------TT--EES-EEEEE-SS-EEEEEHHHHHHHHHHT-S--EEETTEEEEEGGG-SS--EEEEESSSEEEEE--EEEEE---TT--EEEEE-TTS-EEEEETT-EEEEE-SS-TTSSS--EEEEEGGG--TT--B-----EEE-HHHHHHTS-HHHHHHHHHHHHHHHHHHH-TT--HHHHHHHHTS-HHHHHHHHHS----HHHHHHHHHHHTT-SSEETT-TTHHHHHHHHHHHHTTEEE-TT---EEEEES-HHHHHHHHHHHHHHH-GGGGGGEEEEEESTTS-EEEEEE--HHHHHHHHHTT--BS-GGGS-----GGGGG-HHHHHHHHHHHHHHHBPPPEEPTTT-SEEE-EEEEEEEGGGHHHHHHHHHHHHHHHHHTT--EEEEEEEEETTEEEEEEEE--SHHHHHHHHHH----SS---SS-TTHHHHHHHHHHTT-------SSTTTT-SS---HHHHHHHHHHHHTTSS--------TT--

Radius of gyration: 40.56 Å; Cα contacts (8 Å, |Δi|>4): 948; chains: 1; bounding box: 104×104×120 Å

Solvent-accessible surface area (backbone atoms only — not comparable to full-atom values): 43857 Å² total; per-residue (Å²): 135,86,83,66,75,48,84,44,82,52,80,84,76,78,76,69,92,69,88,71,96,66,82,83,74,85,79,93,68,94,54,82,82,77,58,86,75,62,91,50,58,47,72,61,58,80,97,42,65,70,57,47,53,51,41,56,54,28,28,73,67,70,40,56,76,48,83,48,63,66,90,90,73,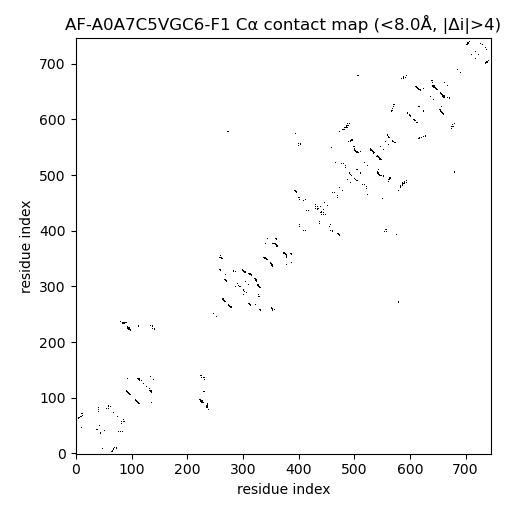50,60,69,52,49,53,49,21,33,26,66,64,28,76,73,69,91,47,63,10,34,34,39,29,68,28,95,89,41,81,92,54,60,42,76,45,78,36,56,18,57,55,74,71,56,48,52,38,55,75,68,71,50,91,74,55,81,73,72,38,51,16,43,48,58,50,52,52,50,53,52,54,52,51,48,59,65,68,68,37,68,66,56,58,54,51,51,53,51,51,53,51,52,50,52,51,51,50,53,57,59,56,68,66,56,91,69,87,83,54,90,82,51,57,71,76,47,44,60,58,55,50,51,52,54,49,49,51,50,50,53,51,48,50,50,56,47,52,55,58,57,66,67,73,72,73,82,80,81,54,76,44,78,75,40,80,50,48,74,58,76,51,50,83,79,78,86,75,86,83,67,60,67,52,82,78,69,52,71,81,78,70,70,89,76,59,47,75,46,97,43,72,39,59,32,36,70,89,68,31,69,44,81,39,55,42,64,62,53,48,51,50,56,52,70,74,42,95,67,64,48,74,58,90,62,35,40,34,32,65,40,82,84,43,93,62,67,45,26,30,77,36,80,73,99,49,87,41,83,37,76,52,66,58,48,74,51,62,68,84,50,97,81,67,62,70,43,75,47,70,47,96,87,69,50,74,48,35,28,26,38,76,31,69,43,51,26,58,47,83,87,58,85,81,57,100,60,86,46,68,43,76,39,34,50,73,75,64,58,92,91,64,55,66,69,75,89,72,69,60,76,40,49,66,62,49,42,32,65,69,48,59,70,69,57,38,51,48,40,53,52,49,52,51,48,52,52,51,43,70,79,36,77,86,62,51,41,60,61,50,12,62,76,68,74,47,62,43,68,64,37,36,39,48,69,76,65,70,57,66,46,71,57,51,55,40,46,53,50,37,35,75,60,69,52,46,68,23,42,73,82,42,88,57,42,34,58,53,25,24,57,43,16,29,22,70,39,56,21,29,28,40,71,86,51,59,18,34,36,41,51,37,69,49,62,64,37,47,52,49,56,51,49,47,52,33,71,63,71,34,76,86,54,58,84,36,54,46,78,43,78,34,66,102,79,62,67,24,32,32,34,36,35,48,46,49,60,60,32,40,50,44,46,52,65,49,41,51,68,38,64,64,45,80,52,86,62,64,82,52,70,69,35,81,57,30,42,65,23,35,47,30,16,50,10,10,24,46,15,50,39,51,48,78,71,40,68,38,94,89,66,89,36,75,70,52,41,34,43,61,52,59,28,32,59,91,40,47,66,44,52,54,52,41,52,47,55,55,46,52,54,38,47,76,65,72,31,55,67,70,50,74,50,76,44,79,58,86,74,29,31,41,37,32,44,33,43,39,73,52,66,74,35,46,49,43,44,66,71,75,44,61,61,35,57,57,54,78,66,69,94,36,81,59,60,47,51,56,52,46,58,45,64,76,63,75,51,78,53,74,58,77,65,88,58,73,69,82,81,38,97,67,78,77,53,67,68,60,53,51,56,52,54,54,61,50,54,76,66,80,61,56,63,83,55,85,65,78,75,97,82,74,134